Protein AF-A0A968HGC9-F1 (afdb_monomer)

Sequence (504 aa):
MTRRLGMMGLILLAVIAPCSGYAQQPAPGFFEDFNDGVANRWNNDGTGAWSVTDWRYTAAANTTLRVFYSHYRETYDNFVYAADVRKTAGNVKRAMGLVFRTDGTYNNGYVFHINANGYYLIFKRVNGRTQYLIRDWTYSPSINTGMNVWNRLEVDCSGPDLTFTINGQIVQTITDSSFASGRVGVKAFGSALKGDVVQFDNAELTPAGIPFGMHVSISRSVRAAGDYTGCGTYLDPCKTISDAISELNANEASAPIHVEKGLYGQAAGESFPFYFYDGMQILCGGPSHSTIIDISGGTGMIAGGLNTAVTGCTIRGGSPAVSDGNWSVAYPMEIRNNIIDGGFCSGIELWADSTVKGNRIRNIDAGDCNTAGIYISQSSPSVTGNVITNTSFGAGIYIYGGGASVTDNKVVSNTTGIYFSDDDAGNMPVINNNIVSCNDDADLEVGYIYSNLDARNNSWDHVPPATGACFGGMDICTWYGDLGSIDFSGAKLAPASCKKIIPN

Radius of gyration: 31.32 Å; Cα contacts (8 Å, |Δi|>4): 1512; chains: 1; bounding box: 121×61×91 Å

Solvent-accessible surface area (backbone atoms only — not comparable to full-atom values): 24656 Å² total; per-residue (Å²): 135,84,89,82,86,82,91,74,92,78,87,77,83,79,79,78,75,81,84,76,77,74,74,78,76,78,63,77,58,52,70,42,46,25,70,85,53,46,64,79,65,50,51,60,79,76,39,44,46,75,46,46,56,94,44,18,42,28,43,32,32,74,46,80,67,46,68,23,44,35,27,44,78,59,58,47,54,37,28,40,40,34,32,33,39,26,37,70,40,49,60,50,82,43,43,38,38,41,31,34,31,14,82,82,48,91,32,34,26,40,39,44,32,35,26,31,73,20,32,33,43,38,32,34,26,58,88,64,41,82,45,68,77,43,93,55,79,39,77,41,89,60,44,56,58,43,73,71,31,68,37,42,40,36,39,39,31,55,70,39,39,36,38,33,30,31,64,90,40,79,77,50,76,47,80,54,74,89,54,64,44,22,18,40,35,42,37,40,42,31,20,37,88,52,51,17,28,36,38,34,34,57,33,34,35,46,41,64,92,58,85,90,86,78,83,81,57,67,46,38,24,28,45,51,84,76,98,50,94,44,68,65,27,85,89,38,27,9,52,25,68,45,57,51,51,73,69,45,47,76,88,52,14,61,29,38,33,39,30,41,43,35,65,46,21,60,93,61,65,35,57,73,52,44,73,44,42,44,28,21,27,40,40,34,25,63,76,90,39,40,11,31,41,41,32,68,89,52,90,14,32,40,36,42,15,45,61,11,36,46,31,29,30,22,36,29,22,13,57,31,31,30,29,19,51,44,100,88,54,52,21,32,28,40,43,30,46,28,36,36,42,36,27,29,24,20,38,31,38,35,36,23,61,22,40,38,33,46,27,38,34,32,47,27,37,61,45,104,52,82,19,10,32,32,32,36,41,65,22,47,23,42,37,31,48,28,37,26,32,41,13,38,89,18,14,18,34,28,36,43,31,27,41,25,39,39,31,50,28,39,23,33,47,11,30,24,9,34,34,38,33,40,97,60,88,58,51,64,40,37,43,31,46,26,37,30,29,53,16,51,37,18,16,34,36,35,44,54,43,72,49,72,33,45,39,27,44,23,15,20,53,38,73,77,65,47,70,46,69,79,47,62,46,30,34,34,24,42,78,51,89,69,69,39,48,75,42,48,58,70,56,32,66,33,97,76,60,47,86,65,77,62,79,130

Nearest PDB structures (foldseek):
  1gbg-assembly1_A  TM=7.592E-01  e=1.231E-06  Bacillus licheniformis
  3d6e-assembly2_B  TM=7.418E-01  e=1.022E-06  Bacillus licheniformis
  3d6e-assembly1_A  TM=7.226E-01  e=9.761E-07  Bacillus licheniformis
  1glh-assembly1_A  TM=6.995E-01  e=1.786E-06  synthetic construct
  3wvj-assembly1_A  TM=6.745E-01  e=5.445E-06  Acetivibrio thermocellus ATCC 27405

Mean predicted aligned error: 17.01 Å

Foldseek 3Di:
DDDDDDDDDDDDDPPPDPPPPPDDDADAKDKAQQQVFDPPQKDKPPAFDWGQDPSWTKGKHPAAWDKTWIWHNHKAFFKKKKWKKFWAFFDQQWKKDKWFLDARDQQFGKDWIDGLQQWIFIWTHHRNDTDGPPDDTHGDPLRNHDHPDMKMWMWGHDAQWIWTDINNHTPDIDGGRRGRMHIMTIMTIDGVVGGIMMTMGTIIMHHPPDDDDDDDDQEAEEEQDDPAPDTGDPVRHDQAPQSNQVPQDLVSLLYEYEYEFDEHEVVSPDDFAAEGHANYEYEYDDPPQRAEDEDPPDQGEDEDAAAYYYESHEYEEHPANYEQDDPVDGHEYEYEQYEQYEYEAEPYEYPEQYEAYQYEFEQYEYDPYQFEPYEYAQYAYEHANYEFEHGEPHEPYEHEADAHEAEHYEQAHAQEHYEYEYPDLGHAYAQEHYEQEHHFFESYEYEAAQEEHHNEQYAYLDVVFAEEDTGTGGHYHYDDDYNYYYDHYNYHHHPDRDPDPDDD

pLDDT: mean 83.55, std 17.55, range [27.53, 98.69]

Structure (mmCIF, N/CA/C/O backbone):
data_AF-A0A968HGC9-F1
#
_entry.id   AF-A0A968HGC9-F1
#
loop_
_atom_site.group_PDB
_atom_site.id
_atom_site.type_symbol
_atom_site.label_atom_id
_atom_site.label_alt_id
_atom_site.label_comp_id
_atom_site.label_asym_id
_atom_site.label_entity_id
_atom_site.label_seq_id
_atom_site.pdbx_PDB_ins_code
_atom_site.Cartn_x
_atom_site.Cartn_y
_atom_site.Cartn_z
_atom_site.occupancy
_atom_site.B_iso_or_equiv
_atom_site.auth_seq_id
_atom_site.auth_comp_id
_atom_site.auth_asym_id
_atom_site.auth_atom_id
_atom_site.pdbx_PDB_model_num
ATOM 1 N N . MET A 1 1 ? -88.956 -22.387 -3.394 1.00 40.16 1 MET A N 1
ATOM 2 C CA . MET A 1 1 ? -88.011 -23.191 -4.196 1.00 40.16 1 MET A CA 1
ATOM 3 C C . MET A 1 1 ? -87.275 -22.269 -5.157 1.00 40.16 1 MET A C 1
ATOM 5 O O . MET A 1 1 ? -87.902 -21.384 -5.721 1.00 40.16 1 MET A O 1
ATOM 9 N N . THR A 1 2 ? -85.959 -22.483 -5.271 1.00 37.50 2 THR A N 1
ATOM 10 C CA . THR A 1 2 ? -85.019 -22.018 -6.317 1.00 37.50 2 THR A CA 1
ATOM 11 C C . THR A 1 2 ? -84.797 -20.511 -6.525 1.00 37.50 2 THR A C 1
ATOM 13 O O . THR A 1 2 ? -85.489 -19.852 -7.294 1.00 37.50 2 THR A O 1
ATOM 16 N N . ARG A 1 3 ? -83.712 -20.012 -5.908 1.00 36.94 3 ARG A N 1
ATOM 17 C CA . ARG A 1 3 ? -82.958 -18.816 -6.323 1.00 36.94 3 ARG A CA 1
ATOM 18 C C . ARG A 1 3 ? -82.237 -19.094 -7.653 1.00 36.94 3 ARG A C 1
ATOM 20 O O . ARG A 1 3 ? -81.570 -20.120 -7.767 1.00 36.94 3 ARG A O 1
ATOM 27 N N . ARG A 1 4 ? -82.301 -18.166 -8.614 1.00 38.97 4 ARG A N 1
ATOM 28 C CA . ARG A 1 4 ? -81.338 -18.045 -9.725 1.00 38.97 4 ARG A CA 1
ATOM 29 C C . ARG A 1 4 ? -80.490 -16.793 -9.496 1.00 38.97 4 ARG A C 1
ATOM 31 O O . ARG A 1 4 ? -81.034 -15.703 -9.350 1.00 38.97 4 ARG A O 1
ATOM 38 N N . LEU A 1 5 ? -79.176 -16.997 -9.413 1.00 37.28 5 LEU A N 1
ATOM 39 C CA . LEU A 1 5 ? -78.142 -15.967 -9.338 1.00 37.28 5 LEU A CA 1
ATOM 40 C C . LEU A 1 5 ? -78.011 -15.257 -10.694 1.00 37.28 5 LEU A C 1
ATOM 42 O O . LEU A 1 5 ? -77.878 -15.919 -11.721 1.00 37.28 5 LEU A O 1
ATOM 46 N N . GLY A 1 6 ? -77.991 -13.925 -10.669 1.00 37.91 6 GLY A N 1
ATOM 47 C CA . GLY A 1 6 ? -77.454 -13.095 -11.744 1.00 37.91 6 GLY A CA 1
ATOM 48 C C . GLY A 1 6 ? -75.965 -12.843 -11.503 1.00 37.91 6 GLY A C 1
ATOM 49 O O . GLY A 1 6 ? -75.570 -12.427 -10.417 1.00 37.91 6 GLY A O 1
ATOM 50 N N . MET A 1 7 ? -75.152 -13.140 -12.514 1.00 39.72 7 MET A N 1
ATOM 51 C CA . MET A 1 7 ? -73.718 -12.859 -12.581 1.00 39.72 7 MET A CA 1
ATOM 52 C C . MET A 1 7 ? -73.489 -11.346 -12.720 1.00 39.72 7 MET A C 1
ATOM 54 O O . MET A 1 7 ? -73.945 -10.748 -13.689 1.00 39.72 7 MET A O 1
ATOM 58 N N . MET A 1 8 ? -72.736 -10.744 -11.799 1.00 39.00 8 MET A N 1
ATOM 59 C CA . MET A 1 8 ? -72.040 -9.470 -12.013 1.00 39.00 8 MET A CA 1
ATOM 60 C C . MET A 1 8 ? -70.576 -9.681 -11.636 1.00 39.00 8 MET A C 1
ATOM 62 O O . MET A 1 8 ? -70.265 -10.091 -10.520 1.00 39.00 8 MET A O 1
ATOM 66 N N . GLY A 1 9 ? -69.699 -9.487 -12.621 1.00 38.59 9 GLY A N 1
ATOM 67 C CA . GLY A 1 9 ? -68.264 -9.699 -12.500 1.00 38.59 9 GLY A CA 1
ATOM 68 C C . GLY A 1 9 ? -67.621 -8.706 -11.539 1.00 38.59 9 GLY A C 1
ATOM 69 O O . GLY A 1 9 ? -67.815 -7.499 -11.662 1.00 38.59 9 GLY A O 1
ATOM 70 N N . LEU A 1 10 ? -66.825 -9.236 -10.611 1.00 35.59 10 LEU A N 1
ATOM 71 C CA . LEU A 1 10 ? -65.886 -8.474 -9.803 1.00 35.59 10 LEU A CA 1
ATOM 72 C C . LEU A 1 10 ? -64.482 -8.752 -10.355 1.00 35.59 10 LEU A C 1
ATOM 74 O O . LEU A 1 10 ? -63.993 -9.879 -10.282 1.00 35.59 10 LEU A O 1
ATOM 78 N N . ILE A 1 11 ? -63.855 -7.736 -10.944 1.00 41.41 11 ILE A N 1
ATOM 79 C CA . ILE A 1 11 ? -62.436 -7.765 -11.308 1.00 41.41 11 ILE A CA 1
ATOM 80 C C . ILE A 1 11 ? -61.648 -7.642 -10.001 1.00 41.41 11 ILE A C 1
ATOM 82 O O . ILE A 1 11 ? -61.634 -6.585 -9.374 1.00 41.41 11 ILE A O 1
ATOM 86 N N . LEU A 1 12 ? -61.029 -8.741 -9.569 1.00 33.09 12 LEU A N 1
ATOM 87 C CA . LEU A 1 12 ? -60.112 -8.759 -8.435 1.00 33.09 12 LEU A CA 1
ATOM 88 C C . LEU A 1 12 ? -58.722 -8.349 -8.947 1.00 33.09 12 LEU A C 1
ATOM 90 O O . LEU A 1 12 ? -58.039 -9.141 -9.596 1.00 33.09 12 LEU A O 1
ATOM 94 N N . LEU A 1 13 ? -58.310 -7.104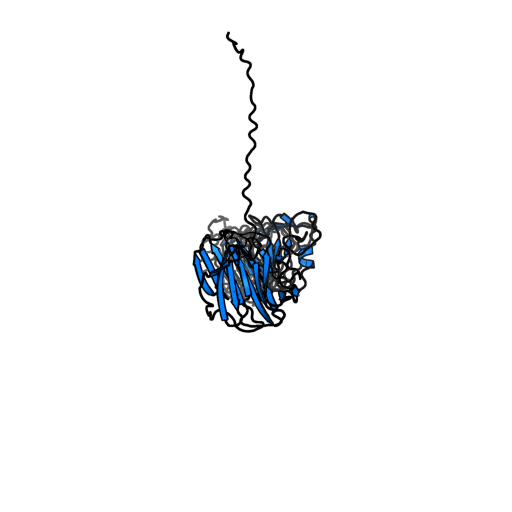 -8.691 1.00 34.53 13 LEU A N 1
ATOM 95 C CA . LEU A 1 13 ? -56.910 -6.702 -8.839 1.00 34.53 13 LEU A CA 1
ATOM 96 C C . LEU A 1 13 ? -56.094 -7.464 -7.783 1.00 34.53 13 LEU A C 1
ATOM 98 O O . LEU A 1 13 ? -56.189 -7.178 -6.590 1.00 34.53 13 LEU A O 1
ATOM 102 N N . ALA A 1 14 ? -55.304 -8.447 -8.212 1.00 36.09 14 ALA A N 1
ATOM 103 C CA . ALA A 1 14 ? -54.305 -9.072 -7.360 1.00 36.09 14 ALA A CA 1
ATOM 104 C C . ALA A 1 14 ? -53.168 -8.067 -7.126 1.00 36.09 14 ALA A C 1
ATOM 106 O O . ALA A 1 14 ? -52.354 -7.816 -8.014 1.00 36.09 14 ALA A O 1
ATOM 107 N N . VAL A 1 15 ? -53.114 -7.477 -5.931 1.00 36.59 15 VAL A N 1
ATOM 108 C CA . VAL A 1 15 ? -51.909 -6.794 -5.454 1.00 36.59 15 VAL A CA 1
ATOM 109 C C . VAL A 1 15 ? -50.877 -7.882 -5.180 1.00 36.59 15 VAL A C 1
ATOM 111 O O . VAL A 1 15 ? -50.927 -8.565 -4.159 1.00 36.59 15 VAL A O 1
ATOM 114 N N . ILE A 1 16 ? -49.965 -8.081 -6.127 1.00 38.34 16 ILE A N 1
ATOM 115 C CA . ILE A 1 16 ? -48.766 -8.885 -5.912 1.00 38.34 16 ILE A CA 1
ATOM 116 C C . ILE A 1 16 ? -47.871 -8.050 -4.995 1.00 38.34 16 ILE A C 1
ATOM 118 O O . ILE A 1 16 ? -47.200 -7.126 -5.447 1.00 38.34 16 ILE A O 1
ATOM 122 N N . ALA A 1 17 ? -47.896 -8.333 -3.694 1.00 36.06 17 ALA A N 1
ATOM 123 C CA . ALA A 1 17 ? -46.851 -7.858 -2.800 1.00 36.06 17 ALA A CA 1
ATOM 124 C C . ALA A 1 17 ? -45.542 -8.552 -3.217 1.00 36.06 17 ALA A C 1
ATOM 126 O O . ALA A 1 17 ? -45.506 -9.788 -3.225 1.00 36.06 17 ALA A O 1
ATOM 127 N N . PRO A 1 18 ? -44.473 -7.825 -3.585 1.00 35.12 18 PRO A N 1
ATOM 128 C CA . PRO A 1 18 ? -43.184 -8.462 -3.766 1.00 35.12 18 PRO A CA 1
ATOM 129 C C . PRO A 1 18 ? -42.734 -8.986 -2.401 1.00 35.12 18 PRO A C 1
ATOM 131 O O . PRO A 1 18 ? -42.494 -8.226 -1.463 1.00 35.12 18 PRO A O 1
ATOM 134 N N . CYS A 1 19 ? -42.653 -10.309 -2.286 1.00 34.12 19 CYS A N 1
ATOM 135 C CA . CYS A 1 19 ? -41.956 -10.980 -1.203 1.00 34.12 19 CYS A CA 1
ATOM 136 C C . CYS A 1 19 ? -40.454 -10.730 -1.397 1.00 34.12 19 CYS A C 1
ATOM 138 O O . CYS A 1 19 ? -39.733 -11.574 -1.924 1.00 34.12 19 CYS A O 1
ATOM 140 N N . SER A 1 20 ? -39.986 -9.539 -1.028 1.00 38.25 20 SER A N 1
ATOM 141 C CA . SER A 1 20 ? -38.565 -9.203 -1.011 1.00 38.25 20 SER A CA 1
ATOM 142 C C . SER A 1 20 ? -37.940 -9.802 0.244 1.00 38.25 20 SER A C 1
ATOM 144 O O . SER A 1 20 ? -37.739 -9.123 1.248 1.00 38.25 20 SER A O 1
ATOM 146 N N . GLY A 1 21 ? -37.656 -11.103 0.197 1.00 30.56 21 GLY A N 1
ATOM 147 C CA . GLY A 1 21 ? -36.713 -11.729 1.114 1.00 30.56 21 GLY A CA 1
ATOM 148 C C . GLY A 1 21 ? -35.313 -11.214 0.799 1.00 30.56 21 GLY A C 1
ATOM 149 O O . GLY A 1 21 ? -34.579 -11.846 0.047 1.00 30.56 21 GLY A O 1
ATOM 150 N N . TYR A 1 22 ? -34.955 -10.045 1.331 1.00 29.86 22 TYR A N 1
ATOM 151 C CA . TYR A 1 22 ? -33.561 -9.626 1.391 1.00 29.86 22 TYR A CA 1
ATOM 152 C C . TYR A 1 22 ? -32.837 -10.613 2.309 1.00 29.86 22 TYR A C 1
ATOM 154 O O . TYR A 1 22 ? -33.011 -10.577 3.527 1.00 29.86 22 TYR A O 1
ATOM 162 N N . ALA A 1 23 ? -32.058 -11.527 1.729 1.00 33.22 23 ALA A N 1
ATOM 163 C CA . ALA A 1 23 ? -31.068 -12.276 2.486 1.00 33.22 23 ALA A CA 1
ATOM 164 C C . ALA A 1 23 ? -30.135 -11.253 3.154 1.00 33.22 23 ALA A C 1
ATOM 166 O O . ALA A 1 23 ? -29.554 -10.413 2.463 1.00 33.22 23 ALA A O 1
ATOM 167 N N . GLN A 1 24 ? -30.048 -11.265 4.489 1.00 36.00 24 GLN A N 1
ATOM 168 C CA . GLN A 1 24 ? -29.091 -10.420 5.199 1.00 36.00 24 GLN A CA 1
ATOM 169 C C . GLN A 1 24 ? -27.686 -10.767 4.705 1.00 36.00 24 GLN A C 1
ATOM 171 O O . GLN A 1 24 ? -27.314 -11.940 4.680 1.00 36.00 24 GLN A O 1
ATOM 176 N N . GLN A 1 25 ? -26.927 -9.758 4.274 1.00 39.94 25 GLN A N 1
ATOM 177 C CA . GLN A 1 25 ? -25.516 -9.962 3.968 1.00 39.94 25 GLN A CA 1
ATOM 178 C C . GLN A 1 25 ? -24.781 -10.433 5.233 1.00 39.94 25 GLN A C 1
ATOM 180 O O . GLN A 1 25 ? -25.138 -9.984 6.327 1.00 39.94 25 GLN A O 1
ATOM 185 N N . PRO A 1 26 ? -23.791 -11.337 5.107 1.00 54.62 26 PRO A N 1
ATOM 186 C CA . PRO A 1 26 ? -23.013 -11.797 6.250 1.00 54.62 26 PRO A CA 1
ATOM 187 C C . PRO A 1 26 ? -22.352 -10.608 6.950 1.00 54.62 26 PRO A C 1
ATOM 189 O O . PRO A 1 26 ? -21.942 -9.641 6.302 1.00 54.62 26 PRO A O 1
ATOM 192 N N . ALA A 1 27 ? -22.276 -10.671 8.282 1.00 60.34 27 ALA A N 1
ATOM 193 C CA . ALA A 1 27 ? -21.623 -9.634 9.066 1.00 60.34 27 ALA A CA 1
ATOM 194 C C . ALA A 1 27 ? -20.168 -9.462 8.586 1.00 60.34 27 ALA A C 1
ATOM 196 O O . ALA A 1 27 ? -19.485 -10.467 8.359 1.00 60.34 27 ALA A O 1
ATOM 197 N N . PRO A 1 28 ? -19.678 -8.220 8.416 1.00 64.44 28 PRO A N 1
ATOM 198 C CA . PRO A 1 28 ? -18.295 -7.997 8.025 1.00 64.44 28 PRO A CA 1
ATOM 199 C C . PRO A 1 28 ? -17.339 -8.528 9.100 1.00 64.44 28 PRO A C 1
ATOM 201 O O . PRO A 1 28 ? -17.693 -8.633 10.282 1.00 64.44 28 PRO A O 1
ATOM 204 N N . GLY A 1 29 ? -16.115 -8.847 8.677 1.00 72.31 29 GLY A N 1
ATOM 205 C CA . GLY A 1 29 ? -15.018 -9.137 9.595 1.00 72.31 29 GLY A CA 1
ATOM 206 C C . GLY A 1 29 ? -14.699 -7.956 10.507 1.00 72.31 29 GLY A C 1
ATOM 207 O O . GLY A 1 29 ? -15.184 -6.841 10.299 1.00 72.31 29 GLY A O 1
ATOM 208 N N . PHE A 1 30 ? -13.886 -8.206 11.526 1.00 75.19 30 PHE A N 1
ATOM 209 C CA . PHE A 1 30 ? -13.438 -7.165 12.444 1.00 75.19 30 PHE A CA 1
ATOM 210 C C . PHE A 1 30 ? -11.998 -7.393 12.882 1.00 75.19 30 PHE A C 1
ATOM 212 O O . PHE A 1 30 ? -11.483 -8.506 12.808 1.00 75.19 30 PHE A O 1
ATOM 219 N N . PHE A 1 31 ? -11.401 -6.335 13.409 1.00 74.75 31 PHE A N 1
ATOM 220 C CA . PHE A 1 31 ? -10.222 -6.395 14.251 1.00 74.75 31 PHE A CA 1
ATOM 221 C C . PHE A 1 31 ? -10.391 -5.424 15.404 1.00 74.75 31 PHE A C 1
ATOM 223 O O . PHE A 1 31 ? -11.015 -4.374 15.253 1.00 74.75 31 PHE A O 1
ATOM 230 N N . GLU A 1 32 ? -9.863 -5.824 16.544 1.00 77.31 32 GLU A N 1
ATOM 231 C CA . GLU A 1 32 ? -9.942 -5.125 17.804 1.00 77.31 32 GLU A CA 1
ATOM 232 C C . GLU A 1 32 ? -8.620 -5.329 18.550 1.00 77.31 32 GLU A C 1
ATOM 234 O O . GLU A 1 32 ? -8.373 -6.401 19.110 1.00 77.31 32 GLU A O 1
ATOM 239 N N . ASP A 1 33 ? -7.773 -4.306 18.544 1.00 75.00 33 ASP A N 1
ATOM 240 C CA . ASP A 1 33 ? -6.544 -4.236 19.339 1.00 75.00 33 ASP A CA 1
ATOM 241 C C . ASP A 1 33 ? -6.758 -3.533 20.687 1.00 75.00 33 ASP A C 1
ATOM 243 O O . ASP A 1 33 ? -5.846 -3.473 21.501 1.00 75.00 33 ASP A O 1
ATOM 247 N N . PHE A 1 34 ? -7.961 -3.011 20.961 1.00 70.88 34 PHE A N 1
ATOM 248 C CA . PHE A 1 34 ? -8.288 -2.257 22.171 1.00 70.88 34 PHE A CA 1
ATOM 249 C C . PHE A 1 34 ? -7.388 -1.025 22.404 1.00 70.88 34 PHE A C 1
ATOM 251 O O . PHE A 1 34 ? -7.371 -0.461 23.507 1.00 70.88 34 PHE A O 1
ATOM 258 N N . ASN A 1 35 ? -6.643 -0.577 21.388 1.00 69.50 35 ASN A N 1
ATOM 259 C CA . ASN A 1 35 ? -5.720 0.555 21.495 1.00 69.50 35 ASN A CA 1
ATOM 260 C C . ASN A 1 35 ? -6.455 1.905 21.527 1.00 69.50 35 ASN A C 1
ATOM 262 O O . ASN A 1 35 ? -5.871 2.913 21.917 1.00 69.50 35 ASN A O 1
ATOM 266 N N . ASP A 1 36 ? -7.754 1.925 21.215 1.00 56.94 36 ASP A N 1
ATOM 267 C CA . ASP A 1 36 ? -8.641 3.082 21.394 1.00 56.94 36 ASP A CA 1
ATOM 268 C C . ASP A 1 36 ? -9.109 3.267 22.857 1.00 56.94 36 ASP A C 1
ATOM 270 O O . ASP A 1 36 ? -9.836 4.208 23.184 1.00 56.94 36 ASP A O 1
ATOM 274 N N . GLY A 1 37 ? -8.685 2.379 23.765 1.00 67.94 37 GLY A N 1
ATOM 275 C CA . GLY A 1 37 ? -9.038 2.438 25.181 1.00 67.94 37 GLY A CA 1
ATOM 276 C C . GLY A 1 37 ? -10.456 1.950 25.493 1.00 67.94 37 GLY A C 1
ATOM 277 O O . GLY A 1 37 ? -10.895 2.061 26.643 1.00 67.94 37 GLY A O 1
ATOM 278 N N . VAL A 1 38 ? -11.183 1.393 24.521 1.00 69.81 38 VAL A N 1
ATOM 279 C CA . VAL A 1 38 ? -12.536 0.867 24.711 1.00 69.81 38 VAL A CA 1
ATOM 280 C C . VAL A 1 38 ? -12.689 -0.511 24.065 1.00 69.81 38 VAL A C 1
ATOM 282 O O . VAL A 1 38 ? -12.029 -0.867 23.112 1.00 69.81 38 VAL A O 1
ATOM 285 N N . ALA A 1 39 ? -13.573 -1.348 24.609 1.00 80.25 39 ALA A N 1
ATOM 286 C CA . ALA A 1 39 ? -13.951 -2.610 23.965 1.00 80.25 39 ALA A CA 1
ATOM 287 C C . ALA A 1 39 ? -15.289 -2.391 23.257 1.00 80.25 39 ALA A C 1
ATOM 289 O O . ALA A 1 39 ? -16.332 -2.919 23.663 1.00 80.25 39 ALA A O 1
ATOM 290 N N . ASN A 1 40 ? -15.293 -1.485 22.278 1.00 71.56 40 ASN A N 1
ATOM 291 C CA . ASN A 1 40 ? -16.525 -1.069 21.629 1.00 71.56 40 ASN A CA 1
ATOM 292 C C . ASN A 1 40 ? -17.154 -2.292 20.923 1.00 71.56 40 ASN A C 1
ATOM 294 O O . ASN A 1 40 ? -16.467 -3.143 20.378 1.00 71.56 40 ASN A O 1
ATOM 298 N N . ARG A 1 41 ? -18.482 -2.465 21.014 1.00 81.44 41 ARG A N 1
ATOM 299 C CA . ARG A 1 41 ? -19.212 -3.647 20.483 1.00 81.44 41 ARG A CA 1
ATOM 300 C C . ARG A 1 41 ? -18.942 -4.988 21.177 1.00 81.44 41 ARG A C 1
ATOM 302 O O . ARG A 1 41 ? -19.537 -5.989 20.766 1.00 81.44 41 ARG A O 1
ATOM 309 N N . TRP A 1 42 ? -18.134 -5.017 22.232 1.00 91.50 42 TRP A N 1
ATOM 310 C CA . TRP A 1 42 ? -17.995 -6.181 23.097 1.00 91.50 42 TRP A CA 1
ATOM 311 C C . TRP A 1 42 ? -18.988 -6.128 24.251 1.00 91.50 42 TRP A C 1
ATOM 313 O O . TRP A 1 42 ? -19.045 -5.174 25.025 1.00 91.50 42 TRP A O 1
ATOM 323 N N . ASN A 1 43 ? -19.755 -7.200 24.391 1.00 92.44 43 ASN A N 1
ATOM 324 C CA . ASN A 1 43 ? -20.727 -7.379 25.453 1.00 92.44 43 ASN A CA 1
ATOM 325 C C . ASN A 1 43 ? -20.193 -8.411 26.446 1.00 92.44 43 ASN A C 1
ATOM 327 O O . ASN A 1 43 ? -20.129 -9.607 26.142 1.00 92.44 43 ASN A O 1
ATOM 331 N N . ASN A 1 44 ? -19.853 -7.960 27.652 1.00 90.06 44 ASN A N 1
ATOM 332 C CA . ASN A 1 44 ? -19.588 -8.862 28.768 1.00 90.06 44 ASN A CA 1
ATOM 333 C C . ASN A 1 44 ? -20.891 -9.215 29.495 1.00 90.06 44 ASN A C 1
ATOM 335 O O . ASN A 1 44 ? -21.822 -8.414 29.558 1.00 90.06 44 ASN A O 1
ATOM 339 N N . ASP A 1 45 ? -20.968 -10.419 30.056 1.00 85.31 45 ASP A N 1
ATOM 340 C CA . ASP A 1 45 ? -22.158 -10.909 30.771 1.00 85.31 45 ASP A CA 1
ATOM 341 C C . ASP A 1 45 ? -22.240 -10.424 32.234 1.00 85.31 45 ASP A C 1
ATOM 343 O O . ASP A 1 45 ? -22.945 -11.011 33.059 1.00 85.31 45 ASP A O 1
ATOM 347 N N . GLY A 1 46 ? -21.485 -9.376 32.581 1.00 82.19 46 GLY A N 1
ATOM 348 C CA . GLY A 1 46 ? -21.356 -8.860 33.942 1.00 82.19 46 GLY A CA 1
ATOM 349 C C . GLY A 1 46 ? -20.514 -9.740 34.872 1.00 82.19 46 GLY A C 1
ATOM 350 O O . GLY A 1 46 ? -20.415 -9.445 36.066 1.00 82.19 46 GLY A O 1
ATOM 351 N N . THR A 1 47 ? -19.904 -10.824 34.375 1.00 83.50 47 THR A N 1
ATOM 352 C CA . THR A 1 47 ? -18.993 -11.658 35.166 1.00 83.50 47 THR A CA 1
ATOM 353 C C . THR A 1 47 ? -17.536 -11.252 34.945 1.00 83.50 47 THR A C 1
ATOM 355 O O . THR A 1 47 ? -17.058 -11.172 33.816 1.00 83.50 47 THR A O 1
ATOM 358 N N . GLY A 1 48 ? -16.806 -11.025 36.043 1.00 86.44 48 GLY A N 1
ATOM 359 C CA . GLY A 1 48 ? -15.478 -10.406 35.999 1.00 86.44 48 GLY A CA 1
ATOM 360 C C . GLY A 1 48 ? -15.550 -8.878 35.957 1.00 86.44 48 GLY A C 1
ATOM 361 O O . GLY A 1 48 ? -16.590 -8.293 35.662 1.00 86.44 48 GLY A O 1
ATOM 362 N N . ALA A 1 49 ? -14.447 -8.228 36.312 1.00 90.56 49 ALA A N 1
ATOM 363 C CA . ALA A 1 49 ? -14.246 -6.807 36.071 1.00 90.56 49 ALA A CA 1
ATOM 364 C C . ALA A 1 49 ? -13.518 -6.663 34.731 1.00 90.56 49 ALA A C 1
ATOM 366 O O . ALA A 1 49 ? -12.355 -7.054 34.621 1.00 90.56 49 ALA A O 1
ATOM 367 N N . TRP A 1 50 ? -14.235 -6.161 33.725 1.00 93.75 50 TRP A N 1
ATOM 368 C CA . TRP A 1 50 ? -13.709 -5.923 32.386 1.00 93.75 50 TRP A CA 1
ATOM 369 C C . TRP A 1 50 ? -13.365 -4.452 32.212 1.00 93.75 50 TRP A C 1
ATOM 371 O O . TRP A 1 50 ? -14.188 -3.581 32.489 1.00 93.75 50 TRP A O 1
ATOM 381 N N . SER A 1 51 ? -12.165 -4.186 31.721 1.00 93.12 51 SER A N 1
ATOM 382 C CA . SER A 1 51 ? -11.704 -2.846 31.372 1.00 93.12 51 SER A CA 1
ATOM 383 C C . SER A 1 51 ? -10.685 -2.936 30.253 1.00 93.12 51 SER A C 1
ATOM 385 O O . SER A 1 51 ? -10.015 -3.957 30.113 1.00 93.12 51 SER A O 1
ATOM 387 N N . VAL A 1 52 ? -10.513 -1.864 29.492 1.00 84.94 52 VAL A N 1
ATOM 388 C CA . VAL A 1 52 ? -9.319 -1.706 28.664 1.00 84.94 52 VAL A CA 1
ATOM 389 C C . VAL A 1 52 ? -8.303 -0.916 29.481 1.00 84.94 52 VAL A C 1
ATOM 391 O O . VAL A 1 52 ? -8.573 0.202 29.910 1.00 84.94 52 VAL A O 1
ATOM 394 N N . THR A 1 53 ? -7.173 -1.544 29.792 1.00 78.06 53 THR A N 1
ATOM 395 C CA . THR A 1 53 ? -6.100 -0.968 30.621 1.00 78.06 53 THR A CA 1
ATOM 396 C C . THR A 1 53 ? -4.761 -1.300 29.998 1.00 78.06 53 THR A C 1
ATOM 398 O O . THR A 1 53 ? -4.545 -2.454 29.623 1.00 78.06 53 THR A O 1
ATOM 401 N N . ASP A 1 54 ? -3.874 -0.308 29.905 1.00 77.38 54 ASP A N 1
ATOM 402 C CA . ASP A 1 54 ? -2.619 -0.398 29.149 1.00 77.38 54 ASP A CA 1
ATOM 403 C C . ASP A 1 54 ? -2.847 -0.955 27.738 1.00 77.38 54 ASP A C 1
ATOM 405 O O . ASP A 1 54 ? -2.134 -1.872 27.318 1.00 77.38 54 ASP A O 1
ATOM 409 N N . TRP A 1 55 ? -3.893 -0.439 27.077 1.00 72.56 55 TRP A N 1
ATOM 410 C CA . TRP A 1 55 ? -4.286 -0.790 25.708 1.00 72.56 55 TRP A CA 1
ATOM 411 C C . TRP A 1 55 ? -4.638 -2.268 25.509 1.00 72.56 55 TRP A C 1
ATOM 413 O O . TRP A 1 55 ? -4.441 -2.835 24.450 1.00 72.56 55 TRP A O 1
ATOM 423 N N . ARG A 1 56 ? -5.106 -2.941 26.568 1.00 84.69 56 ARG A N 1
ATOM 424 C CA . ARG A 1 56 ? -5.443 -4.372 26.534 1.00 84.69 56 ARG A CA 1
ATOM 425 C C . ARG A 1 56 ? -6.774 -4.629 27.192 1.00 84.69 56 ARG A C 1
ATOM 427 O O . ARG A 1 56 ? -7.019 -4.158 28.313 1.00 84.69 56 ARG A O 1
ATOM 434 N N . TYR A 1 57 ? -7.585 -5.482 26.578 1.00 95.06 57 TYR A N 1
ATOM 435 C CA . TYR A 1 57 ? -8.837 -5.902 27.181 1.00 95.06 57 TYR A CA 1
ATOM 436 C C . TYR A 1 57 ? -8.580 -6.858 28.337 1.00 95.06 57 TYR A C 1
ATOM 438 O O . TYR A 1 57 ? -8.178 -8.010 28.183 1.00 95.06 57 TYR A O 1
ATOM 446 N N . THR A 1 58 ? -8.768 -6.342 29.539 1.00 95.38 58 THR A N 1
ATOM 447 C CA . THR A 1 58 ? -8.357 -6.971 30.783 1.00 95.38 58 THR A CA 1
ATOM 448 C C . THR A 1 58 ? -9.575 -7.513 31.515 1.00 95.38 58 THR A C 1
ATOM 450 O O . THR A 1 58 ? -10.521 -6.783 31.802 1.00 95.38 58 THR A O 1
ATOM 453 N N . ALA A 1 59 ? -9.523 -8.799 31.856 1.00 94.12 59 ALA A N 1
ATOM 454 C CA . ALA A 1 59 ? -10.491 -9.475 32.706 1.00 94.12 59 ALA A CA 1
ATOM 455 C C . ALA A 1 59 ? -9.859 -9.772 34.067 1.00 94.12 59 ALA A C 1
ATOM 457 O O . ALA A 1 59 ? -9.028 -10.679 34.199 1.00 94.12 59 ALA A O 1
ATOM 458 N N . ALA A 1 60 ? -10.277 -9.031 35.089 1.00 91.69 60 ALA A N 1
ATOM 459 C CA . ALA A 1 60 ? -9.878 -9.261 36.470 1.00 91.69 60 ALA A CA 1
ATOM 460 C C . ALA A 1 60 ? -10.978 -9.990 37.250 1.00 91.69 60 ALA A C 1
ATOM 462 O O . ALA A 1 60 ? -12.176 -9.732 37.100 1.00 91.69 60 ALA A O 1
ATOM 463 N N . ALA A 1 61 ? -10.580 -10.912 38.121 1.00 84.81 61 ALA A N 1
ATOM 464 C CA . ALA A 1 61 ? -11.530 -11.629 38.954 1.00 84.81 61 ALA A CA 1
ATOM 465 C C . ALA A 1 61 ? -12.138 -10.734 40.045 1.00 84.81 61 ALA A C 1
ATOM 467 O O . ALA A 1 61 ? -11.432 -10.269 40.932 1.00 84.81 61 ALA A O 1
ATOM 468 N N . ASN A 1 62 ? -13.463 -10.574 40.030 1.00 78.25 62 ASN A N 1
ATOM 469 C CA . ASN A 1 62 ? -14.223 -9.794 41.019 1.00 78.25 62 ASN A CA 1
ATOM 470 C C . ASN A 1 62 ? -15.068 -10.656 41.982 1.00 78.25 62 ASN A C 1
ATOM 472 O O . ASN A 1 62 ? -15.771 -10.126 42.837 1.00 78.25 62 ASN A O 1
ATOM 476 N N . THR A 1 63 ? -15.017 -11.987 41.856 1.00 75.25 63 THR A N 1
ATOM 477 C CA . THR A 1 63 ? -15.792 -12.942 42.672 1.00 75.25 63 THR A CA 1
ATOM 478 C C . THR A 1 63 ? -14.957 -14.159 43.081 1.00 75.25 63 THR A C 1
ATOM 480 O O . THR A 1 63 ? -13.851 -14.375 42.586 1.00 75.25 63 THR A O 1
ATOM 483 N N . THR A 1 64 ? -15.467 -14.972 44.010 1.00 75.25 64 THR A N 1
ATOM 484 C CA . THR A 1 64 ? -14.740 -16.079 44.654 1.00 75.25 64 THR A CA 1
ATOM 485 C C . THR A 1 64 ? -14.237 -17.154 43.688 1.00 75.25 64 THR A C 1
ATOM 487 O O . THR A 1 64 ? -13.127 -17.636 43.897 1.00 75.25 64 THR A O 1
ATOM 490 N N . LEU A 1 65 ? -14.980 -17.518 42.635 1.00 77.31 65 LEU A N 1
ATOM 491 C CA . LEU A 1 65 ? -14.512 -18.347 41.508 1.00 77.31 65 LEU A CA 1
ATOM 492 C C . LEU A 1 65 ? -15.569 -18.363 40.392 1.00 77.31 65 LEU A C 1
ATOM 494 O O . LEU A 1 65 ? -16.679 -18.840 40.624 1.00 77.31 65 LEU A O 1
ATOM 498 N 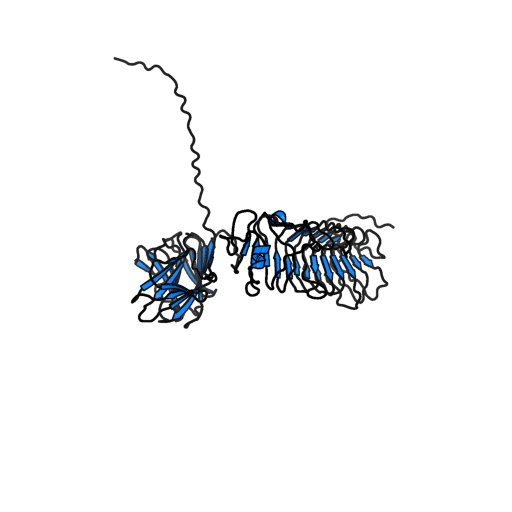N . ARG A 1 66 ? -15.249 -17.893 39.181 1.00 84.06 66 ARG A N 1
ATOM 499 C CA . ARG A 1 66 ? -16.199 -17.927 38.056 1.00 84.06 66 ARG A CA 1
ATOM 500 C C . ARG A 1 66 ? -15.498 -17.912 36.696 1.00 84.06 66 ARG A C 1
ATOM 502 O O . ARG A 1 66 ? -14.308 -17.613 36.589 1.00 84.06 66 ARG A O 1
ATOM 509 N N . VAL A 1 67 ? -16.257 -18.264 35.663 1.00 88.81 67 VAL A N 1
ATOM 510 C CA . VAL A 1 67 ? -15.944 -17.893 34.278 1.00 88.81 67 VAL A CA 1
ATOM 511 C C . VAL A 1 67 ? -16.268 -16.412 34.106 1.00 88.81 67 VAL A C 1
ATOM 513 O O . VAL A 1 67 ? -17.277 -15.962 34.641 1.00 88.81 67 VAL A O 1
ATOM 516 N N . PHE A 1 68 ? -15.409 -15.702 33.382 1.00 91.19 68 PHE A N 1
ATOM 517 C CA . PHE A 1 68 ? -15.639 -14.359 32.859 1.00 91.19 68 PHE A CA 1
ATOM 518 C C . PHE A 1 68 ? -15.825 -14.492 31.357 1.00 91.19 68 PHE A C 1
ATOM 520 O O . PHE A 1 68 ? -15.024 -15.181 30.715 1.00 91.19 68 PHE A O 1
ATOM 527 N N . TYR A 1 69 ? -16.865 -13.873 30.812 1.00 94.06 69 TYR A N 1
ATOM 528 C CA . TYR A 1 69 ? -17.246 -14.036 29.415 1.00 94.06 69 TYR A CA 1
ATOM 529 C C . TYR A 1 69 ? -17.544 -12.683 28.771 1.00 94.06 69 TYR A C 1
ATOM 531 O O . TYR A 1 69 ? -18.290 -11.872 29.320 1.00 94.06 69 TYR A O 1
ATOM 539 N N . SER A 1 70 ? -16.967 -12.468 27.592 1.00 96.50 70 SER A N 1
ATOM 540 C CA . SER A 1 70 ? -17.245 -11.315 26.744 1.00 96.50 70 SER A CA 1
ATOM 541 C C . SER A 1 70 ? -17.284 -11.738 25.285 1.00 96.50 70 SER A C 1
ATOM 543 O O . SER A 1 70 ? -16.542 -12.632 24.876 1.00 96.50 70 SER A O 1
ATOM 545 N N . HIS A 1 71 ? -18.170 -11.131 24.503 1.00 96.75 71 HIS A N 1
ATOM 546 C CA . HIS A 1 71 ? -18.374 -11.500 23.109 1.00 96.75 71 HIS A CA 1
ATOM 547 C C . HIS A 1 71 ? -18.624 -10.295 22.215 1.00 96.75 71 HIS A C 1
ATOM 549 O O . HIS A 1 71 ? -19.249 -9.319 22.631 1.00 96.75 71 HIS A O 1
ATOM 555 N N . TYR A 1 72 ? -18.185 -10.400 20.967 1.00 93.69 72 TYR A N 1
ATOM 556 C CA . TYR A 1 72 ? -18.464 -9.419 19.934 1.00 93.69 72 TYR A CA 1
ATOM 557 C C . TYR A 1 72 ? -19.939 -9.467 19.532 1.00 93.69 72 TYR A C 1
ATOM 559 O O . TYR A 1 72 ? -20.563 -10.531 19.510 1.00 93.69 72 TYR A O 1
ATOM 567 N N . ARG A 1 73 ? -20.533 -8.309 19.237 1.00 89.00 73 ARG A N 1
ATOM 568 C CA . ARG A 1 73 ? -21.990 -8.198 19.095 1.00 89.00 73 ARG A CA 1
ATOM 569 C C . ARG A 1 73 ? -22.589 -8.865 17.845 1.00 89.00 73 ARG A C 1
ATOM 571 O O . ARG A 1 73 ? -23.813 -8.972 17.788 1.00 89.00 73 ARG A O 1
ATOM 578 N N . GLU A 1 74 ? -21.782 -9.239 16.860 1.00 88.00 74 GLU A N 1
ATOM 579 C CA . GLU A 1 74 ? -22.249 -9.796 15.583 1.00 88.00 74 GLU A CA 1
ATOM 580 C C . GLU A 1 74 ? -22.197 -11.332 15.576 1.00 88.00 74 GLU A C 1
ATOM 582 O O . GLU A 1 74 ? -21.502 -11.954 16.382 1.00 88.00 74 GLU A O 1
ATOM 587 N N . THR A 1 75 ? -22.958 -11.957 14.676 1.00 91.62 75 THR A N 1
ATOM 588 C CA . THR A 1 75 ? -23.000 -13.418 14.497 1.00 91.62 75 THR A CA 1
ATOM 589 C C . THR A 1 75 ? -22.343 -13.835 13.191 1.00 91.62 75 THR A C 1
ATOM 591 O O . THR A 1 75 ? -22.582 -13.211 12.160 1.00 91.62 75 THR A O 1
ATOM 594 N N . TYR A 1 76 ? -21.611 -14.943 13.230 1.00 90.44 76 TYR A N 1
ATOM 595 C CA . TYR A 1 76 ? -20.858 -15.495 12.110 1.00 90.44 76 TYR A CA 1
ATOM 596 C C . TYR A 1 76 ? -21.137 -16.991 11.957 1.00 90.44 76 TYR A C 1
ATOM 598 O O . TYR A 1 76 ? -21.388 -17.684 12.946 1.00 90.44 76 TYR A O 1
ATOM 606 N N . ASP A 1 77 ? -21.105 -17.491 10.727 1.00 90.88 77 ASP A N 1
ATOM 607 C CA . ASP A 1 77 ? -21.260 -18.902 10.374 1.00 90.88 77 ASP A CA 1
ATOM 608 C C . ASP A 1 77 ? -19.899 -19.558 10.106 1.00 90.88 77 ASP A C 1
ATOM 610 O O . ASP A 1 77 ? -19.379 -20.272 10.970 1.00 90.88 77 ASP A O 1
ATOM 614 N N . ASN A 1 78 ? -19.300 -19.272 8.952 1.00 86.25 78 ASN A N 1
ATOM 615 C CA . ASN A 1 78 ? -17.974 -19.717 8.561 1.00 86.25 78 ASN A CA 1
ATOM 616 C C . ASN A 1 78 ? -16.994 -18.556 8.702 1.00 86.25 78 ASN A C 1
ATOM 618 O O . ASN A 1 78 ? -17.260 -17.458 8.212 1.00 86.25 78 ASN A O 1
ATOM 622 N N . PHE A 1 79 ? -15.875 -18.772 9.381 1.00 89.44 79 PHE A N 1
ATOM 623 C CA . PHE A 1 79 ? -14.927 -17.708 9.698 1.00 89.44 79 PHE A CA 1
ATOM 624 C C . PHE A 1 79 ? -13.606 -18.266 10.215 1.00 89.44 79 PHE A C 1
ATOM 626 O O . PHE A 1 79 ? -13.568 -19.353 10.785 1.00 89.44 79 PHE A O 1
ATOM 633 N N . VAL A 1 80 ? -12.565 -17.446 10.125 1.00 87.56 80 VAL A N 1
ATOM 634 C CA . VAL A 1 80 ? -11.355 -17.563 10.938 1.00 87.56 80 VAL A CA 1
ATOM 635 C C . VAL A 1 80 ? -11.435 -16.512 12.038 1.00 87.56 80 VAL A C 1
ATOM 637 O O . VAL A 1 80 ? -11.640 -15.339 11.735 1.00 87.56 80 VAL A O 1
ATOM 640 N N . TYR A 1 81 ? -11.319 -16.914 13.303 1.00 95.12 81 TYR A N 1
ATOM 641 C CA . TYR A 1 81 ? -11.312 -16.015 14.459 1.00 95.12 81 TYR A CA 1
ATOM 642 C C . TYR A 1 81 ? -10.075 -16.264 15.311 1.00 95.12 81 TYR A C 1
ATOM 644 O O . TYR A 1 81 ? -9.838 -17.400 15.725 1.00 95.12 81 TYR A O 1
ATOM 652 N N . ALA A 1 82 ? -9.329 -15.209 15.622 1.00 91.38 82 ALA A N 1
ATOM 653 C CA . ALA A 1 82 ? -8.131 -15.292 16.437 1.00 91.38 82 ALA A CA 1
ATOM 654 C C . ALA A 1 82 ? -8.058 -14.167 17.475 1.00 91.38 82 ALA A C 1
ATOM 656 O O . ALA A 1 82 ? -8.639 -13.101 17.298 1.00 91.38 82 ALA A O 1
ATOM 657 N N . ALA A 1 83 ? -7.367 -14.410 18.587 1.00 94.38 83 ALA A N 1
ATOM 658 C CA . ALA A 1 83 ? -7.030 -13.374 19.562 1.00 94.38 83 ALA A CA 1
ATOM 659 C C . ALA A 1 83 ? -5.763 -13.745 20.336 1.00 94.38 83 ALA A C 1
ATOM 661 O O . ALA A 1 83 ? -5.467 -14.929 20.551 1.00 94.38 83 ALA A O 1
ATOM 662 N N . ASP A 1 84 ? -5.050 -12.726 20.805 1.00 94.00 84 ASP A N 1
ATOM 663 C CA . ASP A 1 84 ? -3.936 -12.898 21.721 1.00 94.00 84 ASP A CA 1
ATOM 664 C C . ASP A 1 84 ? -4.459 -13.008 23.141 1.00 94.00 84 ASP A C 1
ATOM 666 O O . ASP A 1 84 ? -5.395 -12.320 23.552 1.00 94.00 84 ASP A O 1
ATOM 670 N N . VAL A 1 85 ? -3.841 -13.890 23.918 1.00 98.19 85 VAL A N 1
ATOM 671 C CA . VAL A 1 85 ? -4.187 -14.073 25.317 1.00 98.19 85 VAL A CA 1
ATOM 672 C C . VAL A 1 85 ? -2.948 -14.267 26.176 1.00 98.19 85 VAL A C 1
ATOM 674 O O . VAL A 1 85 ? -2.032 -15.018 25.832 1.00 98.19 85 VAL A O 1
ATOM 677 N N . ARG A 1 86 ? -2.928 -13.610 27.338 1.00 96.25 86 ARG A N 1
ATOM 678 C CA . ARG A 1 86 ? -1.925 -13.851 28.379 1.00 96.25 86 ARG A CA 1
ATOM 679 C C . ARG A 1 86 ? -2.519 -13.807 29.772 1.00 96.25 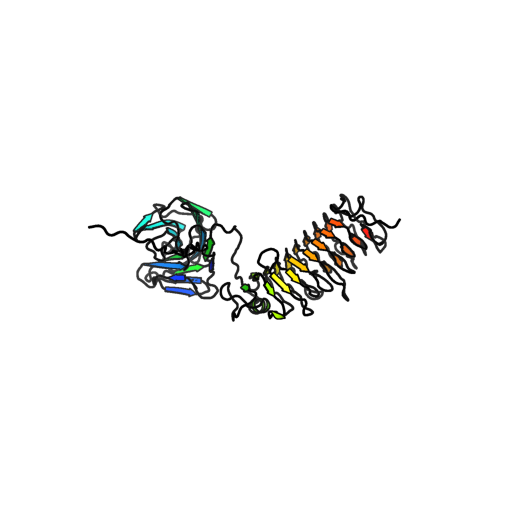86 ARG A C 1
ATOM 681 O O . ARG A 1 86 ? -3.477 -13.087 30.051 1.00 96.25 86 ARG A O 1
ATOM 688 N N . LYS A 1 87 ? -1.878 -14.522 30.692 1.00 95.31 87 LYS A N 1
ATOM 689 C CA . LYS A 1 87 ? -2.159 -14.410 32.123 1.00 95.31 87 LYS A CA 1
ATOM 690 C C . LYS A 1 87 ? -1.154 -13.482 32.774 1.00 95.31 87 LYS A C 1
ATOM 692 O O . LYS A 1 87 ? 0.033 -13.776 32.731 1.00 95.31 87 LYS A O 1
ATOM 697 N N . THR A 1 88 ? -1.609 -12.404 33.395 1.00 95.12 88 THR A N 1
ATOM 698 C CA . THR A 1 88 ? -0.712 -11.448 34.065 1.00 95.12 88 THR A CA 1
ATOM 699 C C . THR A 1 88 ? -0.642 -11.665 35.572 1.00 95.12 88 THR A C 1
ATOM 701 O O . THR A 1 88 ? 0.369 -11.354 36.195 1.00 95.12 88 THR A O 1
ATOM 704 N N . ALA A 1 89 ? -1.676 -12.273 36.162 1.00 93.94 89 ALA A N 1
ATOM 705 C CA . ALA A 1 89 ? -1.699 -12.617 37.579 1.00 93.94 89 ALA A CA 1
ATOM 706 C C . ALA A 1 89 ? -2.556 -13.859 37.879 1.00 93.94 89 ALA A C 1
ATOM 708 O O . ALA A 1 89 ? -3.433 -14.260 37.102 1.00 93.94 89 ALA A O 1
ATOM 709 N N . GLY A 1 90 ? -2.310 -14.467 39.042 1.00 92.62 90 GLY A N 1
ATOM 710 C CA . GLY A 1 90 ? -3.101 -15.560 39.606 1.00 92.62 90 GLY A CA 1
ATOM 711 C C . GLY A 1 90 ? -2.520 -16.954 39.395 1.00 92.62 90 GLY A C 1
ATOM 712 O O . GLY A 1 90 ? -1.329 -17.178 39.584 1.00 92.62 90 GLY A O 1
ATOM 713 N N . ASN A 1 91 ? -3.364 -17.940 39.086 1.00 91.44 91 ASN A N 1
ATOM 714 C CA . ASN A 1 91 ? -2.943 -19.345 39.025 1.00 91.44 91 ASN A CA 1
ATOM 715 C C . ASN A 1 91 ? -2.724 -19.811 37.582 1.00 91.44 91 ASN A C 1
ATOM 717 O O . ASN A 1 91 ? -3.682 -19.930 36.825 1.00 91.44 91 ASN A O 1
ATOM 721 N N . VAL A 1 92 ? -1.491 -20.174 37.232 1.00 93.38 92 VAL A N 1
ATOM 722 C CA . VAL A 1 92 ? -1.100 -20.665 35.898 1.00 93.38 92 VAL A CA 1
ATOM 723 C C . VAL A 1 92 ? -1.931 -21.840 35.359 1.00 93.38 92 VAL A C 1
ATOM 725 O O . VAL A 1 92 ? -2.054 -21.993 34.149 1.00 93.38 92 VAL A O 1
ATOM 728 N N . LYS A 1 93 ? -2.572 -22.639 36.223 1.00 93.38 93 LYS A N 1
ATOM 729 C CA . LYS A 1 93 ? -3.465 -23.744 35.824 1.00 93.38 93 LYS A CA 1
ATOM 730 C C . LYS A 1 93 ? -4.869 -23.289 35.411 1.00 93.38 93 LYS A C 1
ATOM 732 O O . LYS A 1 93 ? -5.670 -24.110 34.972 1.00 93.38 93 LYS A O 1
ATOM 737 N N . ARG A 1 94 ? -5.215 -22.010 35.587 1.00 93.94 94 ARG A N 1
ATOM 738 C CA . ARG A 1 94 ? -6.536 -21.486 35.225 1.00 93.94 94 ARG A CA 1
ATOM 739 C C . ARG A 1 94 ? -6.602 -21.093 33.760 1.00 93.94 94 ARG A C 1
ATOM 741 O O . ARG A 1 94 ? -5.684 -20.492 33.212 1.00 93.94 94 ARG A O 1
ATOM 748 N N . ALA A 1 95 ? -7.737 -21.430 33.166 1.00 95.00 95 ALA A N 1
ATOM 749 C CA . ALA A 1 95 ? -7.932 -21.398 31.733 1.00 95.00 95 ALA A CA 1
ATOM 750 C C . ALA A 1 95 ? -8.233 -19.990 31.191 1.00 95.00 95 ALA A C 1
ATOM 752 O O . ALA A 1 95 ? -9.029 -19.259 31.786 1.00 95.00 95 ALA A O 1
ATOM 753 N N . MET A 1 96 ? -7.777 -19.693 29.980 1.00 97.69 96 MET A N 1
ATOM 754 C CA . MET A 1 96 ? -8.073 -18.486 29.195 1.00 97.69 96 MET A CA 1
ATOM 755 C C . MET A 1 96 ? -8.161 -18.832 27.706 1.00 97.69 96 MET A C 1
ATOM 757 O O . MET A 1 96 ? -7.469 -19.746 27.267 1.00 97.69 96 MET A O 1
ATOM 761 N N . GLY A 1 97 ? -9.018 -18.164 26.941 1.00 98.06 97 GLY A N 1
ATOM 762 C CA . GLY A 1 97 ? -9.063 -18.396 25.498 1.00 98.06 97 GLY A CA 1
ATOM 763 C C . GLY A 1 97 ? -10.337 -17.915 24.830 1.00 98.06 97 GLY A C 1
ATOM 764 O O . GLY A 1 97 ? -10.969 -16.980 25.314 1.00 98.06 97 GLY A O 1
ATOM 765 N N . LEU A 1 98 ? -10.699 -18.580 23.738 1.00 98.62 98 LEU A N 1
ATOM 766 C CA . LEU A 1 98 ? -11.750 -18.182 22.813 1.00 98.62 98 LEU A CA 1
ATOM 767 C C . LEU A 1 98 ? -13.065 -18.917 23.084 1.00 98.62 98 LEU A C 1
ATOM 769 O O . LEU A 1 98 ? -13.099 -20.077 23.514 1.00 98.62 98 LEU A O 1
ATOM 773 N N . VAL A 1 99 ? -14.159 -18.235 22.773 1.00 98.44 99 VAL A N 1
ATOM 774 C CA . VAL A 1 99 ? -15.504 -18.802 22.629 1.00 98.44 99 VAL A CA 1
ATOM 775 C C . VAL A 1 99 ? -16.029 -18.438 21.251 1.00 98.44 99 VAL A C 1
ATOM 777 O O . VAL A 1 99 ? -15.748 -17.353 20.749 1.00 98.44 99 VAL A O 1
ATOM 780 N N . PHE A 1 100 ? -16.767 -19.338 20.617 1.00 98.50 100 PHE A N 1
ATOM 781 C CA . PHE A 1 100 ? -17.218 -19.122 19.245 1.00 98.50 100 PHE A CA 1
ATOM 782 C C . PHE A 1 100 ? -18.499 -19.893 18.939 1.00 98.50 100 PHE A C 1
ATOM 784 O O . PHE A 1 100 ? -18.834 -20.872 19.615 1.00 98.50 100 PHE A O 1
ATOM 791 N N . ARG A 1 101 ? -19.239 -19.401 17.939 1.00 97.81 101 ARG A N 1
ATOM 792 C CA . ARG A 1 101 ? -20.612 -19.816 17.612 1.00 97.81 101 ARG A CA 1
ATOM 793 C C . ARG A 1 101 ? -21.526 -19.861 18.844 1.00 97.81 101 ARG A C 1
ATOM 795 O O . ARG A 1 101 ? -22.272 -20.816 19.048 1.00 97.81 101 ARG A O 1
ATOM 802 N N . THR A 1 102 ? -21.431 -18.840 19.697 1.00 97.56 102 THR A N 1
ATOM 803 C CA . THR A 1 102 ? -22.263 -18.735 20.902 1.00 97.56 102 THR A CA 1
ATOM 804 C C . THR A 1 102 ? -23.588 -18.034 20.619 1.00 97.56 102 THR A C 1
ATOM 806 O O . THR A 1 102 ? -23.711 -17.248 19.678 1.00 97.56 102 THR A O 1
ATOM 809 N N . ASP A 1 103 ? -24.586 -18.247 21.472 1.00 95.44 103 ASP A N 1
ATOM 810 C CA . ASP A 1 103 ? -25.871 -17.533 21.409 1.00 95.44 103 ASP A CA 1
ATOM 811 C C . ASP A 1 103 ? -25.833 -16.150 22.097 1.00 95.44 103 ASP A C 1
ATOM 813 O O . ASP A 1 103 ? -26.872 -15.556 22.376 1.00 95.44 103 ASP A O 1
ATOM 817 N N . GLY A 1 104 ? -24.635 -15.629 22.392 1.00 91.56 104 GLY A N 1
ATOM 818 C CA . GLY A 1 104 ? -24.442 -14.423 23.204 1.00 91.56 104 GLY A CA 1
ATOM 819 C C . GLY A 1 104 ? -24.448 -14.692 24.709 1.00 91.56 104 GLY A C 1
ATOM 820 O O . GLY A 1 104 ? -24.142 -13.798 25.495 1.00 91.56 104 GLY A O 1
ATOM 821 N N . THR A 1 105 ? -24.706 -15.932 25.123 1.00 91.88 105 THR A N 1
ATOM 822 C CA . THR A 1 105 ? -24.490 -16.406 26.489 1.00 91.88 105 THR A CA 1
ATOM 823 C C . THR A 1 105 ? -23.347 -17.414 26.514 1.00 91.88 105 THR A C 1
ATOM 825 O O . THR A 1 105 ? -23.013 -18.042 25.512 1.00 91.88 105 THR A O 1
ATOM 828 N N . TYR A 1 106 ? -22.773 -17.662 27.692 1.00 92.38 106 TYR A N 1
ATOM 829 C CA . TYR A 1 106 ? -21.809 -18.752 27.827 1.00 92.38 106 TYR A CA 1
ATOM 830 C C . TYR A 1 106 ? -22.482 -20.142 27.778 1.00 92.38 106 TYR A C 1
ATOM 832 O O . TYR A 1 106 ? -21.787 -21.137 27.936 1.00 92.38 106 TYR A O 1
ATOM 840 N N . ASN A 1 107 ? -23.814 -20.282 27.679 1.00 95.44 107 ASN A N 1
ATOM 841 C CA . ASN A 1 107 ? -24.519 -21.570 27.839 1.00 95.44 107 ASN A CA 1
ATOM 842 C C . ASN A 1 107 ? -24.549 -22.448 26.586 1.00 95.44 107 ASN A C 1
ATOM 844 O O . ASN A 1 107 ? -24.700 -23.665 26.736 1.00 95.44 107 ASN A O 1
ATOM 848 N N . ASN A 1 108 ? -24.389 -21.856 25.406 1.00 97.31 108 ASN A N 1
ATOM 849 C CA . ASN A 1 108 ? -24.381 -22.552 24.127 1.00 97.31 108 ASN A CA 1
ATOM 850 C C . ASN A 1 108 ? -23.224 -22.041 23.267 1.00 97.31 108 ASN A C 1
ATOM 852 O O . ASN A 1 108 ? -22.973 -20.839 23.235 1.00 97.31 108 ASN A O 1
ATOM 856 N N . GLY A 1 109 ? -22.519 -22.950 22.599 1.00 97.94 109 GLY A N 1
ATOM 857 C CA . GLY A 1 109 ? -21.381 -22.641 21.730 1.00 97.94 109 GLY A CA 1
ATOM 858 C C . GLY A 1 109 ? -20.144 -23.475 22.050 1.00 97.94 109 GLY A C 1
ATOM 859 O O . GLY A 1 109 ? -20.160 -24.347 22.927 1.00 97.94 109 GLY A O 1
ATOM 860 N N . TYR A 1 110 ? -19.059 -23.206 21.335 1.00 98.69 110 TYR A N 1
ATOM 861 C CA . TYR A 1 110 ? -17.779 -23.886 21.496 1.00 98.69 110 TYR A CA 1
ATOM 862 C C . TYR A 1 110 ? -16.796 -23.059 22.323 1.00 98.69 110 TYR A C 1
ATOM 864 O O . TYR A 1 110 ? -16.880 -21.832 22.396 1.00 98.69 110 TYR A O 1
ATOM 872 N N . VAL A 1 111 ? -15.849 -23.751 22.953 1.00 98.56 111 VAL A N 1
ATOM 873 C CA . VAL A 1 111 ? -14.785 -23.158 23.759 1.00 98.56 111 VAL A CA 1
ATOM 874 C C . VAL A 1 111 ? -13.460 -23.806 23.392 1.00 98.56 111 VAL A C 1
ATOM 876 O O . VAL A 1 111 ? -13.316 -25.028 23.470 1.00 98.56 111 VAL A O 1
ATOM 879 N N . PHE A 1 112 ? -12.482 -22.966 23.070 1.00 98.62 112 PHE A N 1
ATOM 880 C CA . PHE A 1 112 ? -11.090 -23.347 22.884 1.00 98.62 112 PHE A CA 1
ATOM 881 C C . PHE A 1 112 ? -10.228 -22.538 23.840 1.00 98.62 112 PHE A C 1
ATOM 883 O O . PHE A 1 112 ? -10.179 -21.313 23.762 1.00 98.62 112 PHE A O 1
ATOM 890 N N . HIS A 1 113 ? -9.577 -23.201 24.791 1.00 97.94 113 HIS A N 1
ATOM 891 C CA . HIS A 1 113 ? -8.778 -22.483 25.772 1.00 97.94 113 HIS A CA 1
ATOM 892 C C . HIS A 1 113 ? -7.467 -23.173 26.107 1.00 97.94 113 HIS A C 1
ATOM 894 O O . HIS A 1 113 ? -7.323 -24.383 25.950 1.00 97.94 113 HIS A O 1
ATOM 900 N N . ILE A 1 114 ? -6.546 -22.381 26.643 1.00 98.56 114 ILE A N 1
ATOM 901 C CA . ILE A 1 114 ? -5.261 -22.815 27.178 1.00 98.56 114 ILE A CA 1
ATOM 902 C C . ILE A 1 114 ? -5.163 -22.483 28.664 1.00 98.56 114 ILE A C 1
ATOM 904 O O . ILE A 1 114 ? -5.955 -21.710 29.209 1.00 98.56 114 ILE A O 1
ATOM 908 N N . ASN A 1 115 ? -4.160 -23.034 29.329 1.00 97.75 115 ASN A N 1
ATOM 909 C CA . ASN A 1 115 ? -3.646 -22.515 30.586 1.00 97.75 115 ASN A CA 1
ATOM 910 C C . ASN A 1 115 ? -2.160 -22.155 30.431 1.00 97.75 115 ASN A C 1
ATOM 912 O O . ASN A 1 115 ? -1.479 -22.633 29.526 1.00 97.75 115 ASN A O 1
ATOM 916 N N . ALA A 1 116 ? -1.642 -21.328 31.337 1.00 97.00 116 ALA A N 1
ATOM 917 C CA . ALA A 1 116 ? -0.256 -20.858 31.286 1.00 97.00 116 ALA A CA 1
ATOM 918 C C . ALA A 1 116 ? 0.780 -21.950 31.639 1.00 97.00 116 ALA A C 1
ATOM 920 O O . ALA A 1 116 ? 1.976 -21.677 31.652 1.00 97.00 116 ALA A O 1
ATOM 921 N N . ASN A 1 117 ? 0.334 -23.182 31.916 1.00 96.69 117 ASN A N 1
ATOM 922 C CA . ASN A 1 117 ? 1.179 -24.357 32.140 1.00 96.69 117 ASN A CA 1
ATOM 923 C C . ASN A 1 117 ? 1.364 -25.226 30.885 1.00 96.69 117 ASN A C 1
ATOM 925 O O . ASN A 1 117 ? 1.951 -26.301 30.990 1.00 96.69 117 ASN A O 1
ATOM 929 N N . GLY A 1 118 ? 0.867 -24.793 29.723 1.00 97.69 118 GLY A N 1
ATOM 930 C CA . GLY A 1 118 ? 1.137 -25.471 28.453 1.00 97.69 118 GLY A CA 1
ATOM 931 C C . GLY A 1 118 ? 0.106 -26.522 28.058 1.00 97.69 118 GLY A C 1
ATOM 932 O O . GLY A 1 118 ? 0.422 -27.423 27.287 1.00 97.69 118 GLY A O 1
ATOM 933 N N . TYR A 1 119 ? -1.116 -26.440 28.591 1.00 98.56 119 TYR A N 1
ATOM 934 C CA . TYR A 1 119 ? -2.191 -27.367 28.238 1.00 98.56 119 TYR A CA 1
ATOM 935 C C . TYR A 1 119 ? -3.365 -26.631 27.605 1.00 98.56 119 TYR A C 1
ATOM 937 O O . TYR A 1 119 ? -3.711 -25.532 28.042 1.00 98.56 119 TYR A O 1
ATOM 945 N N . TYR A 1 120 ? -4.018 -27.274 26.641 1.00 98.69 120 TYR A N 1
ATOM 946 C CA . TYR A 1 120 ? -5.259 -26.812 26.030 1.00 98.69 120 TYR A CA 1
ATOM 947 C C . TYR A 1 120 ? -6.408 -27.796 26.254 1.00 98.69 120 TYR A C 1
ATOM 949 O O . TYR A 1 120 ? -6.205 -28.964 26.595 1.00 98.69 120 TYR A O 1
ATOM 957 N N . LEU A 1 121 ? -7.631 -27.300 26.085 1.00 98.31 121 LEU A N 1
ATOM 958 C CA . LEU A 1 121 ? -8.857 -28.084 26.134 1.00 98.31 121 LEU A CA 1
ATOM 959 C C . LEU A 1 121 ? -9.875 -27.501 25.144 1.00 98.31 121 LEU A C 1
ATOM 961 O O . LEU A 1 121 ? -9.994 -26.280 25.012 1.00 98.31 121 LEU A O 1
ATOM 965 N N . ILE A 1 122 ? -10.623 -28.384 24.481 1.00 98.69 122 ILE A N 1
ATOM 966 C CA . ILE A 1 122 ? -11.680 -28.040 23.526 1.00 98.69 122 ILE A CA 1
ATOM 967 C C . ILE A 1 122 ? -12.967 -28.750 23.950 1.00 98.69 122 ILE A C 1
ATOM 969 O O . ILE A 1 122 ? -12.997 -29.968 24.155 1.00 98.69 122 ILE A O 1
ATOM 973 N N . PHE A 1 123 ? -14.047 -27.991 24.096 1.00 98.38 123 PHE A N 1
ATOM 974 C CA . PHE A 1 123 ? -15.365 -28.517 24.444 1.00 98.38 123 PHE A CA 1
ATOM 975 C C . PHE A 1 123 ? -16.468 -27.623 23.886 1.00 98.38 123 PHE A C 1
ATOM 977 O O . PHE A 1 123 ? -16.227 -26.496 23.464 1.00 98.38 123 PHE A O 1
ATOM 984 N N . LYS A 1 124 ? -17.702 -28.116 23.934 1.00 98.44 124 LYS A N 1
ATOM 985 C CA . LYS A 1 124 ? -18.906 -27.328 23.674 1.00 98.44 124 LYS A CA 1
ATOM 986 C C . LYS A 1 124 ? -19.779 -27.247 24.916 1.00 98.44 124 LYS A C 1
ATOM 988 O O . LYS A 1 124 ? -19.750 -28.135 25.772 1.00 98.44 124 LYS A O 1
ATOM 993 N N . ARG A 1 125 ? -20.565 -26.184 25.027 1.00 97.75 125 ARG A N 1
ATOM 994 C CA . ARG A 1 125 ? -21.642 -26.072 26.011 1.00 97.75 125 ARG A CA 1
ATOM 995 C C . ARG A 1 125 ? -22.968 -26.241 25.291 1.00 97.75 125 ARG A C 1
ATOM 997 O O . ARG A 1 125 ? -23.173 -25.643 24.245 1.00 97.75 125 ARG A O 1
ATOM 1004 N N . VAL A 1 126 ? -23.840 -27.078 25.841 1.00 97.69 126 VAL A N 1
ATOM 1005 C CA . VAL A 1 126 ? -25.204 -27.286 25.343 1.00 97.69 126 VAL A CA 1
ATOM 1006 C C . VAL A 1 126 ? -26.140 -27.135 26.530 1.00 97.69 126 VAL A C 1
ATOM 1008 O O . VAL A 1 126 ? -26.089 -27.937 27.468 1.00 97.69 126 VAL A O 1
ATOM 1011 N N . ASN A 1 127 ? -26.960 -26.086 26.525 1.00 96.44 127 ASN A N 1
ATOM 1012 C CA . ASN A 1 127 ? -27.854 -25.728 27.627 1.00 96.44 127 ASN A CA 1
ATOM 1013 C C . ASN A 1 127 ? -27.119 -25.658 28.980 1.00 96.44 127 ASN A C 1
ATOM 1015 O O . ASN A 1 127 ? -27.561 -26.209 29.989 1.00 96.44 127 ASN A O 1
ATOM 1019 N N . GLY A 1 128 ? -25.932 -25.043 28.983 1.00 94.44 128 GLY A N 1
ATOM 1020 C CA . GLY A 1 128 ? -25.091 -24.869 30.170 1.00 94.44 128 GLY A CA 1
ATOM 1021 C C . GLY A 1 128 ? -24.294 -26.110 30.595 1.00 94.44 128 GLY A C 1
ATOM 1022 O O . GLY A 1 128 ? -23.453 -26.006 31.491 1.00 94.44 128 GLY A O 1
ATOM 1023 N N . ARG A 1 129 ? -24.490 -27.268 29.952 1.00 97.12 129 ARG A N 1
ATOM 1024 C CA . ARG A 1 129 ? -23.740 -28.502 30.238 1.00 97.12 129 ARG A CA 1
ATOM 1025 C C . ARG A 1 129 ? -22.518 -28.619 29.336 1.00 97.12 129 ARG A C 1
ATOM 1027 O O . ARG A 1 129 ? -22.630 -28.470 28.123 1.00 97.12 129 ARG A O 1
ATOM 1034 N N . THR A 1 130 ? -21.365 -28.914 29.929 1.00 97.00 130 THR A N 1
ATOM 1035 C CA . THR A 1 130 ? -20.112 -29.145 29.200 1.00 97.00 130 THR A CA 1
ATOM 1036 C C . THR A 1 130 ? -20.122 -30.513 28.523 1.00 97.00 130 THR A C 1
ATOM 1038 O O . THR A 1 130 ? -20.391 -31.523 29.170 1.00 97.00 130 THR A O 1
ATOM 1041 N N . GLN A 1 131 ? -19.785 -30.545 27.236 1.00 97.81 131 GLN A N 1
ATOM 1042 C CA . GLN A 1 131 ? -19.521 -31.754 26.463 1.00 97.81 131 GLN A CA 1
ATOM 1043 C C . GLN A 1 131 ? -18.130 -31.640 25.837 1.00 97.81 131 GLN A C 1
ATOM 1045 O O . GLN A 1 131 ? -17.877 -30.762 25.014 1.00 97.81 131 GLN A O 1
ATOM 1050 N N . TYR A 1 132 ? -17.221 -32.506 26.263 1.00 97.56 132 TYR A N 1
ATOM 1051 C CA . TYR A 1 132 ? -15.818 -32.482 25.864 1.00 97.56 132 TYR A CA 1
ATOM 1052 C C . TYR A 1 132 ? -15.639 -32.961 24.420 1.00 97.56 132 TYR A C 1
ATOM 1054 O O . TYR A 1 132 ? -16.114 -34.042 24.076 1.00 97.56 132 TYR A O 1
ATOM 1062 N N . LEU A 1 133 ? -14.947 -32.167 23.596 1.00 96.19 133 LEU A N 1
ATOM 1063 C CA . LEU A 1 133 ? -14.546 -32.558 22.237 1.00 96.19 133 LEU A CA 1
ATOM 1064 C C . LEU A 1 133 ? -13.151 -33.200 22.242 1.00 96.19 133 LEU A C 1
ATOM 1066 O O . LEU A 1 133 ? -12.875 -34.089 21.444 1.00 96.19 133 LEU A O 1
ATOM 1070 N N . ILE A 1 134 ? -12.318 -32.830 23.218 1.00 95.19 134 ILE A N 1
ATOM 1071 C CA . ILE A 1 134 ? -11.173 -33.624 23.677 1.00 95.19 134 ILE A CA 1
ATOM 1072 C C . ILE A 1 134 ? -11.341 -33.936 25.167 1.00 95.19 134 ILE A C 1
ATOM 1074 O O . ILE A 1 134 ? -11.761 -33.072 25.936 1.00 95.19 134 ILE A O 1
ATOM 1078 N N . ARG A 1 135 ? -11.076 -35.187 25.568 1.00 84.50 135 ARG A N 1
ATOM 1079 C CA . ARG A 1 135 ? -11.430 -35.691 26.910 1.00 84.50 135 ARG A CA 1
ATOM 1080 C C . ARG A 1 135 ? -10.641 -35.034 28.037 1.00 84.50 135 ARG A C 1
ATOM 1082 O O . ARG A 1 135 ? -11.224 -34.727 29.072 1.00 84.50 135 ARG A O 1
ATOM 1089 N N . ASP A 1 136 ? -9.352 -34.814 27.815 1.00 91.25 136 ASP A N 1
ATOM 1090 C CA . ASP A 1 136 ? -8.419 -34.373 28.841 1.00 91.25 136 ASP A CA 1
ATOM 1091 C C . ASP A 1 136 ? -7.689 -33.101 28.422 1.00 91.25 136 ASP A C 1
ATOM 1093 O O . ASP A 1 136 ? -7.529 -32.793 27.236 1.00 91.25 136 ASP A O 1
ATOM 1097 N N . TRP A 1 137 ? -7.206 -32.373 29.429 1.00 96.75 137 TRP A N 1
ATOM 1098 C CA . TRP A 1 137 ? -6.227 -31.316 29.220 1.00 96.75 137 TRP A CA 1
ATOM 1099 C C . TRP A 1 137 ? -5.022 -31.896 28.488 1.00 96.75 137 TRP A C 1
ATOM 1101 O O . TRP A 1 137 ? -4.328 -32.765 29.012 1.00 96.75 137 TRP A O 1
ATOM 1111 N N . THR A 1 138 ? -4.778 -31.400 27.282 1.00 98.12 138 THR A N 1
ATOM 1112 C CA . THR A 1 138 ? -3.758 -31.939 26.385 1.00 98.12 138 THR A CA 1
ATOM 1113 C C . THR A 1 138 ? -2.568 -30.992 26.362 1.00 98.12 138 THR A C 1
ATOM 1115 O O . THR A 1 138 ? -2.736 -29.793 26.147 1.00 98.12 138 THR A O 1
ATOM 1118 N N . TYR A 1 139 ? -1.369 -31.508 26.641 1.00 98.00 139 TYR A N 1
ATOM 1119 C CA . TYR A 1 139 ? -0.138 -30.721 26.558 1.00 98.00 139 TYR A CA 1
ATOM 1120 C C . TYR A 1 139 ? 0.150 -30.349 25.099 1.00 98.00 139 TYR A C 1
ATOM 1122 O O . TYR A 1 139 ? -0.031 -31.181 24.210 1.00 98.00 139 TYR A O 1
ATOM 1130 N N . SER A 1 140 ? 0.619 -29.124 24.853 1.00 97.25 140 SER A N 1
ATOM 1131 C CA . SER A 1 140 ? 1.113 -28.710 23.538 1.00 97.25 140 SER A CA 1
ATOM 1132 C C . SER A 1 140 ? 2.403 -27.898 23.673 1.00 97.25 140 SER A C 1
ATOM 1134 O O . SER A 1 140 ? 2.406 -26.900 24.399 1.00 97.25 140 SER A O 1
ATOM 1136 N N . PRO A 1 141 ? 3.483 -28.266 22.955 1.00 94.81 141 PRO A N 1
ATOM 1137 C CA . PRO A 1 141 ? 4.711 -27.475 22.924 1.00 94.81 141 PRO A CA 1
ATOM 1138 C C . PRO A 1 141 ? 4.516 -26.125 22.222 1.00 94.81 141 PRO A C 1
ATOM 1140 O O . PRO A 1 141 ? 5.328 -25.226 22.406 1.00 94.81 141 PRO A O 1
ATOM 1143 N N . SER A 1 142 ? 3.433 -25.962 21.456 1.00 94.19 142 SER A N 1
ATOM 1144 C CA . SER A 1 142 ? 3.089 -24.701 20.803 1.00 94.19 142 SER A CA 1
ATOM 1145 C C . SER A 1 142 ? 2.591 -23.646 21.788 1.00 94.19 142 SER A C 1
ATOM 1147 O O . SER A 1 142 ? 2.449 -22.499 21.394 1.00 94.19 142 SER A O 1
ATOM 1149 N N . ILE A 1 143 ? 2.296 -23.995 23.047 1.00 98.06 143 ILE A N 1
ATOM 1150 C CA . ILE A 1 143 ? 1.867 -23.033 24.069 1.00 98.06 143 ILE A CA 1
ATOM 1151 C C . ILE A 1 143 ? 3.096 -22.474 24.785 1.00 98.06 143 ILE A C 1
ATOM 1153 O O . ILE A 1 143 ? 3.794 -23.188 25.507 1.00 98.06 143 ILE A O 1
ATOM 1157 N N . ASN A 1 144 ? 3.293 -21.166 24.673 1.00 95.38 144 ASN A N 1
ATOM 1158 C CA . ASN A 1 144 ? 4.284 -20.446 25.450 1.00 95.38 144 ASN A CA 1
ATOM 1159 C C . ASN A 1 144 ? 3.827 -20.390 26.918 1.00 95.38 144 ASN A C 1
ATOM 1161 O O . ASN A 1 144 ? 2.806 -19.779 27.251 1.00 95.38 144 ASN A O 1
ATOM 1165 N N . THR A 1 145 ? 4.563 -21.063 27.803 1.00 97.06 145 THR A N 1
ATOM 1166 C CA . THR A 1 145 ? 4.214 -21.195 29.226 1.00 97.06 145 THR A CA 1
ATOM 1167 C C . THR A 1 145 ? 4.709 -20.021 30.067 1.00 97.06 145 THR A C 1
ATOM 1169 O O . THR A 1 145 ? 5.763 -19.459 29.782 1.00 97.06 145 THR A O 1
ATOM 1172 N N . GLY A 1 146 ? 4.021 -19.724 31.171 1.00 94.12 146 GLY A N 1
ATOM 1173 C CA . GLY A 1 146 ? 4.429 -18.714 32.151 1.00 94.12 146 GLY A CA 1
ATOM 1174 C C . GLY A 1 146 ? 3.474 -17.524 32.262 1.00 94.12 146 GLY A C 1
ATOM 1175 O O . GLY A 1 146 ? 2.481 -17.414 31.547 1.00 94.12 146 GLY A O 1
ATOM 1176 N N . MET A 1 147 ? 3.761 -16.636 33.217 1.00 95.75 147 MET A N 1
ATOM 1177 C CA . MET A 1 147 ? 3.019 -15.382 33.391 1.00 95.75 147 MET A CA 1
ATOM 1178 C C . MET A 1 147 ? 3.554 -14.299 32.460 1.00 95.75 147 MET A C 1
ATOM 1180 O O . MET A 1 147 ? 4.747 -14.253 32.189 1.00 95.75 147 MET A O 1
ATOM 1184 N N . ASN A 1 148 ? 2.680 -13.386 32.042 1.00 92.19 148 ASN A N 1
ATOM 1185 C CA . ASN A 1 148 ? 2.966 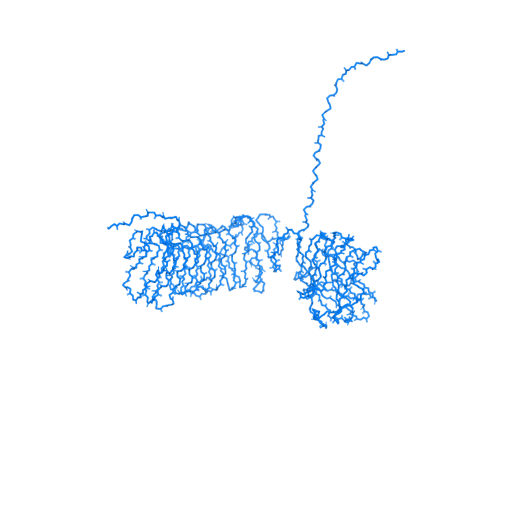-12.281 31.124 1.00 92.19 148 ASN A CA 1
ATOM 1186 C C . ASN A 1 148 ? 3.457 -12.729 29.738 1.00 92.19 148 ASN A C 1
ATOM 1188 O O . ASN A 1 148 ? 4.039 -11.937 29.003 1.00 92.19 148 ASN A O 1
ATOM 1192 N N . VAL A 1 149 ? 3.181 -13.980 29.371 1.00 92.00 149 VAL A N 1
ATOM 1193 C CA . VAL A 1 149 ? 3.562 -14.572 28.090 1.00 92.00 149 VAL A CA 1
ATOM 1194 C C . VAL A 1 149 ? 2.342 -14.644 27.176 1.00 92.00 149 VAL A C 1
ATOM 1196 O O . VAL A 1 149 ? 1.305 -15.191 27.562 1.00 92.00 149 VAL A O 1
ATOM 1199 N N . TRP A 1 150 ? 2.465 -14.076 25.976 1.00 94.94 150 TRP A N 1
ATOM 1200 C CA . TRP A 1 150 ? 1.412 -14.070 24.964 1.00 94.94 150 TRP A CA 1
ATOM 1201 C C . TRP A 1 150 ? 1.314 -15.401 24.219 1.00 94.94 150 TRP A C 1
ATOM 1203 O O . TRP A 1 150 ? 2.318 -16.055 23.921 1.00 94.94 150 TRP A O 1
ATOM 1213 N N . ASN A 1 151 ? 0.077 -15.778 23.908 1.00 96.81 151 ASN A N 1
ATOM 1214 C CA . ASN A 1 151 ? -0.262 -16.871 23.012 1.00 96.81 151 ASN A CA 1
ATOM 1215 C C . ASN A 1 151 ? -1.360 -16.409 22.049 1.00 96.81 151 ASN A C 1
ATOM 1217 O O . ASN A 1 151 ? -2.384 -15.901 22.504 1.00 96.81 151 ASN A O 1
ATOM 1221 N N . ARG A 1 152 ? -1.166 -16.642 20.751 1.00 96.69 152 ARG A N 1
ATOM 1222 C CA . ARG A 1 152 ? -2.181 -16.482 19.707 1.00 96.69 152 ARG A CA 1
ATOM 1223 C C . ARG A 1 152 ? -3.022 -17.747 19.649 1.00 96.69 152 ARG A C 1
ATOM 1225 O O . ARG A 1 152 ? -2.483 -18.827 19.393 1.00 96.69 152 ARG A O 1
ATOM 1232 N N . LEU A 1 153 ? -4.323 -17.628 19.886 1.00 98.31 153 LEU A N 1
ATOM 1233 C CA . LEU A 1 153 ? -5.276 -18.707 19.628 1.00 98.31 153 LEU A CA 1
ATOM 1234 C C . LEU A 1 153 ? -6.070 -18.369 18.379 1.00 98.31 153 LEU A C 1
ATOM 1236 O O . LEU A 1 153 ? -6.467 -17.221 18.216 1.00 98.31 153 LEU A O 1
ATOM 1240 N N . GLU A 1 154 ? -6.336 -19.368 17.548 1.00 97.69 154 GLU A N 1
ATOM 1241 C CA . GLU A 1 154 ? -7.125 -19.222 16.328 1.00 97.69 154 GLU A CA 1
ATOM 1242 C C . GLU A 1 154 ? -8.051 -20.430 16.143 1.00 97.69 154 GLU A C 1
ATOM 1244 O O . GLU A 1 154 ? -7.700 -21.566 16.486 1.00 97.69 154 GLU A O 1
ATOM 1249 N N . VAL A 1 155 ? -9.248 -20.164 15.621 1.00 96.50 155 VAL A N 1
ATOM 1250 C CA . VAL A 1 155 ? -10.208 -21.168 15.166 1.00 96.50 155 VAL A CA 1
ATOM 1251 C C . VAL A 1 155 ? -10.643 -20.867 13.735 1.00 96.50 155 VAL A C 1
ATOM 1253 O O . VAL A 1 155 ? -11.104 -19.765 13.452 1.00 96.50 155 VAL A O 1
ATOM 1256 N N . ASP A 1 156 ? -10.536 -21.857 12.855 1.00 92.31 156 ASP A N 1
ATOM 1257 C CA . ASP A 1 156 ? -11.114 -21.839 11.508 1.00 92.31 156 ASP A CA 1
ATOM 1258 C C . ASP A 1 156 ? -12.353 -22.738 11.498 1.00 92.31 156 ASP A C 1
ATOM 1260 O O . ASP A 1 156 ? -12.285 -23.934 11.793 1.00 92.31 156 ASP A O 1
ATOM 1264 N N . CYS A 1 157 ? -13.502 -22.127 11.234 1.00 92.19 157 CYS A N 1
ATOM 1265 C CA . CYS A 1 157 ? -14.808 -22.757 11.204 1.00 92.19 157 CYS A CA 1
ATOM 1266 C C . CYS A 1 157 ? -15.304 -22.808 9.756 1.00 92.19 157 CYS A C 1
ATOM 1268 O O . CYS A 1 157 ? -15.746 -21.792 9.217 1.00 92.19 157 CYS A O 1
ATOM 1270 N N . SER A 1 158 ? -15.313 -23.998 9.158 1.00 88.75 158 SER A N 1
ATOM 1271 C CA . SER A 1 158 ? -15.809 -24.241 7.801 1.00 88.75 158 SER A CA 1
ATOM 1272 C C . SER A 1 158 ? -16.907 -25.301 7.831 1.00 88.75 158 SER A C 1
ATOM 1274 O O . SER A 1 158 ? -16.665 -26.503 7.923 1.00 88.75 158 SER A O 1
ATOM 1276 N N . GLY A 1 159 ? -18.163 -24.854 7.833 1.00 90.56 159 GLY A N 1
ATOM 1277 C CA . GLY A 1 159 ? -19.312 -25.723 8.057 1.00 90.56 159 GLY A CA 1
ATOM 1278 C C . GLY A 1 159 ? -19.196 -26.433 9.415 1.00 90.56 159 GLY A C 1
ATOM 1279 O O . GLY A 1 159 ? -19.044 -25.753 10.434 1.00 90.56 159 GLY A O 1
ATOM 1280 N N . PRO A 1 160 ? -19.300 -27.772 9.478 1.00 93.81 160 PRO A N 1
ATOM 1281 C CA . PRO A 1 160 ? -19.094 -28.531 10.710 1.00 93.81 160 PRO A CA 1
ATOM 1282 C C . PRO A 1 160 ? -17.613 -28.770 11.051 1.00 93.81 160 PRO A C 1
ATOM 1284 O O . PRO A 1 160 ? -17.341 -29.280 12.135 1.00 93.81 160 PRO A O 1
ATOM 1287 N N . ASP A 1 161 ? -16.674 -28.451 10.158 1.00 93.44 161 ASP A N 1
ATOM 1288 C CA . ASP A 1 161 ? -15.248 -28.693 10.368 1.00 93.44 161 ASP A CA 1
ATOM 1289 C C . ASP A 1 161 ? -14.609 -27.517 11.114 1.00 93.44 161 ASP A C 1
ATOM 1291 O O . ASP A 1 161 ? -14.733 -26.356 10.721 1.00 93.44 161 ASP A O 1
ATOM 1295 N N . LEU A 1 162 ? -13.952 -27.834 12.228 1.00 97.12 162 LEU A N 1
ATOM 1296 C CA . LEU A 1 162 ? -13.347 -26.891 13.160 1.00 97.12 162 LEU A CA 1
ATOM 1297 C C . LEU A 1 162 ? -11.849 -27.193 13.264 1.00 97.12 162 LEU A C 1
ATOM 1299 O O . LEU A 1 162 ? -11.467 -28.263 13.748 1.00 97.12 162 LEU A O 1
ATOM 1303 N N . THR A 1 163 ? -11.001 -26.255 12.857 1.00 91.44 163 THR A N 1
ATOM 1304 C CA . THR A 1 163 ? -9.541 -26.352 12.999 1.00 91.44 163 THR A CA 1
ATOM 1305 C C . THR A 1 163 ? -9.066 -25.403 14.090 1.00 91.44 163 THR A C 1
ATOM 1307 O O . THR A 1 163 ? -9.485 -24.252 14.145 1.00 91.44 163 THR A O 1
ATOM 1310 N N . PHE A 1 164 ? -8.204 -25.897 14.978 1.00 97.56 164 PHE A N 1
ATOM 1311 C CA . PHE A 1 164 ? -7.716 -25.177 16.151 1.00 97.56 164 PHE A CA 1
ATOM 1312 C C . PHE A 1 164 ? -6.209 -24.988 16.055 1.00 97.56 164 PHE A C 1
ATOM 1314 O O . PHE A 1 164 ? -5.462 -25.969 15.964 1.00 97.56 164 PHE A O 1
ATOM 1321 N N . THR A 1 165 ? -5.766 -23.741 16.163 1.00 94.81 165 THR A N 1
ATOM 1322 C CA . THR A 1 165 ? -4.365 -23.348 16.001 1.00 94.81 165 THR A CA 1
ATOM 1323 C C . THR A 1 165 ? -3.879 -22.611 17.249 1.00 94.81 165 THR A C 1
ATOM 1325 O O . THR A 1 165 ? -4.586 -21.777 17.819 1.00 94.81 165 THR A O 1
ATOM 1328 N N . ILE A 1 166 ? -2.662 -22.924 17.698 1.00 97.62 166 ILE A N 1
ATOM 1329 C CA . ILE A 1 166 ? -1.963 -22.215 18.780 1.00 97.62 166 ILE A CA 1
ATOM 1330 C C . ILE A 1 166 ? -0.620 -21.742 18.244 1.00 97.62 166 ILE A C 1
ATOM 1332 O O . ILE A 1 166 ? 0.174 -22.570 17.797 1.00 97.62 166 ILE A O 1
ATOM 1336 N N . ASN A 1 167 ? -0.353 -20.435 18.314 1.00 84.44 167 ASN A N 1
ATOM 1337 C CA . ASN A 1 167 ? 0.903 -19.825 17.860 1.00 84.44 167 ASN A CA 1
ATOM 1338 C C . ASN A 1 167 ? 1.304 -20.295 16.444 1.00 84.44 167 ASN A C 1
ATOM 1340 O O . ASN A 1 167 ? 2.440 -20.698 16.200 1.00 84.44 167 ASN A O 1
ATOM 1344 N N . GLY A 1 168 ? 0.333 -20.306 15.525 1.00 74.62 168 GLY A N 1
ATOM 1345 C CA . GLY A 1 168 ? 0.518 -20.708 14.126 1.00 74.62 168 GLY A CA 1
ATOM 1346 C C . GLY A 1 168 ? 0.639 -22.217 13.876 1.00 74.62 168 GLY A C 1
ATOM 1347 O O . GLY A 1 168 ? 0.816 -22.622 12.733 1.00 74.62 168 GLY A O 1
ATOM 1348 N N . GLN A 1 169 ? 0.548 -23.065 14.907 1.00 82.19 169 GLN A N 1
ATOM 1349 C CA . GLN A 1 169 ? 0.584 -24.524 14.766 1.00 82.19 169 GLN A CA 1
ATOM 1350 C C . GLN A 1 169 ? -0.803 -25.131 14.984 1.00 82.19 169 GLN A C 1
ATOM 1352 O O . GLN A 1 169 ? -1.407 -24.930 16.041 1.00 82.19 169 GLN A O 1
ATOM 1357 N N . ILE A 1 170 ? -1.290 -25.907 14.014 1.00 89.75 170 ILE A N 1
ATOM 1358 C CA . ILE A 1 170 ? -2.537 -26.669 14.157 1.00 89.75 170 ILE A CA 1
ATOM 1359 C C . ILE A 1 170 ? -2.346 -27.703 15.270 1.00 89.75 170 ILE A C 1
ATOM 1361 O O . ILE A 1 170 ? -1.449 -28.544 15.203 1.00 89.75 170 ILE A O 1
ATOM 1365 N N . VAL A 1 171 ? -3.192 -27.645 16.297 1.00 95.75 171 VAL A N 1
ATOM 1366 C CA . VAL A 1 171 ? -3.160 -28.581 17.433 1.00 95.75 171 VAL A CA 1
ATOM 1367 C C . VAL A 1 171 ? -4.276 -29.615 17.376 1.00 95.75 171 VAL A C 1
ATOM 1369 O O . VAL A 1 171 ? -4.139 -30.674 17.986 1.00 95.75 171 VAL A O 1
ATOM 1372 N N . GLN A 1 172 ? -5.374 -29.318 16.673 1.00 96.94 172 GLN A N 1
ATOM 1373 C CA . GLN A 1 172 ? -6.495 -30.238 16.517 1.00 96.94 172 GLN A CA 1
ATOM 1374 C C . GLN A 1 172 ? -7.394 -29.860 15.330 1.00 96.94 172 GLN A C 1
ATOM 1376 O O . GLN A 1 172 ? -7.568 -28.679 15.037 1.00 96.94 172 GLN A O 1
ATOM 1381 N N . THR A 1 173 ? -8.052 -30.860 14.739 1.00 94.19 173 THR A N 1
ATOM 1382 C CA . THR A 1 173 ? -9.196 -30.686 13.829 1.00 94.19 173 THR A CA 1
ATOM 1383 C C . THR A 1 173 ? -10.350 -31.576 14.299 1.00 94.19 173 THR A C 1
ATOM 1385 O O . THR A 1 173 ? -10.146 -32.749 14.609 1.00 94.19 173 THR A O 1
ATOM 1388 N N . ILE A 1 174 ? -11.562 -31.028 14.400 1.00 95.44 174 ILE A N 1
ATOM 1389 C CA . ILE A 1 174 ? -12.770 -31.723 14.872 1.00 95.44 174 ILE A CA 1
ATOM 1390 C C . ILE A 1 174 ? -13.930 -31.418 13.926 1.00 95.44 174 ILE A C 1
ATOM 1392 O O . ILE A 1 174 ? -14.159 -30.261 13.600 1.00 95.44 174 ILE A O 1
ATOM 1396 N N . THR A 1 175 ? -14.723 -32.430 13.578 1.00 97.12 175 THR A N 1
ATOM 1397 C CA . THR A 1 175 ? -16.014 -32.241 12.902 1.00 97.12 175 THR A CA 1
ATOM 1398 C C . THR A 1 175 ? -17.148 -32.321 13.930 1.00 97.12 175 THR A C 1
ATOM 1400 O O . THR A 1 175 ? -17.351 -33.363 14.555 1.00 97.12 175 THR A O 1
ATOM 1403 N N . ASP A 1 176 ? -17.901 -31.237 14.120 1.00 97.38 176 ASP A N 1
ATOM 1404 C CA . ASP A 1 176 ? -19.075 -31.182 15.000 1.00 97.38 176 ASP A CA 1
ATOM 1405 C C . ASP A 1 176 ? -20.124 -30.202 14.448 1.00 97.38 176 ASP A C 1
ATOM 1407 O O . ASP A 1 176 ? -19.841 -29.039 14.184 1.00 97.38 176 ASP A O 1
ATOM 1411 N N . SER A 1 177 ? -21.368 -30.662 14.301 1.00 96.19 177 SER A N 1
ATOM 1412 C CA . SER A 1 177 ? -22.453 -29.890 13.678 1.00 96.19 177 SER A CA 1
ATOM 1413 C C . SER A 1 177 ? -23.460 -29.311 14.680 1.00 96.19 177 SER A C 1
ATOM 1415 O O . SER A 1 177 ? -24.597 -29.021 14.308 1.00 96.19 177 SER A O 1
ATOM 1417 N N . SER A 1 178 ? -23.104 -29.203 15.965 1.00 96.88 178 SER A N 1
ATOM 1418 C CA . SER A 1 178 ? -24.049 -28.769 17.012 1.00 96.88 178 SER A CA 1
ATOM 1419 C C . SER A 1 178 ? -24.405 -27.289 16.914 1.00 96.88 178 SER A C 1
ATOM 1421 O O . SER A 1 178 ? -25.540 -26.921 17.209 1.00 96.88 178 SER A O 1
ATOM 1423 N N . PHE A 1 179 ? -23.448 -26.449 16.508 1.00 97.12 179 PHE A N 1
ATOM 1424 C CA . PHE A 1 179 ? -23.656 -25.021 16.285 1.00 97.12 179 PHE A CA 1
ATOM 1425 C C . PHE A 1 179 ? -23.090 -24.638 14.918 1.00 97.12 179 PHE A C 1
ATOM 1427 O O . PHE A 1 179 ? -21.893 -24.782 14.674 1.00 97.12 179 PHE A O 1
ATOM 1434 N N . ALA A 1 180 ? -23.958 -24.159 14.025 1.00 93.31 180 ALA A N 1
ATOM 1435 C CA . ALA A 1 180 ? -23.587 -23.747 12.669 1.00 93.31 180 ALA A CA 1
ATOM 1436 C C . ALA A 1 180 ? -23.181 -22.267 12.584 1.00 93.31 180 ALA A C 1
ATOM 1438 O O . ALA A 1 180 ? -22.409 -21.893 11.710 1.00 93.31 180 ALA A O 1
ATOM 1439 N N . SER A 1 181 ? -23.682 -21.432 13.496 1.00 95.19 181 SER A N 1
ATOM 1440 C CA . SER A 1 181 ? -23.382 -20.005 13.560 1.00 95.19 181 SER A CA 1
ATOM 1441 C C . SER A 1 181 ? -23.551 -19.462 14.977 1.00 95.19 181 SER A C 1
ATOM 1443 O O . SER A 1 181 ? -24.135 -20.114 15.844 1.00 95.19 181 SER A O 1
ATOM 1445 N N . GLY A 1 182 ? -23.017 -18.270 15.225 1.00 96.38 182 GLY A N 1
ATOM 1446 C CA . GLY A 1 182 ? -23.187 -17.538 16.476 1.00 96.38 182 GLY A CA 1
ATOM 1447 C C . GLY A 1 182 ? -22.111 -16.476 16.671 1.00 96.38 182 GLY A C 1
ATOM 1448 O O . GLY A 1 182 ? -21.348 -16.169 15.761 1.00 96.38 182 GLY A O 1
ATOM 1449 N N . ARG A 1 183 ? -22.052 -15.895 17.864 1.00 97.25 183 ARG A N 1
ATOM 1450 C CA . ARG A 1 183 ? -21.074 -14.861 18.225 1.00 97.25 183 ARG A CA 1
ATOM 1451 C C . ARG A 1 183 ? -19.704 -15.464 18.524 1.00 97.25 183 ARG A C 1
ATOM 1453 O O . ARG A 1 183 ? -19.597 -16.636 18.898 1.00 97.25 183 ARG A O 1
ATOM 1460 N N . VAL A 1 184 ? -18.670 -14.639 18.396 1.00 98.12 184 VAL A N 1
ATOM 1461 C CA . VAL A 1 184 ? -17.298 -14.941 18.829 1.00 98.12 184 VAL A CA 1
ATOM 1462 C C . VAL A 1 184 ? -16.915 -14.095 20.033 1.00 98.12 184 VAL A C 1
ATOM 1464 O O . VAL A 1 184 ? -17.519 -13.053 20.285 1.00 98.12 184 VAL A O 1
ATOM 1467 N N . GLY A 1 185 ? -15.923 -14.532 20.796 1.00 97.56 185 GLY A N 1
ATOM 1468 C CA . GLY A 1 185 ? -15.454 -13.769 21.933 1.00 97.56 185 GLY A CA 1
ATOM 1469 C C . GLY A 1 185 ? -14.328 -14.422 22.708 1.00 97.56 185 GLY A C 1
ATOM 1470 O O . GLY A 1 185 ? -13.701 -15.391 22.277 1.00 97.56 185 GLY A O 1
ATOM 1471 N N . VAL A 1 186 ? -14.152 -13.936 23.930 1.00 97.94 186 VAL A N 1
ATOM 1472 C CA . VAL A 1 186 ? -13.102 -14.375 24.839 1.00 97.94 186 VAL A CA 1
ATOM 1473 C C . VAL A 1 186 ? -13.666 -14.799 26.188 1.00 97.94 186 VAL A C 1
ATOM 1475 O O . VAL A 1 186 ? -14.720 -14.352 26.648 1.00 97.94 186 VAL A O 1
ATOM 1478 N N . LYS A 1 187 ? -12.926 -15.678 26.859 1.00 95.94 187 LYS A N 1
ATOM 1479 C CA . LYS A 1 187 ? -13.220 -16.101 28.223 1.00 95.94 187 LYS A CA 1
ATOM 1480 C C . LYS A 1 187 ? -11.976 -16.177 29.080 1.00 95.94 187 LYS A C 1
ATOM 1482 O O . LYS A 1 187 ? -10.909 -16.620 28.650 1.00 95.94 187 LYS A O 1
ATOM 1487 N N . ALA A 1 188 ? -12.166 -15.921 30.364 1.00 95.25 188 ALA A N 1
ATOM 1488 C CA . ALA A 1 188 ? -11.198 -16.209 31.414 1.00 95.25 188 ALA A CA 1
ATOM 1489 C C . ALA A 1 188 ? -11.850 -17.053 32.516 1.00 95.25 188 ALA A C 1
ATOM 1491 O O . ALA A 1 188 ? -13.066 -17.081 32.673 1.00 95.25 188 ALA A O 1
ATOM 1492 N N . PHE A 1 189 ? -11.046 -17.800 33.264 1.00 92.31 189 PHE A N 1
ATOM 1493 C CA . PHE A 1 189 ? -11.481 -18.453 34.494 1.00 92.31 189 PHE A CA 1
ATOM 1494 C C . PHE A 1 189 ? -10.631 -17.922 35.636 1.00 92.31 189 PHE A C 1
ATOM 1496 O O . PHE A 1 189 ? -9.400 -17.958 35.561 1.00 92.31 189 PHE A O 1
ATOM 1503 N N . GLY A 1 190 ? -11.271 -17.426 36.688 1.00 88.12 190 GLY A N 1
ATOM 1504 C CA . GLY A 1 190 ? -10.556 -16.705 37.729 1.00 88.12 190 GLY A CA 1
ATOM 1505 C C . GLY A 1 190 ? -11.260 -16.689 39.072 1.00 88.12 190 GLY A C 1
ATOM 1506 O O . GLY A 1 190 ? -12.434 -17.028 39.201 1.00 88.12 190 GLY A O 1
ATOM 1507 N N . SER A 1 191 ? -10.497 -16.308 40.088 1.00 85.81 191 SER A N 1
ATOM 1508 C CA . SER A 1 191 ? -10.919 -16.152 41.474 1.00 85.81 191 SER A CA 1
ATOM 1509 C C . SER A 1 191 ? -10.271 -14.908 42.060 1.00 85.81 191 SER A C 1
ATOM 1511 O O . SER A 1 191 ? -9.046 -14.776 42.025 1.00 85.81 191 SER A O 1
ATOM 1513 N N . ALA A 1 192 ? -11.080 -14.038 42.662 1.00 80.81 192 ALA A N 1
ATOM 1514 C CA . ALA A 1 192 ? -10.607 -12.857 43.372 1.00 80.81 192 ALA A CA 1
ATOM 1515 C C . ALA A 1 192 ? -9.649 -13.243 44.514 1.00 80.81 192 ALA A C 1
ATOM 1517 O O . ALA A 1 192 ? -8.658 -12.561 44.740 1.00 80.81 192 ALA A O 1
ATOM 1518 N N . LEU A 1 193 ? -9.849 -14.411 45.146 1.00 81.56 193 LEU A N 1
ATOM 1519 C CA . LEU A 1 193 ? -8.962 -14.940 46.198 1.00 81.56 193 LEU A CA 1
ATOM 1520 C C . LEU A 1 193 ? -7.532 -15.223 45.721 1.00 81.56 193 LEU A C 1
ATOM 1522 O O . LEU A 1 193 ? -6.638 -15.444 46.535 1.00 81.56 193 LEU A O 1
ATOM 1526 N N . LYS A 1 194 ? -7.319 -15.312 44.408 1.00 83.62 194 LYS A N 1
ATOM 1527 C CA . LYS A 1 194 ? -6.001 -15.527 43.810 1.00 83.62 194 LYS A CA 1
ATOM 1528 C C . LYS A 1 194 ? -5.574 -14.365 42.919 1.00 83.62 194 LYS A C 1
ATOM 1530 O O . LYS A 1 194 ? -4.526 -14.486 42.301 1.00 83.62 194 LYS A O 1
ATOM 1535 N N . GLY A 1 195 ? -6.369 -13.295 42.832 1.00 85.56 195 GLY A N 1
ATOM 1536 C CA . GLY A 1 195 ? -6.079 -12.144 41.980 1.00 85.56 195 GLY A CA 1
ATOM 1537 C C . GLY A 1 195 ? -5.858 -12.525 40.517 1.00 85.56 195 GLY A C 1
ATOM 1538 O O . GLY A 1 195 ? -4.894 -12.067 39.916 1.00 85.56 195 GLY A O 1
ATOM 1539 N N . ASP A 1 196 ? -6.674 -13.426 39.949 1.00 92.44 196 ASP A N 1
ATOM 1540 C CA . ASP A 1 196 ? -6.503 -13.773 38.536 1.00 92.44 196 ASP A CA 1
ATOM 1541 C C . ASP A 1 196 ? -6.795 -12.586 37.633 1.00 92.44 196 ASP A C 1
ATOM 1543 O O . ASP A 1 196 ? -7.891 -12.024 37.678 1.00 92.44 196 ASP A O 1
ATOM 1547 N N . VAL A 1 197 ? -5.836 -12.307 36.757 1.00 94.69 197 VAL A N 1
ATOM 1548 C CA . VAL A 1 197 ? -5.965 -11.316 35.696 1.00 94.69 197 VAL A CA 1
ATOM 1549 C C . VAL A 1 197 ? -5.523 -11.954 34.387 1.00 94.69 197 VAL A C 1
ATOM 1551 O O . VAL A 1 197 ? -4.500 -12.648 34.320 1.00 94.69 197 VAL A O 1
ATOM 1554 N N . VAL A 1 198 ? -6.348 -11.778 33.363 1.00 96.38 198 VAL A N 1
ATOM 1555 C CA . VAL A 1 198 ? -6.091 -12.210 31.989 1.00 96.38 198 VAL A CA 1
ATOM 1556 C C . VAL A 1 198 ? -6.226 -10.991 31.095 1.00 96.38 198 VAL A C 1
ATOM 1558 O O . VAL A 1 198 ? -7.118 -10.174 31.310 1.00 96.38 198 VAL A O 1
ATOM 1561 N N . GLN A 1 199 ? -5.341 -10.875 30.117 1.00 96.81 199 GLN A N 1
ATOM 1562 C CA . GLN A 1 199 ? -5.399 -9.836 29.103 1.00 96.81 199 GLN A CA 1
ATOM 1563 C C . GLN A 1 199 ? -5.587 -10.472 27.738 1.00 96.81 199 GLN A C 1
ATOM 1565 O O . GLN A 1 199 ? -5.005 -11.524 27.457 1.00 96.81 199 GLN A O 1
ATOM 1570 N N . PHE A 1 200 ? -6.410 -9.813 26.940 1.00 97.19 200 PHE A N 1
ATOM 1571 C CA . PHE A 1 200 ? -6.671 -10.117 25.551 1.00 97.19 200 PHE A CA 1
ATOM 1572 C C . PHE A 1 200 ? -6.272 -8.921 24.701 1.00 97.19 200 PHE A C 1
ATOM 1574 O O . PHE A 1 200 ? -6.340 -7.781 25.168 1.00 97.19 200 PHE A O 1
ATOM 1581 N N . ASP A 1 201 ? -5.842 -9.213 23.485 1.00 85.56 201 ASP A N 1
ATOM 1582 C CA . ASP A 1 201 ? -5.361 -8.225 22.528 1.00 85.56 201 ASP A CA 1
ATOM 1583 C C . ASP A 1 201 ? -5.541 -8.760 21.096 1.00 85.56 201 ASP A C 1
ATOM 1585 O O . ASP A 1 201 ? -5.742 -9.969 20.911 1.00 85.56 201 ASP A O 1
ATOM 1589 N N . ASN A 1 202 ? -5.484 -7.879 20.100 1.00 80.69 202 ASN A N 1
ATOM 1590 C CA . ASN A 1 202 ? -5.490 -8.202 18.669 1.00 80.69 202 ASN A CA 1
ATOM 1591 C C . ASN A 1 202 ? -6.583 -9.212 18.251 1.00 80.69 202 ASN A C 1
ATOM 1593 O O . ASN A 1 202 ? -6.308 -10.176 17.529 1.00 80.69 202 ASN A O 1
ATOM 1597 N N . ALA A 1 203 ? -7.812 -9.073 18.752 1.00 84.75 203 ALA A N 1
ATOM 1598 C CA . ALA A 1 203 ? -8.916 -9.960 18.406 1.00 84.75 203 ALA A CA 1
ATOM 1599 C C . ALA A 1 203 ? -9.388 -9.685 16.972 1.00 84.75 203 ALA A C 1
ATOM 1601 O O . ALA A 1 203 ? -9.836 -8.588 16.668 1.00 84.75 203 ALA A O 1
ATOM 1602 N N . GLU A 1 204 ? -9.337 -10.682 16.095 1.00 82.50 204 GLU A N 1
ATOM 1603 C CA . GLU A 1 204 ? -9.590 -10.518 14.663 1.00 82.50 204 GLU A CA 1
ATOM 1604 C C . GLU A 1 204 ? -10.485 -11.624 14.118 1.00 82.50 204 GLU A C 1
ATOM 1606 O O . GLU A 1 204 ? -10.360 -12.784 14.509 1.00 82.50 204 GLU A O 1
ATOM 1611 N N . LEU A 1 205 ? -11.384 -11.278 13.202 1.00 89.75 205 LEU A N 1
ATOM 1612 C CA . LEU A 1 205 ? -12.259 -12.224 12.528 1.00 89.75 205 LEU A CA 1
ATOM 1613 C C . LEU A 1 205 ? -12.343 -11.936 11.034 1.00 89.75 205 LEU A C 1
ATOM 1615 O O . LEU A 1 205 ? -12.686 -10.827 10.624 1.00 89.75 205 LEU A O 1
ATOM 1619 N N . THR A 1 206 ? -12.163 -12.985 10.235 1.00 71.00 206 THR A N 1
ATOM 1620 C CA . THR A 1 206 ? -12.386 -12.986 8.786 1.00 71.00 206 THR A CA 1
ATOM 1621 C C . THR A 1 206 ? -13.523 -13.953 8.432 1.00 71.00 206 THR A C 1
ATOM 1623 O O . THR A 1 206 ? -13.362 -15.155 8.640 1.00 71.00 206 THR A O 1
ATOM 1626 N N . PRO A 1 207 ? -14.672 -13.493 7.900 1.00 75.06 207 PRO A N 1
ATOM 1627 C CA . PRO A 1 207 ? -15.736 -14.376 7.425 1.00 75.06 207 PRO A CA 1
ATOM 1628 C C . PRO A 1 207 ? -15.271 -15.185 6.207 1.00 75.06 207 PRO A C 1
ATOM 1630 O O . PRO A 1 207 ? -14.626 -14.646 5.304 1.00 75.06 207 PRO A O 1
ATOM 1633 N N . ALA A 1 208 ? -15.615 -16.471 6.142 1.00 65.00 208 ALA A N 1
ATOM 1634 C CA . ALA A 1 208 ? -15.278 -17.300 4.990 1.00 65.00 208 ALA A CA 1
ATOM 1635 C C . ALA A 1 208 ? -16.114 -16.874 3.770 1.00 65.00 208 ALA A C 1
ATOM 1637 O O . ALA A 1 208 ? -17.327 -16.689 3.863 1.00 65.00 208 ALA A O 1
ATOM 1638 N N . GLY A 1 209 ? -15.462 -16.721 2.615 1.00 49.94 209 GLY A N 1
ATOM 1639 C CA . GLY A 1 209 ? -16.068 -16.173 1.391 1.00 49.94 209 GLY A CA 1
ATOM 1640 C C . GLY A 1 209 ? -15.517 -14.803 0.978 1.00 49.94 209 GLY A C 1
ATOM 1641 O O . GLY A 1 209 ? -15.840 -14.326 -0.108 1.00 49.94 209 GLY A O 1
ATOM 1642 N N . ILE A 1 210 ? -14.638 -14.209 1.792 1.00 36.22 210 ILE A N 1
ATOM 1643 C CA . ILE A 1 210 ? -13.763 -13.094 1.415 1.00 36.22 210 ILE A CA 1
ATOM 1644 C C . ILE A 1 210 ? -12.330 -13.661 1.343 1.00 36.22 210 ILE A C 1
ATOM 1646 O O . ILE A 1 210 ? -11.893 -14.275 2.315 1.00 36.22 210 ILE A O 1
ATOM 1650 N N . PRO A 1 211 ? -11.608 -13.558 0.209 1.00 29.02 211 PRO A N 1
ATOM 1651 C CA . PRO A 1 211 ? -10.270 -14.136 0.075 1.00 29.02 211 PRO A CA 1
ATOM 1652 C C . PRO A 1 211 ? -9.291 -13.604 1.132 1.00 29.02 211 PRO A C 1
ATOM 1654 O O . PRO A 1 211 ? -9.278 -12.409 1.424 1.00 29.02 211 PRO A O 1
ATOM 1657 N N . PHE A 1 212 ? -8.461 -14.508 1.659 1.00 27.53 212 PHE A N 1
ATOM 1658 C CA . PHE A 1 212 ? -7.354 -14.252 2.585 1.00 27.53 212 PHE A CA 1
ATOM 1659 C C . PHE A 1 212 ? -6.447 -13.097 2.124 1.00 27.53 212 PHE A C 1
ATOM 1661 O O . PHE A 1 212 ? -5.985 -13.104 0.982 1.00 27.53 212 PHE A O 1
ATOM 1668 N N . GLY A 1 213 ? -6.129 -12.171 3.042 1.00 30.89 213 GLY A N 1
ATOM 1669 C CA . GLY A 1 213 ? -5.033 -11.212 2.854 1.00 30.89 213 GLY A CA 1
ATOM 1670 C C . GLY A 1 213 ? -5.190 -9.807 3.445 1.00 30.89 213 GLY A C 1
ATOM 1671 O O . GLY A 1 213 ? -4.709 -8.871 2.816 1.00 30.89 213 GLY A O 1
ATOM 1672 N N . MET A 1 214 ? -5.813 -9.608 4.613 1.00 34.50 214 MET A N 1
ATOM 1673 C CA . MET A 1 214 ? -5.797 -8.280 5.246 1.00 34.50 214 MET A CA 1
ATOM 1674 C C . MET A 1 214 ? -5.537 -8.369 6.752 1.00 34.50 214 MET A C 1
ATOM 1676 O O . MET A 1 214 ? -6.443 -8.621 7.538 1.00 34.50 214 MET A O 1
ATOM 1680 N N . HIS A 1 215 ? -4.264 -8.163 7.110 1.00 32.56 215 HIS A N 1
ATOM 1681 C CA . HIS A 1 215 ? -3.835 -7.678 8.421 1.00 32.56 215 HIS A CA 1
ATOM 1682 C C . HIS A 1 215 ? -4.634 -6.416 8.758 1.00 32.56 215 HIS A C 1
ATOM 1684 O O . HIS A 1 215 ? -4.686 -5.509 7.925 1.00 32.56 215 HIS A O 1
ATOM 1690 N N . VAL A 1 216 ? -5.189 -6.304 9.962 1.00 36.72 216 VAL A N 1
ATOM 1691 C CA . VAL A 1 216 ? -5.603 -4.987 10.451 1.00 36.72 216 VAL A CA 1
ATOM 1692 C C . VAL A 1 216 ? -4.448 -4.396 11.239 1.00 36.72 216 VAL A C 1
ATOM 1694 O O . VAL A 1 216 ? -4.261 -4.608 12.430 1.00 36.72 216 VAL A O 1
ATOM 1697 N N . SER A 1 217 ? -3.631 -3.664 10.501 1.00 40.78 217 SER A N 1
ATOM 1698 C CA . SER A 1 217 ? -2.905 -2.521 11.027 1.00 40.78 217 SER A CA 1
ATOM 1699 C C . SER A 1 217 ? -3.926 -1.498 11.550 1.00 40.78 217 SER A C 1
ATOM 1701 O O . SER A 1 217 ? -5.018 -1.414 10.977 1.00 40.78 217 SER A O 1
ATOM 1703 N N . ILE A 1 218 ? -3.594 -0.697 12.577 1.00 47.88 218 ILE A 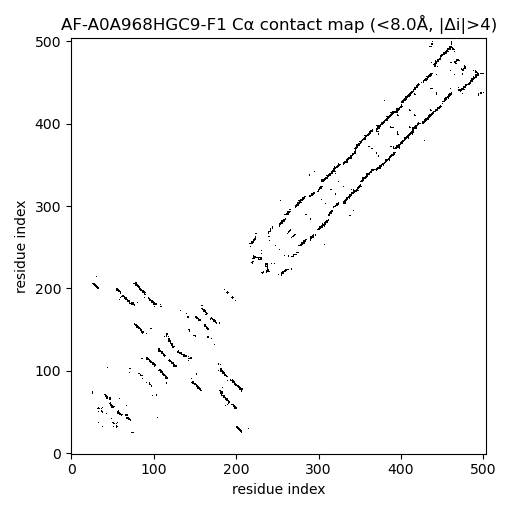N 1
ATOM 1704 C CA . ILE A 1 218 ? -4.343 0.538 12.891 1.00 47.88 218 ILE A CA 1
ATOM 1705 C C . ILE A 1 218 ? -4.568 1.223 11.551 1.00 47.88 218 ILE A C 1
ATOM 1707 O O . ILE A 1 218 ? -3.600 1.501 10.851 1.00 47.88 218 ILE A O 1
ATOM 1711 N N . SER A 1 219 ? -5.815 1.352 11.113 1.00 53.59 219 SER A N 1
ATOM 1712 C CA . SER A 1 219 ? -6.081 1.821 9.765 1.00 53.59 219 SER A CA 1
ATOM 1713 C C . SER A 1 219 ? -7.172 2.864 9.778 1.00 53.59 219 SER A C 1
ATOM 1715 O O . SER A 1 219 ? -8.272 2.659 10.296 1.00 53.59 219 SER A O 1
ATOM 1717 N N . ARG A 1 220 ? -6.846 4.037 9.240 1.00 69.06 220 ARG A N 1
ATOM 1718 C CA . ARG A 1 220 ? -7.799 5.140 9.161 1.00 69.06 220 ARG A CA 1
ATOM 1719 C C . ARG A 1 220 ? -8.628 4.942 7.912 1.00 69.06 220 ARG A C 1
ATOM 1721 O O . ARG A 1 220 ? -8.084 4.805 6.827 1.00 69.06 220 ARG A O 1
ATOM 1728 N N . SER A 1 221 ? -9.945 4.903 8.055 1.00 73.69 221 SER A N 1
ATOM 1729 C CA . SER A 1 221 ? -10.840 4.880 6.900 1.00 73.69 221 SER A CA 1
ATOM 1730 C C . SER A 1 221 ? -11.221 6.308 6.526 1.00 73.69 221 SER A C 1
ATOM 1732 O O . SER A 1 221 ? -11.572 7.093 7.403 1.00 73.69 221 SER A O 1
ATOM 1734 N N . VAL A 1 222 ? -11.185 6.635 5.239 1.00 76.19 222 VAL A N 1
ATOM 1735 C CA . VAL A 1 222 ? -11.613 7.926 4.684 1.00 76.19 222 VAL A CA 1
ATOM 1736 C C . VAL A 1 222 ? -12.731 7.667 3.685 1.00 76.19 222 VAL A C 1
ATOM 1738 O O . VAL A 1 222 ? -12.578 6.825 2.799 1.00 76.19 222 VAL A O 1
ATOM 1741 N N . ARG A 1 223 ? -13.851 8.391 3.779 1.00 76.81 223 ARG A N 1
ATOM 1742 C CA . ARG A 1 223 ? -14.979 8.250 2.842 1.00 76.81 223 ARG A CA 1
ATOM 1743 C C . ARG A 1 223 ? -15.231 9.531 2.072 1.00 76.81 223 ARG A C 1
ATOM 1745 O O . ARG A 1 223 ? -15.268 10.609 2.652 1.00 76.81 223 ARG A O 1
ATOM 1752 N N . ALA A 1 224 ? -15.494 9.402 0.778 1.00 70.06 224 ALA A N 1
ATOM 1753 C CA . ALA A 1 224 ? -15.953 10.525 -0.018 1.00 70.06 224 ALA A CA 1
ATOM 1754 C C . ALA A 1 224 ? -17.425 10.845 0.317 1.00 70.06 224 ALA A C 1
ATOM 1756 O O . ALA A 1 224 ? -18.296 9.997 0.132 1.00 70.06 224 ALA A O 1
ATOM 1757 N N . ALA A 1 225 ? -17.688 12.084 0.749 1.00 59.81 225 ALA A N 1
ATOM 1758 C CA . ALA A 1 225 ? -19.002 12.695 1.011 1.00 59.81 225 ALA A CA 1
ATOM 1759 C C . ALA A 1 225 ? -19.842 12.147 2.202 1.00 59.81 225 ALA A C 1
ATOM 1761 O O . ALA A 1 225 ? -20.283 10.999 2.231 1.00 59.81 225 ALA A O 1
ATOM 1762 N N . GLY A 1 226 ? -20.149 13.050 3.150 1.00 57.09 226 GLY A N 1
ATOM 1763 C CA . GLY A 1 226 ? -21.055 12.905 4.304 1.00 57.09 226 GLY A CA 1
ATOM 1764 C C . GLY A 1 226 ? -20.675 13.864 5.452 1.00 57.09 226 GLY A C 1
ATOM 1765 O O . GLY A 1 226 ? -19.561 14.387 5.457 1.00 57.09 226 GLY A O 1
ATOM 1766 N N . ASP A 1 227 ? -21.602 14.153 6.377 1.00 52.03 227 ASP A N 1
ATOM 1767 C CA . ASP A 1 227 ? -21.344 14.979 7.576 1.00 52.03 227 ASP A CA 1
ATOM 1768 C C . ASP A 1 227 ? -20.827 14.078 8.704 1.00 52.03 227 ASP A C 1
ATOM 1770 O O . ASP A 1 227 ? -21.602 13.534 9.492 1.00 52.03 227 ASP A O 1
ATOM 1774 N N . TYR A 1 228 ? -19.517 13.839 8.705 1.00 56.72 228 TYR A N 1
ATOM 1775 C CA . TYR A 1 228 ? -18.839 13.040 9.721 1.00 56.72 228 TYR A CA 1
ATOM 1776 C C . TYR A 1 228 ? -17.782 13.921 10.381 1.00 56.72 228 TYR A C 1
ATOM 1778 O O . TYR A 1 228 ? -16.791 14.313 9.764 1.00 56.72 228 TYR A O 1
ATOM 1786 N N . THR A 1 229 ? -18.060 14.318 11.620 1.00 52.78 229 THR A N 1
ATOM 1787 C CA . THR A 1 229 ? -17.134 15.051 12.482 1.00 52.78 229 THR A CA 1
ATOM 1788 C C . THR A 1 229 ? -16.331 14.025 13.269 1.00 52.78 229 THR A C 1
ATOM 1790 O O . THR A 1 229 ? -16.747 13.638 14.359 1.00 52.78 229 THR A O 1
ATOM 1793 N N . GLY A 1 230 ? -15.233 13.537 12.706 1.00 55.28 230 GLY A N 1
ATOM 1794 C CA . GLY A 1 230 ? -14.470 12.470 13.338 1.00 55.28 230 GLY A CA 1
ATOM 1795 C C . GLY A 1 230 ? -13.566 11.730 12.365 1.00 55.28 230 GLY A C 1
ATOM 1796 O O . GLY A 1 230 ? -13.560 11.985 11.161 1.00 55.28 230 GLY A O 1
ATOM 1797 N N . CYS A 1 231 ? -12.699 10.906 12.932 1.00 58.41 231 CYS A N 1
ATOM 1798 C CA . CYS A 1 231 ? -11.371 10.701 12.385 1.00 58.41 231 CYS A CA 1
ATOM 1799 C C . CYS A 1 231 ? -10.667 9.554 13.123 1.00 58.41 231 CYS A C 1
ATOM 1801 O O . CYS A 1 231 ? -9.731 9.734 13.895 1.00 58.41 231 CYS A O 1
ATOM 1803 N N . GLY A 1 232 ? -11.142 8.321 12.952 1.00 54.84 232 GLY A N 1
ATOM 1804 C CA . GLY A 1 232 ? -10.484 7.248 13.704 1.00 54.84 232 GLY A CA 1
ATOM 1805 C C . GLY A 1 232 ? -10.856 5.822 13.386 1.00 54.84 232 GLY A C 1
ATOM 1806 O O . GLY A 1 232 ? -10.112 4.935 13.781 1.00 54.84 232 GLY A O 1
ATOM 1807 N N . THR A 1 233 ? -11.958 5.549 12.680 1.00 59.66 233 THR A N 1
ATOM 1808 C CA . THR A 1 233 ? -12.356 4.158 12.394 1.00 59.66 233 THR A CA 1
ATOM 1809 C C . THR A 1 233 ? -13.218 4.043 11.133 1.00 59.66 233 THR A C 1
ATOM 1811 O O . THR A 1 233 ? -13.684 5.034 10.585 1.00 59.66 233 THR A O 1
ATOM 1814 N N . TYR A 1 234 ? -13.522 2.819 10.690 1.00 53.19 234 TYR A N 1
ATOM 1815 C CA . TYR A 1 234 ? -14.500 2.557 9.616 1.00 53.19 234 TYR A CA 1
ATOM 1816 C C . TYR A 1 234 ? -15.913 3.120 9.896 1.00 53.19 234 TYR A C 1
ATOM 1818 O O . TYR A 1 234 ? -16.707 3.314 8.967 1.00 53.19 234 TYR A O 1
ATOM 1826 N N . LEU A 1 235 ? -16.240 3.342 11.175 1.00 53.81 235 LEU A N 1
ATOM 1827 C CA . LEU A 1 235 ? -17.549 3.798 11.662 1.00 53.81 235 LEU A CA 1
ATOM 1828 C C . LEU A 1 235 ? -17.627 5.302 11.872 1.00 53.81 235 LEU A C 1
ATOM 1830 O O . LEU A 1 235 ? -18.724 5.850 11.826 1.00 53.81 235 LEU A O 1
ATOM 1834 N N . ASP A 1 236 ? -16.473 5.919 12.096 1.00 64.38 236 ASP A N 1
ATOM 1835 C CA . ASP A 1 236 ? -16.283 7.359 12.169 1.00 64.38 236 ASP A CA 1
ATOM 1836 C C . ASP A 1 236 ? -15.097 7.722 11.260 1.00 64.38 236 ASP A C 1
ATOM 1838 O O . ASP A 1 236 ? -13.967 7.933 11.730 1.00 64.38 236 ASP A O 1
ATOM 1842 N N . PRO A 1 237 ? -15.303 7.588 9.934 1.00 68.69 237 PRO A N 1
ATOM 1843 C CA . PRO A 1 237 ? -14.242 7.764 8.963 1.00 68.69 237 PRO A CA 1
ATOM 1844 C C . PRO A 1 237 ? -13.871 9.236 8.854 1.00 68.69 237 PRO A C 1
ATOM 1846 O O . PRO A 1 237 ? -14.734 10.109 8.943 1.00 68.69 237 PRO A O 1
ATOM 1849 N N . CYS A 1 238 ? -12.598 9.490 8.556 1.00 76.62 238 CYS A N 1
ATOM 1850 C CA . CYS A 1 238 ? -12.138 10.840 8.269 1.00 76.62 238 CYS A CA 1
ATOM 1851 C C . CYS A 1 238 ? -12.923 11.394 7.077 1.00 76.62 238 CYS A C 1
ATOM 1853 O O . CYS A 1 238 ? -13.170 10.691 6.086 1.00 76.62 238 CYS A O 1
ATOM 1855 N N . LYS A 1 239 ? -13.282 12.673 7.172 1.00 80.25 239 LYS A N 1
ATOM 1856 C CA . LYS A 1 239 ? -13.926 13.394 6.076 1.00 80.25 239 LYS A CA 1
ATOM 1857 C C . LYS A 1 239 ? -12.973 13.593 4.898 1.00 80.25 239 LYS A C 1
ATOM 1859 O O . LYS A 1 239 ? -13.396 13.480 3.750 1.00 80.25 239 LYS A O 1
ATOM 1864 N N . THR A 1 240 ? -11.709 13.890 5.190 1.00 87.38 240 THR A N 1
ATOM 1865 C CA . THR A 1 240 ? -10.665 14.165 4.197 1.00 87.38 240 THR A CA 1
ATOM 1866 C C . THR A 1 240 ? -9.415 13.335 4.483 1.00 87.38 240 THR A C 1
ATOM 1868 O O . THR A 1 240 ? -9.199 12.862 5.604 1.00 87.38 240 THR A O 1
ATOM 1871 N N . ILE A 1 241 ? -8.591 13.136 3.457 1.00 88.44 241 ILE A N 1
ATOM 1872 C CA . ILE A 1 241 ? -7.265 12.535 3.583 1.00 88.44 241 ILE A CA 1
ATOM 1873 C C . ILE A 1 241 ? -6.380 13.467 4.416 1.00 88.44 241 ILE A C 1
ATOM 1875 O O . ILE A 1 241 ? -5.688 12.984 5.305 1.00 88.44 241 ILE A O 1
ATOM 1879 N N . SER A 1 242 ? -6.448 14.787 4.212 1.00 87.19 242 SER A N 1
ATOM 1880 C CA . SER A 1 242 ? -5.729 15.766 5.040 1.00 87.19 242 SER A CA 1
ATOM 1881 C C . SER A 1 242 ? -6.005 15.618 6.536 1.00 87.19 242 SER A C 1
ATOM 1883 O O . SER A 1 242 ? -5.057 15.615 7.321 1.00 87.19 242 SER A O 1
ATOM 1885 N N . ASP A 1 243 ? -7.268 15.445 6.933 1.00 82.94 243 ASP A N 1
ATOM 1886 C CA . ASP A 1 243 ? -7.627 15.232 8.340 1.00 82.94 243 ASP A CA 1
ATOM 1887 C C . ASP A 1 243 ? -7.023 13.915 8.848 1.00 82.94 243 ASP A C 1
ATOM 1889 O O . ASP A 1 243 ? -6.387 13.892 9.902 1.00 82.94 243 ASP A O 1
ATOM 1893 N N . ALA A 1 244 ? -7.124 12.840 8.054 1.00 83.75 244 ALA A N 1
ATOM 1894 C CA . ALA A 1 244 ? -6.539 11.541 8.390 1.00 83.75 244 ALA A CA 1
ATOM 1895 C C . ALA A 1 244 ? -5.019 11.610 8.600 1.00 83.75 244 ALA A C 1
ATOM 1897 O O . ALA A 1 244 ? -4.501 10.955 9.501 1.00 83.75 244 ALA A O 1
ATOM 1898 N N . ILE A 1 245 ? -4.317 12.404 7.785 1.00 81.25 245 ILE A N 1
ATOM 1899 C CA . ILE A 1 245 ? -2.878 12.658 7.919 1.00 81.25 245 ILE A CA 1
ATOM 1900 C C . ILE A 1 245 ? -2.599 13.454 9.196 1.00 81.25 245 ILE A C 1
ATOM 1902 O O . ILE A 1 245 ? -1.730 13.069 9.971 1.00 81.25 245 ILE A O 1
ATOM 1906 N N . SER A 1 246 ? -3.340 14.542 9.432 1.00 77.75 246 SER A N 1
ATOM 1907 C CA . SER A 1 246 ? -3.078 15.480 1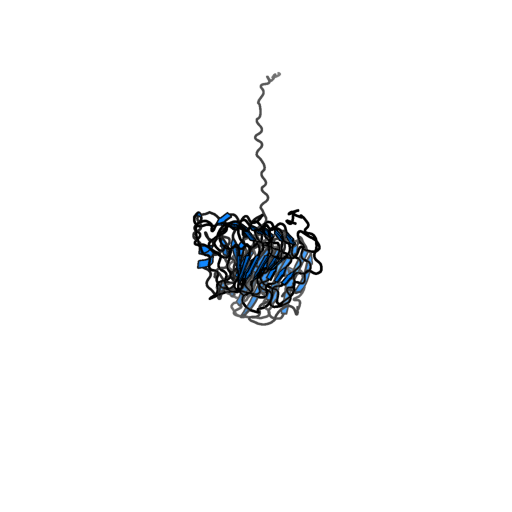0.536 1.00 77.75 246 SER A CA 1
ATOM 1908 C C . SER A 1 246 ? -3.174 14.856 11.929 1.00 77.75 246 SER A C 1
ATOM 1910 O O . SER A 1 246 ? -2.573 15.345 12.885 1.00 77.75 246 SER A O 1
ATOM 1912 N N . GLU A 1 247 ? -3.922 13.767 12.045 1.00 71.69 247 GLU A N 1
ATOM 1913 C CA . GLU A 1 247 ? -4.147 13.087 13.312 1.00 71.69 247 GLU A CA 1
ATOM 1914 C C . GLU A 1 247 ? -3.244 11.903 13.573 1.00 71.69 247 GLU A C 1
ATOM 1916 O O . GLU A 1 247 ? -3.166 11.424 14.706 1.00 71.69 247 GLU A O 1
ATOM 1921 N N . LEU A 1 248 ? -2.566 11.419 12.539 1.00 66.81 248 LEU A N 1
ATOM 1922 C CA . LEU A 1 248 ? -1.492 10.475 12.749 1.00 66.81 248 LEU A CA 1
ATOM 1923 C C . LEU A 1 248 ? -0.354 11.233 13.419 1.00 66.81 248 LEU A C 1
ATOM 1925 O O . LEU A 1 248 ? 0.274 12.114 12.838 1.00 66.81 248 LEU A O 1
ATOM 1929 N N . ASN A 1 249 ? -0.082 10.894 14.674 1.00 54.69 249 ASN A N 1
ATOM 1930 C CA . ASN A 1 249 ? 1.175 11.295 15.281 1.00 54.69 249 ASN A CA 1
ATOM 1931 C C . ASN A 1 249 ? 2.321 10.489 14.637 1.00 54.69 249 ASN A C 1
ATOM 1933 O O . ASN A 1 249 ? 2.111 9.396 14.111 1.00 54.69 249 ASN A O 1
ATOM 1937 N N . ALA A 1 250 ? 3.552 10.997 14.719 1.00 49.72 250 ALA A N 1
ATOM 1938 C CA . ALA A 1 250 ? 4.718 10.347 14.113 1.00 49.72 250 ALA A CA 1
ATOM 1939 C C . ALA A 1 250 ? 4.948 8.886 14.572 1.00 49.72 250 ALA A C 1
ATOM 1941 O O . ALA A 1 250 ? 5.625 8.136 13.877 1.00 49.72 250 ALA A O 1
ATOM 1942 N N . ASN A 1 251 ? 4.384 8.457 15.710 1.00 49.09 251 ASN A N 1
ATOM 1943 C CA . ASN A 1 251 ? 4.504 7.081 16.207 1.00 49.09 251 ASN A CA 1
ATOM 1944 C C . ASN A 1 251 ? 3.420 6.138 15.644 1.00 49.09 251 ASN A C 1
ATOM 1946 O O . ASN A 1 251 ? 3.618 4.927 15.625 1.00 49.09 251 ASN A O 1
ATOM 1950 N N . GLU A 1 252 ? 2.292 6.677 15.179 1.00 54.53 252 GLU A N 1
ATOM 1951 C CA . GLU A 1 252 ? 1.196 5.946 14.521 1.00 54.53 252 GLU A CA 1
ATOM 1952 C C . GLU A 1 252 ? 1.305 5.972 12.997 1.00 54.53 252 GLU A C 1
ATOM 1954 O O . GLU A 1 252 ? 0.550 5.295 12.308 1.00 54.53 252 GLU A O 1
ATOM 1959 N N . ALA A 1 253 ? 2.269 6.719 12.465 1.00 54.28 253 ALA A N 1
ATOM 1960 C CA . ALA A 1 253 ? 2.481 6.923 11.045 1.00 54.28 253 ALA A CA 1
ATOM 1961 C C . ALA A 1 253 ? 2.628 5.619 10.242 1.00 54.28 253 ALA A C 1
ATOM 1963 O O . ALA A 1 253 ? 2.286 5.612 9.081 1.00 54.28 253 ALA A O 1
ATOM 1964 N N . SER A 1 254 ? 2.993 4.476 10.833 1.00 58.28 254 SER A N 1
ATOM 1965 C CA . SER A 1 254 ? 2.992 3.176 10.126 1.00 58.28 254 SER A CA 1
ATOM 1966 C C . SER A 1 254 ? 1.603 2.601 9.757 1.00 58.28 254 SER A C 1
ATOM 1968 O O . SER A 1 254 ? 1.509 1.586 9.061 1.00 58.28 254 SER A O 1
ATOM 1970 N N . ALA A 1 255 ? 0.519 3.235 10.212 1.00 65.31 255 ALA A N 1
ATOM 1971 C CA . ALA A 1 255 ? -0.871 2.869 9.954 1.00 65.31 255 ALA A CA 1
ATOM 1972 C C . ALA A 1 255 ? -1.304 3.132 8.493 1.00 65.31 255 ALA A C 1
ATOM 1974 O O . ALA A 1 255 ? -1.200 4.270 8.025 1.00 65.31 255 ALA A O 1
ATOM 1975 N N . PRO A 1 256 ? -1.863 2.149 7.755 1.00 76.25 256 PRO A N 1
ATOM 1976 C CA . PRO A 1 256 ? -2.454 2.410 6.454 1.00 76.25 256 PRO A CA 1
ATOM 1977 C C . PRO A 1 256 ? -3.742 3.237 6.564 1.00 76.25 256 PRO A C 1
ATOM 1979 O O . PRO A 1 256 ? -4.671 2.908 7.294 1.00 76.25 256 PRO A O 1
ATOM 1982 N N . ILE A 1 257 ? -3.848 4.287 5.765 1.00 83.19 257 ILE A N 1
ATOM 1983 C CA . ILE A 1 257 ? -5.073 5.036 5.519 1.00 83.19 257 ILE A CA 1
ATOM 1984 C C . ILE A 1 257 ? -5.809 4.361 4.355 1.00 83.19 257 ILE A C 1
ATOM 1986 O O . ILE A 1 257 ? -5.390 4.449 3.199 1.00 83.19 257 ILE A O 1
ATOM 1990 N N . HIS A 1 258 ? -6.919 3.688 4.642 1.00 82.88 258 HIS A N 1
ATOM 1991 C CA . HIS A 1 258 ? -7.837 3.181 3.630 1.00 82.88 258 HIS A CA 1
ATOM 1992 C C . HIS A 1 258 ? -8.730 4.302 3.118 1.00 82.88 258 HIS A C 1
ATOM 1994 O O . HIS A 1 258 ? -9.533 4.866 3.859 1.00 82.88 258 HIS A O 1
ATOM 2000 N N . VAL A 1 259 ? -8.641 4.587 1.828 1.00 87.12 259 VAL A N 1
ATOM 2001 C CA . VAL A 1 259 ? -9.434 5.638 1.192 1.00 87.12 259 VAL A CA 1
ATOM 2002 C C . VAL A 1 259 ? -10.481 4.975 0.314 1.00 87.12 259 VAL A C 1
ATOM 2004 O O . VAL A 1 259 ? -10.149 4.241 -0.613 1.00 87.12 259 VAL A O 1
ATOM 2007 N N . GLU A 1 260 ? -11.761 5.186 0.608 1.00 82.19 260 GLU A N 1
ATOM 2008 C CA . GLU A 1 260 ? -12.836 4.615 -0.197 1.00 82.19 260 GLU A CA 1
ATOM 2009 C C . GLU A 1 260 ? -12.897 5.230 -1.602 1.00 82.19 260 GLU A C 1
ATOM 2011 O O . GLU A 1 260 ? -12.222 6.203 -1.942 1.00 82.19 260 GLU A O 1
ATOM 2016 N N . LYS A 1 261 ? -13.721 4.632 -2.464 1.00 82.50 261 LYS A N 1
ATOM 2017 C CA . LYS A 1 261 ? -14.001 5.195 -3.784 1.00 82.50 261 LYS A CA 1
ATOM 2018 C C . LYS A 1 261 ? -14.608 6.595 -3.656 1.00 82.50 261 LYS A C 1
ATOM 2020 O O . LYS A 1 261 ? -15.471 6.824 -2.810 1.00 82.50 261 LYS A O 1
ATOM 2025 N N . GLY A 1 262 ? -14.248 7.485 -4.572 1.00 87.38 262 GLY A N 1
ATOM 2026 C CA . GLY A 1 262 ? -14.816 8.827 -4.652 1.00 87.38 262 GLY A CA 1
ATOM 2027 C C . GLY A 1 262 ? -13.797 9.884 -5.047 1.00 87.38 262 GLY A C 1
ATOM 2028 O O . GLY A 1 262 ? -12.687 9.555 -5.452 1.00 87.38 262 GLY A O 1
ATOM 2029 N N . LEU A 1 263 ? -14.212 11.149 -4.979 1.00 91.12 263 LEU A N 1
ATOM 2030 C CA . LEU A 1 263 ? -13.413 12.302 -5.387 1.00 91.12 263 LEU A CA 1
ATOM 2031 C C . LEU A 1 263 ? -12.885 13.045 -4.155 1.00 91.12 263 LEU A C 1
ATOM 2033 O O . LEU A 1 263 ? -13.676 13.509 -3.335 1.00 91.12 263 LEU A O 1
ATOM 2037 N N . TYR A 1 264 ? -11.567 13.190 -4.084 1.00 91.75 264 TYR A N 1
ATOM 2038 C CA . TYR A 1 264 ? -10.819 13.844 -3.017 1.00 91.75 264 TYR A CA 1
ATOM 2039 C C . TYR A 1 264 ? -10.008 14.976 -3.637 1.00 91.75 264 TYR A C 1
ATOM 2041 O O . TYR A 1 264 ? -9.003 14.742 -4.294 1.00 91.75 264 TYR A O 1
ATOM 2049 N N . GLY A 1 265 ? -10.466 16.208 -3.476 1.00 91.12 265 GLY A N 1
ATOM 2050 C CA . GLY A 1 265 ? -9.780 17.394 -3.982 1.00 91.12 265 GLY A CA 1
ATOM 2051 C C . GLY A 1 265 ? -10.129 18.612 -3.140 1.00 91.12 265 GLY A C 1
ATOM 2052 O O . GLY A 1 265 ? -10.903 18.503 -2.187 1.00 91.12 265 GLY A O 1
ATOM 2053 N N . GLN A 1 266 ? -9.615 19.789 -3.501 1.00 88.75 266 GLN A N 1
ATOM 2054 C CA . GLN A 1 266 ? -9.849 21.017 -2.721 1.00 88.75 266 GLN A CA 1
ATOM 2055 C C . GLN A 1 266 ? -11.343 21.306 -2.499 1.00 88.75 266 GLN A C 1
ATOM 2057 O O . GLN A 1 266 ? -11.758 21.654 -1.398 1.00 88.75 266 GLN A O 1
ATOM 2062 N N . ALA A 1 267 ? -12.182 21.084 -3.519 1.00 87.06 267 ALA A N 1
ATOM 2063 C CA . ALA A 1 267 ? -13.633 21.256 -3.408 1.00 87.06 267 ALA A CA 1
ATOM 2064 C C . ALA A 1 267 ? -14.306 20.254 -2.446 1.00 87.06 267 ALA A C 1
ATOM 2066 O O . ALA A 1 267 ? -15.393 20.526 -1.940 1.00 87.06 267 ALA A O 1
ATOM 2067 N N . ALA A 1 268 ? -13.670 19.107 -2.191 1.00 86.00 268 ALA A N 1
ATOM 2068 C CA . ALA A 1 268 ? -14.106 18.116 -1.208 1.00 86.00 268 ALA A CA 1
ATOM 2069 C C . ALA A 1 268 ? -13.558 18.398 0.208 1.00 86.00 268 ALA A C 1
ATOM 2071 O O . ALA A 1 268 ? -13.956 17.721 1.154 1.00 86.00 268 ALA A O 1
ATOM 2072 N N . GLY A 1 269 ? -12.701 19.414 0.362 1.00 87.12 269 GLY A N 1
ATOM 2073 C CA . GLY A 1 269 ? -12.101 19.822 1.632 1.00 87.12 269 GLY A CA 1
ATOM 2074 C C . GLY A 1 269 ? -10.636 19.421 1.810 1.00 87.12 269 GLY A C 1
ATOM 2075 O O . GLY A 1 269 ? -10.088 19.694 2.871 1.00 87.12 269 GLY A O 1
ATOM 2076 N N . GLU A 1 270 ? -10.000 18.803 0.810 1.00 89.44 270 GLU A N 1
ATOM 2077 C CA . GLU A 1 270 ? -8.579 18.443 0.899 1.00 89.44 270 GLU A CA 1
ATOM 2078 C C . GLU A 1 270 ? -7.670 19.675 0.900 1.00 89.44 270 GLU A C 1
ATOM 2080 O O . GLU A 1 270 ? -7.894 20.649 0.174 1.00 89.44 270 GLU A O 1
ATOM 2085 N N . SER A 1 271 ? -6.585 19.585 1.663 1.00 88.06 271 SER A N 1
ATOM 2086 C CA . SER A 1 271 ? -5.503 20.560 1.713 1.00 88.06 271 SER A CA 1
ATOM 2087 C C . SER A 1 271 ? -4.222 19.939 1.161 1.00 88.06 271 SER A C 1
ATOM 2089 O O . SER A 1 271 ? -3.621 19.067 1.784 1.00 88.06 271 SER A O 1
ATOM 2091 N N . PHE A 1 272 ? -3.783 20.416 -0.001 1.00 87.25 272 PHE A N 1
ATOM 2092 C CA . PHE A 1 272 ? -2.529 19.994 -0.625 1.00 87.25 272 PHE A CA 1
ATOM 2093 C C . PHE A 1 272 ? -1.377 20.958 -0.293 1.00 87.25 272 PHE A C 1
ATOM 2095 O O . PHE A 1 272 ? -1.629 22.150 -0.096 1.00 87.25 272 PHE A O 1
ATOM 2102 N N . PRO A 1 273 ? -0.114 20.492 -0.318 1.00 89.81 273 PRO A N 1
ATOM 2103 C CA . PRO A 1 273 ? 0.322 19.110 -0.557 1.00 89.81 273 PRO A CA 1
ATOM 2104 C C . PRO A 1 273 ? 0.070 18.179 0.640 1.00 89.81 273 PRO A C 1
ATOM 2106 O O . PRO A 1 273 ? -0.024 18.625 1.782 1.00 89.81 273 PRO A O 1
ATOM 2109 N N . PHE A 1 274 ? -0.032 16.878 0.368 1.00 89.31 274 PHE A N 1
ATOM 2110 C CA . PHE A 1 274 ? -0.076 15.857 1.414 1.00 89.31 274 PHE A CA 1
ATOM 2111 C C . PHE A 1 274 ? 1.349 15.495 1.813 1.00 89.31 274 PHE A C 1
ATOM 2113 O O . PHE A 1 274 ? 2.069 14.917 1.007 1.00 89.31 274 PHE A O 1
ATOM 2120 N N . TYR A 1 275 ? 1.744 15.816 3.044 1.00 84.94 275 TYR A N 1
ATOM 2121 C CA . TYR A 1 275 ? 3.026 15.393 3.605 1.00 84.94 275 TYR A CA 1
ATOM 2122 C C . TYR A 1 275 ? 2.837 14.149 4.457 1.00 84.94 275 TYR A C 1
ATOM 2124 O O . TYR A 1 275 ? 2.087 14.172 5.432 1.00 84.94 275 TYR A O 1
ATOM 2132 N N . PHE A 1 276 ? 3.508 13.065 4.088 1.00 83.69 276 PHE A N 1
ATOM 2133 C CA . PHE A 1 276 ? 3.455 11.827 4.848 1.00 83.69 276 PHE A CA 1
ATOM 2134 C C . PHE A 1 276 ? 4.537 11.801 5.926 1.00 83.69 276 PHE A C 1
ATOM 2136 O O . PHE A 1 276 ? 5.687 12.164 5.691 1.00 83.69 276 PHE A O 1
ATOM 2143 N N . TYR A 1 277 ? 4.161 11.328 7.109 1.00 77.19 277 TYR A N 1
ATOM 2144 C CA . TYR A 1 277 ? 5.092 10.896 8.142 1.00 77.19 277 TYR A CA 1
ATOM 2145 C C . TYR A 1 277 ? 5.683 9.525 7.803 1.00 77.19 277 TYR A C 1
ATOM 2147 O O . TYR A 1 277 ? 5.093 8.742 7.056 1.00 77.19 277 TYR A O 1
ATOM 2155 N N . ASP A 1 278 ? 6.827 9.214 8.405 1.00 79.31 278 ASP A N 1
ATOM 2156 C CA . ASP A 1 278 ? 7.530 7.951 8.197 1.00 79.31 278 ASP A CA 1
ATOM 2157 C C . ASP A 1 278 ? 6.636 6.730 8.484 1.00 79.31 278 ASP A C 1
ATOM 2159 O O . ASP A 1 278 ? 6.030 6.603 9.545 1.00 79.31 278 ASP A O 1
ATOM 2163 N N . GLY A 1 279 ? 6.574 5.796 7.538 1.00 75.12 279 GLY A N 1
ATOM 2164 C CA . GLY A 1 279 ? 5.788 4.566 7.618 1.00 75.12 279 GLY A CA 1
ATOM 2165 C C . GLY A 1 279 ? 4.376 4.663 7.036 1.00 75.12 279 GLY A C 1
ATOM 2166 O O . GLY A 1 279 ? 3.735 3.624 6.869 1.00 75.12 279 GLY A O 1
ATOM 2167 N N . MET A 1 280 ? 3.885 5.863 6.706 1.00 82.50 280 MET A N 1
ATOM 2168 C CA . MET A 1 280 ? 2.504 6.067 6.245 1.00 82.50 280 MET A CA 1
ATOM 2169 C C . MET A 1 280 ? 2.201 5.410 4.922 1.00 82.50 280 MET A C 1
ATOM 2171 O O . MET A 1 280 ? 2.934 5.553 3.951 1.00 82.50 280 MET A O 1
ATOM 2175 N N . GLN A 1 281 ? 1.043 4.761 4.854 1.00 86.19 281 GLN A N 1
ATOM 2176 C CA . GLN A 1 281 ? 0.573 4.121 3.636 1.00 86.19 281 GLN A CA 1
ATOM 2177 C C . GLN A 1 281 ? -0.820 4.624 3.299 1.00 86.19 281 GLN A C 1
ATOM 2179 O O . GLN A 1 281 ? -1.699 4.599 4.146 1.00 86.19 281 GLN A O 1
ATOM 2184 N N . ILE A 1 282 ? -1.063 5.023 2.057 1.00 88.94 282 ILE A N 1
ATOM 2185 C CA . ILE A 1 282 ? -2.417 5.230 1.545 1.00 88.94 282 ILE A CA 1
ATOM 2186 C C . ILE A 1 282 ? -2.801 4.041 0.671 1.00 88.94 282 ILE A C 1
ATOM 2188 O O . ILE A 1 282 ? -2.106 3.696 -0.289 1.00 88.94 282 ILE A O 1
ATOM 2192 N N . LEU A 1 283 ? -3.936 3.429 1.003 1.00 87.12 283 LEU A N 1
ATOM 2193 C CA . LEU A 1 283 ? -4.531 2.299 0.304 1.00 87.12 283 LEU A CA 1
ATOM 2194 C C . LEU A 1 283 ? -5.876 2.730 -0.287 1.00 87.12 283 LEU A C 1
ATOM 2196 O O . LEU A 1 283 ? -6.909 2.715 0.385 1.00 87.12 283 LEU A O 1
ATOM 2200 N N . CYS A 1 284 ? -5.860 3.121 -1.556 1.00 85.81 284 CYS A N 1
ATOM 2201 C CA . CYS A 1 284 ? -7.051 3.532 -2.284 1.00 85.81 284 CYS A CA 1
ATOM 2202 C C . CYS A 1 284 ? -7.918 2.334 -2.687 1.00 85.81 284 CYS A C 1
ATOM 2204 O O . CYS A 1 284 ? -7.426 1.286 -3.113 1.00 85.81 284 CYS A O 1
ATOM 2206 N N . GLY A 1 285 ? -9.229 2.498 -2.539 1.00 74.19 285 GLY A N 1
ATOM 2207 C CA . GLY A 1 285 ? -10.219 1.441 -2.656 1.00 74.19 285 GLY A CA 1
ATOM 2208 C C . GLY A 1 285 ? -11.164 1.564 -3.852 1.00 74.19 285 GLY A C 1
ATOM 2209 O O . GLY A 1 285 ? -11.261 2.557 -4.572 1.00 74.19 285 GLY A O 1
ATOM 2210 N N . GLY A 1 286 ? -11.947 0.503 -4.027 1.00 57.09 286 GLY A N 1
ATOM 2211 C CA . GLY A 1 286 ? -12.993 0.419 -5.040 1.00 57.09 286 GLY A CA 1
ATOM 2212 C C . GLY A 1 286 ? -12.519 -0.086 -6.411 1.00 57.09 286 GLY A C 1
ATOM 2213 O O . GLY A 1 286 ? -11.323 -0.183 -6.687 1.00 57.09 286 GLY A O 1
ATOM 2214 N N . PRO A 1 287 ? -13.470 -0.502 -7.265 1.00 52.03 287 PRO A N 1
ATOM 2215 C CA . PRO A 1 287 ? -13.158 -1.147 -8.532 1.00 52.03 287 PRO A CA 1
ATOM 2216 C C . PRO A 1 287 ? -12.475 -0.170 -9.493 1.00 52.03 287 PRO A C 1
ATOM 2218 O O . PRO A 1 287 ? -12.905 0.973 -9.628 1.00 52.03 287 PRO A O 1
ATOM 2221 N N . SER A 1 288 ? -11.451 -0.649 -10.204 1.00 74.19 288 SER A N 1
ATOM 2222 C CA . SER A 1 288 ? -10.822 0.077 -11.317 1.00 74.19 288 SER A CA 1
ATOM 2223 C C . SER A 1 288 ? -10.358 1.496 -10.956 1.00 74.19 288 SER A C 1
ATOM 2225 O O . SER A 1 288 ? -10.644 2.438 -11.691 1.00 74.19 288 SER A O 1
ATOM 2227 N N . HIS A 1 289 ? -9.652 1.643 -9.827 1.00 77.75 289 HIS A N 1
ATOM 2228 C CA . HIS A 1 289 ? -9.036 2.912 -9.405 1.00 77.75 289 HIS A CA 1
ATOM 2229 C C . HIS A 1 289 ? -10.053 4.040 -9.168 1.00 77.75 289 HIS A C 1
ATOM 2231 O O . HIS A 1 289 ? -9.808 5.204 -9.478 1.00 77.75 289 HIS A O 1
ATOM 2237 N N . SER A 1 290 ? -11.221 3.700 -8.617 1.00 77.94 290 SER A N 1
ATOM 2238 C CA . SER A 1 290 ? -12.328 4.642 -8.397 1.00 77.94 290 SER A CA 1
ATOM 2239 C C . SER A 1 290 ? -12.120 5.669 -7.271 1.00 77.94 290 SER A C 1
ATOM 2241 O O . SER A 1 290 ? -12.976 6.534 -7.084 1.00 77.94 290 SER A O 1
ATOM 2243 N N . THR A 1 291 ? -11.028 5.589 -6.510 1.00 89.69 291 THR A N 1
ATOM 2244 C CA . THR A 1 291 ? -10.564 6.680 -5.640 1.00 89.69 291 THR A CA 1
ATOM 2245 C C . THR A 1 291 ? -9.756 7.665 -6.474 1.00 89.69 291 THR A C 1
ATOM 2247 O O . THR A 1 291 ? -8.710 7.307 -7.010 1.00 89.69 291 THR A O 1
ATOM 2250 N N . ILE A 1 292 ? -10.245 8.895 -6.591 1.00 94.12 292 ILE A N 1
ATOM 2251 C CA . ILE A 1 292 ? -9.665 9.963 -7.401 1.00 94.12 292 ILE A CA 1
ATOM 2252 C C . ILE A 1 292 ? -9.161 11.057 -6.462 1.00 94.12 292 ILE A C 1
ATOM 2254 O O . ILE A 1 292 ? -9.967 11.780 -5.882 1.00 94.12 292 ILE A O 1
ATOM 2258 N N . ILE A 1 293 ? -7.844 11.183 -6.338 1.00 94.88 293 ILE A N 1
ATOM 2259 C CA . ILE A 1 293 ? -7.162 12.302 -5.690 1.00 94.88 293 ILE A CA 1
ATOM 2260 C C . ILE A 1 293 ? -6.933 13.370 -6.764 1.00 94.88 293 ILE A C 1
ATOM 2262 O O . ILE A 1 293 ? -6.142 13.178 -7.684 1.00 94.88 293 ILE A O 1
ATOM 2266 N N . ASP A 1 294 ? -7.674 14.467 -6.692 1.00 94.19 294 ASP A N 1
ATOM 2267 C CA . ASP A 1 294 ? -7.674 15.543 -7.676 1.00 94.19 294 ASP A CA 1
ATOM 2268 C C . ASP A 1 294 ? -6.892 16.753 -7.157 1.00 94.19 294 ASP A C 1
ATOM 2270 O O . ASP A 1 294 ? -7.377 17.540 -6.338 1.00 94.19 294 ASP A O 1
ATOM 2274 N N . ILE A 1 295 ? -5.660 16.874 -7.650 1.00 91.00 295 ILE A N 1
ATOM 2275 C CA . ILE A 1 295 ? -4.677 17.893 -7.272 1.00 91.00 295 ILE A CA 1
ATOM 2276 C C . ILE A 1 295 ? -4.719 19.079 -8.259 1.00 91.00 295 ILE A C 1
ATOM 2278 O O . ILE A 1 295 ? -4.018 20.072 -8.087 1.00 91.00 295 ILE A O 1
ATOM 2282 N N . SER A 1 296 ? -5.580 19.034 -9.282 1.00 79.12 296 SER A N 1
ATOM 2283 C CA . SER A 1 296 ? -5.600 19.998 -10.397 1.00 79.12 296 SER A CA 1
ATOM 2284 C C . SER A 1 296 ? -5.870 21.467 -10.010 1.00 79.12 296 SER A C 1
ATOM 2286 O O . SER A 1 296 ? -5.657 22.360 -10.825 1.00 79.12 296 SER A O 1
ATOM 2288 N N . GLY A 1 297 ? -6.297 21.746 -8.772 1.00 63.69 297 GLY A N 1
ATOM 2289 C CA . GLY A 1 297 ? -6.592 23.093 -8.262 1.00 63.69 297 GLY A CA 1
ATOM 2290 C C . GLY A 1 297 ? -5.395 23.945 -7.793 1.00 63.69 297 GLY A C 1
ATOM 2291 O O . GLY A 1 297 ? -5.622 25.056 -7.317 1.00 63.69 297 GLY A O 1
ATOM 2292 N N . GLY A 1 298 ? -4.139 23.476 -7.873 1.00 58.84 298 GLY A N 1
ATOM 2293 C CA . GLY A 1 298 ? -2.957 24.255 -7.450 1.00 58.84 298 GLY A CA 1
ATOM 2294 C C . GLY A 1 298 ? -1.610 23.517 -7.560 1.00 58.84 298 GLY A C 1
ATOM 2295 O O . GLY A 1 298 ? -1.533 22.448 -8.154 1.00 58.84 298 GLY A O 1
ATOM 2296 N N . THR A 1 299 ? -0.541 24.067 -6.962 1.00 65.94 299 THR A N 1
ATOM 2297 C CA . THR A 1 299 ? 0.814 23.464 -6.870 1.00 65.94 299 THR A CA 1
ATOM 2298 C C . THR A 1 299 ? 0.889 22.399 -5.764 1.00 65.94 299 THR A C 1
ATOM 2300 O O . THR A 1 299 ? 1.682 22.503 -4.827 1.00 65.94 299 THR A O 1
ATOM 2303 N N . GLY A 1 300 ? -0.028 21.434 -5.798 1.00 75.62 300 GLY A N 1
ATOM 2304 C CA . GLY A 1 300 ? -0.084 20.340 -4.832 1.00 75.62 300 GLY A CA 1
ATOM 2305 C C . GLY A 1 300 ? 0.701 19.114 -5.296 1.00 75.62 300 GLY A C 1
ATOM 2306 O O . GLY A 1 300 ? 0.920 18.928 -6.491 1.00 75.62 300 GLY A O 1
ATOM 2307 N N . MET A 1 301 ? 1.074 18.261 -4.344 1.00 90.19 301 MET A N 1
ATOM 2308 C CA . MET A 1 301 ? 1.684 16.949 -4.578 1.00 90.19 301 MET A CA 1
ATOM 2309 C C . MET A 1 301 ? 1.361 16.008 -3.409 1.00 90.19 301 MET A C 1
ATOM 2311 O O . MET A 1 301 ? 0.931 16.467 -2.344 1.00 90.19 301 MET A O 1
ATOM 2315 N N . ILE A 1 302 ? 1.611 14.713 -3.587 1.00 92.25 302 ILE A N 1
ATOM 2316 C CA . ILE A 1 302 ? 1.793 13.770 -2.478 1.00 92.25 302 ILE A CA 1
ATOM 2317 C C . ILE A 1 302 ? 3.296 13.639 -2.223 1.00 92.25 302 ILE A C 1
ATOM 2319 O O . ILE A 1 302 ? 4.016 13.142 -3.084 1.00 92.25 302 ILE A O 1
ATOM 2323 N N . ALA A 1 303 ? 3.758 14.093 -1.062 1.00 87.12 303 ALA A N 1
ATOM 2324 C CA . ALA A 1 303 ? 5.154 14.052 -0.647 1.00 87.12 303 ALA A CA 1
ATOM 2325 C C . ALA A 1 303 ? 5.375 12.932 0.383 1.00 87.12 303 ALA A C 1
ATOM 2327 O O . ALA A 1 303 ? 4.772 12.941 1.461 1.00 87.12 303 ALA A O 1
ATOM 2328 N N . GLY A 1 304 ? 6.222 11.966 0.031 1.00 79.69 304 GLY A N 1
ATOM 2329 C CA . GLY A 1 304 ? 6.565 10.813 0.857 1.00 79.69 304 GLY A CA 1
ATOM 2330 C C . GLY A 1 304 ? 7.529 11.129 2.006 1.00 79.69 304 GLY A C 1
ATOM 2331 O O . GLY A 1 304 ? 8.276 12.104 1.980 1.00 79.69 304 GLY A O 1
ATOM 2332 N N . GLY A 1 305 ? 7.503 10.254 3.009 1.00 76.69 305 GLY A N 1
ATOM 2333 C CA . GLY A 1 305 ? 8.487 10.132 4.091 1.00 76.69 305 GLY A CA 1
ATOM 2334 C C . GLY A 1 305 ? 9.139 8.744 4.077 1.00 76.69 305 GLY A C 1
ATOM 2335 O O . GLY A 1 305 ? 8.865 7.933 3.185 1.00 76.69 305 GLY A O 1
ATOM 2336 N N . LEU A 1 306 ? 9.973 8.425 5.068 1.00 76.12 306 LEU A N 1
ATOM 2337 C CA . LEU A 1 306 ? 10.695 7.148 5.108 1.00 76.12 306 LEU A CA 1
ATOM 2338 C C . LEU A 1 306 ? 9.722 5.973 5.210 1.00 76.12 306 LEU A C 1
ATOM 2340 O O . LEU A 1 306 ? 8.880 5.951 6.099 1.00 76.12 306 LEU A O 1
ATOM 2344 N N . ASN A 1 307 ? 9.863 4.960 4.352 1.00 77.12 307 ASN A N 1
ATOM 2345 C CA . ASN A 1 307 ? 9.010 3.762 4.344 1.00 77.12 307 ASN A CA 1
ATOM 2346 C C . ASN A 1 307 ? 7.520 4.066 4.121 1.00 77.12 307 ASN A C 1
ATOM 2348 O O . ASN A 1 307 ? 6.652 3.374 4.656 1.00 77.12 307 ASN A O 1
ATOM 2352 N N . THR A 1 308 ? 7.215 5.111 3.357 1.00 87.12 308 THR A N 1
ATOM 2353 C CA . THR A 1 308 ? 5.829 5.450 3.028 1.00 87.12 308 THR A CA 1
ATOM 2354 C C . THR A 1 308 ? 5.332 4.739 1.772 1.00 87.12 308 THR A C 1
ATOM 2356 O O . THR A 1 308 ? 6.131 4.223 0.995 1.00 87.12 308 THR A O 1
ATOM 2359 N N . ALA A 1 309 ? 4.014 4.685 1.550 1.00 89.75 309 ALA A N 1
ATOM 2360 C CA . ALA A 1 309 ? 3.438 4.071 0.358 1.00 89.75 309 ALA A CA 1
ATOM 2361 C C . ALA A 1 309 ? 2.178 4.773 -0.171 1.00 89.75 309 ALA A C 1
ATOM 2363 O O . ALA A 1 309 ? 1.325 5.220 0.592 1.00 89.75 309 ALA A O 1
ATOM 2364 N N . VAL A 1 310 ? 1.997 4.771 -1.493 1.00 94.44 310 VAL A N 1
ATOM 2365 C CA . VAL A 1 310 ? 0.752 5.172 -2.174 1.00 94.44 310 VAL A CA 1
ATOM 2366 C C . VAL A 1 310 ? 0.325 4.055 -3.117 1.00 94.44 310 VAL A C 1
ATOM 2368 O O . VAL A 1 310 ? 1.063 3.685 -4.036 1.00 94.44 310 VAL A O 1
ATOM 2371 N N . THR A 1 311 ? -0.862 3.491 -2.882 1.00 92.19 311 THR A N 1
ATOM 2372 C CA . THR A 1 311 ? -1.326 2.284 -3.574 1.00 92.19 311 THR A CA 1
ATOM 2373 C C . THR A 1 311 ? -2.734 2.412 -4.138 1.00 92.19 311 THR A C 1
ATOM 2375 O O . THR A 1 311 ? -3.677 2.664 -3.393 1.00 92.19 311 THR A O 1
ATOM 2378 N N . GLY A 1 312 ? -2.900 2.090 -5.424 1.00 89.69 312 GLY A N 1
ATOM 2379 C CA . GLY A 1 312 ? -4.215 1.842 -6.033 1.00 89.69 312 GLY A CA 1
ATOM 2380 C C . GLY A 1 312 ? -5.050 3.086 -6.353 1.00 89.69 312 GLY A C 1
ATOM 2381 O O . GLY A 1 312 ? -6.228 2.958 -6.686 1.00 89.69 312 GLY A O 1
ATOM 2382 N N . CYS A 1 313 ? -4.479 4.283 -6.245 1.00 93.19 313 CYS A N 1
ATOM 2383 C CA . CYS A 1 313 ? -5.191 5.546 -6.429 1.00 93.19 313 CYS A CA 1
ATOM 2384 C C . CYS A 1 313 ? -5.249 5.952 -7.907 1.00 93.19 313 CYS A C 1
ATOM 2386 O O . CYS A 1 313 ? -4.341 5.635 -8.673 1.00 93.19 313 CYS A O 1
ATOM 2388 N N . THR A 1 314 ? -6.277 6.704 -8.304 1.00 96.44 314 THR A N 1
ATOM 2389 C CA . THR A 1 314 ? -6.183 7.625 -9.445 1.00 96.44 314 THR A CA 1
ATOM 2390 C C . THR A 1 314 ? -5.755 8.987 -8.910 1.00 96.44 314 THR A C 1
ATOM 2392 O O . THR A 1 314 ? -6.430 9.528 -8.043 1.00 96.44 314 THR A O 1
ATOM 2395 N N . ILE A 1 315 ? -4.668 9.552 -9.420 1.00 96.50 315 ILE A N 1
ATOM 2396 C CA . ILE A 1 315 ? -4.154 10.876 -9.070 1.00 96.50 315 ILE A CA 1
ATOM 2397 C C . ILE A 1 315 ? -4.236 11.742 -10.324 1.00 96.50 315 ILE A C 1
ATOM 2399 O O . ILE A 1 315 ? -3.745 11.344 -11.382 1.00 96.50 315 ILE A O 1
ATOM 2403 N N . ARG A 1 316 ? -4.903 12.894 -10.225 1.00 94.75 316 ARG A N 1
ATOM 2404 C CA . ARG A 1 316 ? -5.087 13.828 -11.341 1.00 94.75 316 ARG A CA 1
ATOM 2405 C C . ARG A 1 316 ? -4.353 15.133 -11.096 1.00 94.75 316 ARG A C 1
ATOM 2407 O O . ARG A 1 316 ? -4.563 15.762 -10.059 1.00 94.75 316 ARG A O 1
ATOM 2414 N N . GLY A 1 317 ? -3.575 15.571 -12.080 1.00 90.94 317 GLY A N 1
ATOM 2415 C CA . GLY A 1 317 ? -2.808 16.811 -11.982 1.00 90.94 317 GLY A CA 1
ATOM 2416 C C . GLY A 1 317 ? -1.607 16.708 -11.035 1.00 90.94 317 GLY A C 1
ATOM 2417 O O . GLY A 1 317 ? -1.099 15.621 -10.776 1.00 90.94 317 GLY A O 1
ATOM 2418 N N . GLY A 1 318 ? -1.180 17.855 -10.502 1.00 88.50 318 GLY A N 1
ATOM 2419 C CA . GLY A 1 318 ? 0.014 17.984 -9.659 1.00 88.50 318 GLY A CA 1
ATOM 2420 C C . GLY A 1 318 ? 1.240 18.482 -10.428 1.00 88.50 318 GLY A C 1
ATOM 2421 O O . GLY A 1 318 ? 1.216 18.578 -11.656 1.00 88.50 318 GLY A O 1
ATOM 2422 N N . SER A 1 319 ? 2.283 18.858 -9.687 1.00 89.44 319 SER A N 1
ATOM 2423 C CA . SER A 1 319 ? 3.575 19.297 -10.233 1.00 89.44 319 SER A CA 1
ATOM 2424 C C . SER A 1 319 ? 4.697 19.176 -9.183 1.00 89.44 319 SER A C 1
ATOM 2426 O O . SER A 1 319 ? 5.091 20.197 -8.609 1.00 89.44 319 SER A O 1
ATOM 2428 N N . PRO A 1 320 ? 5.216 17.965 -8.902 1.00 92.31 320 PRO A N 1
ATOM 2429 C CA . PRO A 1 320 ? 4.803 16.667 -9.450 1.00 92.31 320 PRO A CA 1
ATOM 2430 C C . PRO A 1 320 ? 3.526 16.109 -8.796 1.00 92.31 320 PRO A C 1
ATOM 2432 O O . PRO A 1 320 ? 3.029 16.668 -7.818 1.00 92.31 320 PRO A O 1
ATOM 2435 N N . ALA A 1 321 ? 2.975 15.002 -9.309 1.00 93.94 321 ALA A N 1
ATOM 2436 C CA . ALA A 1 321 ? 1.832 14.343 -8.661 1.00 93.94 321 ALA A CA 1
ATOM 2437 C C . ALA A 1 321 ? 2.250 13.589 -7.383 1.00 93.94 321 ALA A C 1
ATOM 2439 O O . ALA A 1 321 ? 1.576 13.687 -6.353 1.00 93.94 321 ALA A O 1
ATOM 2440 N N . VAL A 1 322 ? 3.378 12.870 -7.434 1.00 96.00 322 VAL A N 1
ATOM 2441 C CA . VAL A 1 322 ? 3.995 12.184 -6.285 1.00 96.00 322 VAL A CA 1
ATOM 2442 C C . VAL A 1 322 ? 5.495 12.480 -6.252 1.00 96.00 322 VAL A C 1
ATOM 2444 O O . VAL A 1 322 ? 6.149 12.394 -7.289 1.00 96.00 322 VAL A O 1
ATOM 2447 N N . SER A 1 323 ? 6.038 12.801 -5.079 1.00 94.44 323 SER A N 1
ATOM 2448 C CA . SER A 1 323 ? 7.472 13.019 -4.862 1.00 94.44 323 SER A CA 1
ATOM 2449 C C . SER A 1 323 ? 7.950 12.339 -3.583 1.00 94.44 323 SER A C 1
ATOM 2451 O O . SER A 1 323 ? 7.238 12.340 -2.580 1.00 94.44 323 SER A O 1
ATOM 2453 N N . ASP A 1 324 ? 9.153 11.774 -3.605 1.00 93.00 324 ASP A N 1
ATOM 2454 C CA . ASP A 1 324 ? 9.808 11.186 -2.429 1.00 93.00 324 ASP A CA 1
ATOM 2455 C C . ASP A 1 324 ? 10.819 12.144 -1.758 1.00 93.00 324 ASP A C 1
ATOM 2457 O O . ASP A 1 324 ? 11.491 11.780 -0.787 1.00 93.00 324 ASP A O 1
ATOM 2461 N N . GLY A 1 325 ? 10.928 13.383 -2.255 1.00 88.38 325 GLY A N 1
ATOM 2462 C CA . GLY A 1 325 ? 11.841 14.371 -1.701 1.00 88.38 325 GLY A CA 1
ATOM 2463 C C . GLY A 1 325 ? 12.320 15.440 -2.673 1.00 88.38 325 GLY A C 1
ATOM 2464 O O . GLY A 1 325 ? 11.662 15.803 -3.642 1.00 88.38 325 GLY A O 1
ATOM 2465 N N . ASN A 1 326 ? 13.486 15.991 -2.353 1.00 86.50 326 ASN A N 1
ATOM 2466 C CA . ASN A 1 326 ? 14.235 16.933 -3.171 1.00 86.50 326 ASN A CA 1
ATOM 2467 C C . ASN A 1 326 ? 15.741 16.822 -2.870 1.00 86.50 326 ASN A C 1
ATOM 2469 O O . ASN A 1 326 ? 16.174 16.027 -2.037 1.00 86.50 326 ASN A O 1
ATOM 2473 N N . TRP A 1 327 ? 16.542 17.685 -3.496 1.00 80.62 327 TRP A N 1
ATOM 2474 C CA . TRP A 1 327 ? 17.999 17.744 -3.325 1.00 80.62 327 TRP A CA 1
ATOM 2475 C C . TRP A 1 327 ? 18.494 17.960 -1.880 1.00 80.62 327 TRP A C 1
ATOM 2477 O O . TRP A 1 327 ? 19.651 17.670 -1.589 1.00 80.62 327 TRP A O 1
ATOM 2487 N N . SER A 1 328 ? 17.672 18.508 -0.978 1.00 79.00 328 SER A N 1
ATOM 2488 C CA . SER A 1 328 ? 18.024 18.700 0.437 1.00 79.00 328 SER A CA 1
ATOM 2489 C C . SER A 1 328 ? 17.625 17.515 1.313 1.00 79.00 328 SER A C 1
ATOM 2491 O O . SER A 1 328 ? 18.353 17.169 2.242 1.00 79.00 328 SER A O 1
ATOM 2493 N N . VAL A 1 329 ? 16.444 16.943 1.073 1.00 77.25 329 VAL A N 1
ATOM 2494 C CA . VAL A 1 329 ? 15.847 15.899 1.912 1.00 77.25 329 VAL A CA 1
ATOM 2495 C C . VAL A 1 329 ? 15.046 14.949 1.030 1.00 77.25 329 VAL A C 1
ATOM 2497 O O . VAL A 1 329 ? 14.107 15.385 0.365 1.00 77.25 329 VAL A O 1
ATOM 2500 N N . ALA A 1 330 ? 15.384 13.660 1.066 1.00 84.25 330 ALA A N 1
ATOM 2501 C CA . ALA A 1 330 ? 14.676 12.622 0.330 1.00 84.25 330 ALA A CA 1
ATOM 2502 C C . ALA A 1 330 ? 14.590 11.321 1.128 1.00 84.25 330 ALA A C 1
ATOM 2504 O O . ALA A 1 330 ? 15.528 10.955 1.844 1.00 84.25 330 ALA A O 1
ATOM 2505 N N . TYR A 1 331 ? 13.459 10.630 1.000 1.00 85.50 331 TYR A N 1
ATOM 2506 C CA . TYR A 1 331 ? 13.154 9.425 1.756 1.00 85.50 331 TYR A CA 1
ATOM 2507 C C . TYR A 1 331 ? 12.500 8.364 0.864 1.00 85.50 331 TYR A C 1
ATOM 2509 O O . TYR A 1 331 ? 11.491 8.657 0.231 1.00 85.50 331 TYR A O 1
ATOM 2517 N N . PRO A 1 332 ? 13.009 7.118 0.842 1.00 89.12 332 PRO A N 1
ATOM 2518 C CA . PRO A 1 332 ? 12.428 6.063 0.021 1.00 89.12 332 PRO A CA 1
ATOM 2519 C C . PRO A 1 332 ? 10.952 5.792 0.333 1.00 89.12 332 PRO A C 1
ATOM 2521 O O . PRO A 1 332 ? 10.570 5.639 1.500 1.00 89.12 332 PRO A O 1
ATOM 2524 N N . MET A 1 333 ? 10.154 5.634 -0.724 1.00 93.00 333 MET A N 1
ATOM 2525 C CA . MET A 1 333 ? 8.741 5.263 -0.652 1.00 93.00 333 MET A CA 1
ATOM 2526 C C . MET A 1 333 ? 8.346 4.201 -1.693 1.00 93.00 333 MET A C 1
ATOM 2528 O O . MET A 1 333 ? 9.044 3.958 -2.680 1.00 93.00 333 MET A O 1
ATOM 2532 N N . GLU A 1 334 ? 7.191 3.567 -1.491 1.00 94.81 334 GLU A N 1
ATOM 2533 C CA . GLU A 1 334 ? 6.563 2.659 -2.451 1.00 94.81 334 GLU A CA 1
ATOM 2534 C C . GLU A 1 334 ? 5.414 3.341 -3.207 1.00 94.81 334 GLU A C 1
ATOM 2536 O O . GLU A 1 334 ? 4.384 3.703 -2.639 1.00 94.81 334 GLU A O 1
ATOM 2541 N N . ILE A 1 335 ? 5.528 3.443 -4.528 1.00 97.69 335 ILE A N 1
ATOM 2542 C CA . ILE A 1 335 ? 4.481 3.985 -5.399 1.00 97.69 335 ILE A CA 1
ATOM 2543 C C . ILE A 1 335 ? 3.998 2.849 -6.287 1.00 97.69 335 ILE A C 1
ATOM 2545 O O . ILE A 1 335 ? 4.695 2.447 -7.224 1.00 97.69 335 ILE A O 1
ATOM 2549 N N . ARG A 1 336 ? 2.819 2.287 -5.997 1.00 93.81 336 ARG A N 1
ATOM 2550 C CA . ARG A 1 336 ? 2.379 1.053 -6.661 1.00 93.81 336 ARG A CA 1
ATOM 2551 C C . ARG A 1 336 ? 0.942 1.045 -7.164 1.00 93.81 336 ARG A C 1
ATOM 2553 O O . ARG A 1 336 ? 0.001 1.412 -6.469 1.00 93.81 336 ARG A O 1
ATOM 2560 N N . ASN A 1 337 ? 0.760 0.485 -8.357 1.00 91.94 337 ASN A N 1
ATOM 2561 C CA . ASN A 1 337 ? -0.545 0.232 -8.965 1.00 91.94 337 ASN A CA 1
ATOM 2562 C C . ASN A 1 337 ? -1.453 1.470 -9.049 1.00 91.94 337 ASN A C 1
ATOM 2564 O O . ASN A 1 337 ? -2.669 1.320 -8.970 1.00 91.94 337 ASN A O 1
ATOM 2568 N N . ASN A 1 338 ? -0.904 2.675 -9.198 1.00 96.56 338 ASN A N 1
ATOM 2569 C CA . ASN A 1 338 ? -1.682 3.908 -9.333 1.00 96.56 338 ASN A CA 1
ATOM 2570 C C . ASN A 1 338 ? -1.989 4.226 -10.805 1.00 96.56 338 ASN A C 1
ATOM 2572 O O . ASN A 1 338 ? -1.317 3.734 -11.713 1.00 96.56 338 ASN A O 1
ATOM 2576 N N . ILE A 1 339 ? -2.993 5.066 -11.045 1.00 96.69 339 ILE A N 1
ATOM 2577 C CA . ILE A 1 339 ? -3.173 5.803 -12.299 1.00 96.69 339 ILE A CA 1
ATOM 2578 C C . ILE A 1 339 ? -2.785 7.252 -12.019 1.00 96.69 339 ILE A C 1
ATOM 2580 O O . ILE A 1 339 ? -3.398 7.874 -11.165 1.00 96.69 339 ILE A O 1
ATOM 2584 N N . ILE A 1 340 ? -1.802 7.789 -12.730 1.00 97.12 340 ILE A N 1
ATOM 2585 C CA . ILE A 1 340 ? -1.427 9.206 -12.686 1.00 97.12 340 ILE A CA 1
ATOM 2586 C C . ILE A 1 340 ? -1.790 9.798 -14.045 1.00 97.12 340 ILE A C 1
ATOM 2588 O O . ILE A 1 340 ? -1.362 9.278 -15.076 1.00 97.12 340 ILE A O 1
ATOM 2592 N N . ASP A 1 341 ? -2.654 10.807 -14.053 1.00 95.31 341 ASP A N 1
ATOM 2593 C CA . ASP A 1 341 ? -3.281 11.330 -15.267 1.00 95.31 341 ASP A CA 1
ATOM 2594 C C . ASP A 1 341 ? -3.330 12.860 -15.252 1.00 95.31 341 ASP A C 1
ATOM 2596 O O . ASP A 1 341 ? -4.004 13.454 -14.406 1.00 95.31 341 ASP A O 1
ATOM 2600 N N . GLY A 1 342 ? -2.648 13.502 -16.196 1.00 91.00 342 GLY A N 1
ATOM 2601 C CA . GLY A 1 342 ? -2.491 14.956 -16.180 1.00 91.00 342 GLY A CA 1
ATOM 2602 C C . GLY A 1 342 ? -1.370 15.420 -15.248 1.00 91.00 342 GLY A C 1
ATOM 2603 O O . GLY A 1 342 ? -0.764 14.627 -14.530 1.00 91.00 342 GLY A O 1
ATOM 2604 N N . GLY A 1 343 ? -1.155 16.733 -15.210 1.00 88.50 343 GLY A N 1
ATOM 2605 C CA . GLY A 1 343 ? -0.145 17.378 -14.367 1.00 88.50 343 GLY A CA 1
ATOM 2606 C C . GLY A 1 343 ? 0.937 18.053 -15.196 1.00 88.50 343 GLY A C 1
ATOM 2607 O O . GLY A 1 343 ? 0.986 17.883 -16.410 1.00 88.50 343 GLY A O 1
ATOM 2608 N N . PHE A 1 344 ? 1.778 18.828 -14.519 1.00 89.31 344 PHE A N 1
ATOM 2609 C CA . PHE A 1 344 ? 2.903 19.544 -15.115 1.00 89.31 344 PHE A CA 1
ATOM 2610 C C . PHE A 1 344 ? 4.215 19.023 -14.536 1.00 89.31 344 PHE A C 1
ATOM 2612 O O . PHE A 1 344 ? 4.235 18.479 -13.430 1.00 89.31 344 PHE A O 1
ATOM 2619 N N . CYS A 1 345 ? 5.313 19.227 -15.259 1.00 89.69 345 CYS A N 1
ATOM 2620 C CA . CYS A 1 345 ? 6.641 18.748 -14.881 1.00 89.69 345 CYS A CA 1
ATOM 2621 C C . CYS A 1 345 ? 6.718 17.229 -14.837 1.00 89.69 345 CYS A C 1
ATOM 2623 O O . CYS A 1 345 ? 7.080 16.611 -15.829 1.00 89.69 345 CYS A O 1
ATOM 2625 N N . SER A 1 346 ? 6.354 16.612 -13.720 1.00 92.94 346 SER A N 1
ATOM 2626 C CA . SER A 1 346 ? 6.567 15.185 -13.539 1.00 92.94 346 SER A CA 1
ATOM 2627 C C . SER A 1 346 ? 5.344 14.487 -12.973 1.00 92.94 346 SER A C 1
ATOM 2629 O O . SER A 1 346 ? 4.695 14.984 -12.054 1.00 92.94 346 SER A O 1
ATOM 2631 N N . GLY A 1 347 ? 5.043 13.293 -13.482 1.00 95.44 347 GLY A N 1
ATOM 2632 C CA . GLY A 1 347 ? 4.071 12.415 -12.831 1.00 95.44 347 GLY A CA 1
ATOM 2633 C C . GLY A 1 347 ? 4.600 11.952 -11.471 1.00 95.44 347 GLY A C 1
ATOM 2634 O O . GLY A 1 347 ? 3.975 12.176 -10.435 1.00 95.44 347 GLY A O 1
ATOM 2635 N N . ILE A 1 348 ? 5.786 11.345 -11.478 1.00 97.38 348 ILE A N 1
ATOM 2636 C CA . ILE A 1 348 ? 6.520 10.922 -10.280 1.00 97.38 348 ILE A CA 1
ATOM 2637 C C . ILE A 1 348 ? 7.903 11.568 -10.290 1.00 97.38 348 ILE A C 1
ATOM 2639 O O . ILE A 1 348 ? 8.567 11.553 -11.323 1.00 97.38 348 ILE A O 1
ATOM 2643 N N . GLU A 1 349 ? 8.349 12.085 -9.150 1.00 95.94 349 GLU A N 1
ATOM 2644 C CA . GLU A 1 349 ? 9.689 12.646 -8.965 1.00 95.94 349 GLU A CA 1
ATOM 2645 C C . GLU A 1 349 ? 10.448 11.895 -7.858 1.00 95.94 349 GLU A C 1
ATOM 2647 O O . GLU A 1 349 ? 9.930 11.751 -6.752 1.00 95.94 349 GLU A O 1
ATOM 2652 N N . LEU A 1 350 ? 11.650 11.393 -8.165 1.00 96.62 350 LEU A N 1
ATOM 2653 C CA . LEU A 1 350 ? 12.449 10.542 -7.279 1.00 96.62 350 LEU A CA 1
ATOM 2654 C C . LEU A 1 350 ? 13.839 11.128 -7.016 1.00 96.62 350 LEU A C 1
ATOM 2656 O O . LEU A 1 350 ? 14.620 11.367 -7.937 1.00 96.62 350 LEU A O 1
ATOM 2660 N N . TRP A 1 351 ? 14.156 11.271 -5.740 1.00 94.12 351 TRP A N 1
ATOM 2661 C CA . TRP A 1 351 ? 15.416 11.736 -5.169 1.00 94.12 351 TRP A CA 1
ATOM 2662 C C . TRP A 1 351 ? 16.006 10.710 -4.188 1.00 94.12 351 TRP A C 1
ATOM 2664 O O . TRP A 1 351 ? 17.128 10.889 -3.718 1.00 94.12 351 TRP A O 1
ATOM 2674 N N . ALA A 1 352 ? 15.276 9.632 -3.880 1.00 92.94 352 ALA A N 1
ATOM 2675 C CA . ALA A 1 352 ? 15.725 8.519 -3.052 1.00 92.94 352 ALA A CA 1
ATOM 2676 C C . ALA A 1 352 ? 15.527 7.161 -3.753 1.00 92.94 352 ALA A C 1
ATOM 2678 O O . ALA A 1 352 ? 14.917 7.053 -4.818 1.00 92.94 352 ALA A O 1
ATOM 2679 N N . ASP A 1 353 ? 16.045 6.096 -3.137 1.00 94.69 353 ASP A N 1
ATOM 2680 C CA . ASP A 1 353 ? 15.991 4.723 -3.662 1.00 94.69 353 ASP A CA 1
ATOM 2681 C C . ASP A 1 353 ? 14.599 4.088 -3.458 1.00 94.69 353 ASP A C 1
ATOM 2683 O O . ASP A 1 353 ? 14.419 3.095 -2.750 1.00 94.69 353 ASP A O 1
ATOM 2687 N N . SER A 1 354 ? 13.589 4.706 -4.063 1.00 96.31 354 SER A N 1
ATOM 2688 C CA . SER A 1 354 ? 12.179 4.325 -3.992 1.00 96.31 354 SER A CA 1
ATOM 2689 C C . SER A 1 354 ? 11.832 3.122 -4.881 1.00 96.31 354 SER A C 1
ATOM 2691 O O . SER A 1 354 ? 12.571 2.733 -5.788 1.00 96.31 354 SER A O 1
ATOM 2693 N N . THR A 1 355 ? 10.661 2.523 -4.648 1.00 97.56 355 THR A N 1
ATOM 2694 C CA . THR A 1 355 ? 10.105 1.462 -5.506 1.00 97.56 355 THR A CA 1
ATOM 2695 C C . THR A 1 355 ? 8.876 1.970 -6.252 1.00 97.56 355 THR A C 1
ATOM 2697 O O . THR A 1 355 ? 7.856 2.283 -5.642 1.00 97.56 355 THR A O 1
ATOM 2700 N N . VAL A 1 356 ? 8.932 1.980 -7.584 1.00 98.44 356 VAL A N 1
ATOM 2701 C CA . VAL A 1 356 ? 7.837 2.407 -8.464 1.00 98.44 356 VAL A CA 1
ATOM 2702 C C . VAL A 1 356 ? 7.357 1.229 -9.299 1.00 98.44 356 VAL A C 1
ATOM 2704 O O . VAL A 1 356 ? 8.039 0.791 -10.227 1.00 98.44 356 VAL A O 1
ATOM 2707 N N . LYS A 1 357 ? 6.171 0.696 -8.979 1.00 96.25 357 LYS A N 1
ATOM 2708 C CA . LYS A 1 357 ? 5.708 -0.579 -9.540 1.00 96.25 357 LYS A CA 1
ATOM 2709 C C . LYS A 1 357 ? 4.274 -0.591 -10.061 1.00 96.25 357 LYS A C 1
ATOM 2711 O O . LYS A 1 357 ? 3.332 -0.353 -9.313 1.00 96.25 357 LYS A O 1
ATOM 2716 N N . GLY A 1 358 ? 4.071 -1.022 -11.304 1.00 90.31 358 GLY A N 1
ATOM 2717 C CA . GLY A 1 358 ? 2.725 -1.321 -11.819 1.00 90.31 358 GLY A CA 1
ATOM 2718 C C . GLY A 1 358 ? 1.826 -0.100 -12.047 1.00 90.31 358 GLY A C 1
ATOM 2719 O O . GLY A 1 358 ? 0.609 -0.250 -12.169 1.00 90.31 358 GLY A O 1
ATOM 2720 N N . ASN A 1 359 ? 2.384 1.111 -12.066 1.00 97.31 359 ASN A N 1
ATOM 2721 C CA . ASN A 1 359 ? 1.625 2.345 -12.257 1.00 97.31 359 ASN A CA 1
ATOM 2722 C C . ASN A 1 359 ? 1.290 2.570 -13.737 1.00 97.31 359 ASN A C 1
ATOM 2724 O O . ASN A 1 359 ? 2.000 2.109 -14.629 1.00 97.31 359 ASN A O 1
ATOM 2728 N N . ARG A 1 360 ? 0.211 3.308 -14.005 1.00 96.81 360 ARG A N 1
ATOM 2729 C CA . ARG A 1 360 ? -0.142 3.826 -15.331 1.00 96.81 360 ARG A CA 1
ATOM 2730 C C . ARG A 1 360 ? -0.034 5.343 -15.300 1.00 96.81 360 ARG A C 1
ATOM 2732 O O . ARG A 1 360 ? -0.846 5.976 -14.638 1.00 96.81 360 ARG A O 1
ATOM 2739 N N . ILE A 1 361 ? 0.946 5.905 -15.989 1.00 98.31 361 ILE A N 1
ATOM 2740 C CA . ILE A 1 361 ? 1.251 7.338 -15.977 1.00 98.31 361 ILE A CA 1
ATOM 2741 C C . ILE A 1 361 ? 0.976 7.885 -17.367 1.00 98.31 361 ILE A C 1
ATOM 2743 O O . ILE A 1 361 ? 1.447 7.316 -18.356 1.00 98.31 361 ILE A O 1
ATOM 2747 N N . ARG A 1 362 ? 0.168 8.941 -17.462 1.00 96.25 362 ARG A N 1
ATOM 2748 C CA . ARG A 1 362 ? -0.220 9.471 -18.762 1.00 96.25 362 ARG A CA 1
ATOM 2749 C C . ARG A 1 362 ? -0.577 10.945 -18.783 1.00 96.25 362 ARG A C 1
ATOM 2751 O O . ARG A 1 362 ? -1.011 11.495 -17.778 1.00 96.25 362 ARG A O 1
ATOM 2758 N N . ASN A 1 363 ? -0.496 11.510 -19.987 1.00 95.00 363 ASN A N 1
ATOM 2759 C CA . ASN A 1 363 ? -0.918 12.875 -20.297 1.00 95.00 363 ASN A CA 1
ATOM 2760 C C . ASN A 1 363 ? -0.185 13.903 -19.422 1.00 95.00 363 ASN A C 1
ATOM 2762 O O . ASN A 1 363 ? -0.822 14.757 -18.819 1.00 95.00 363 ASN A O 1
ATOM 2766 N N . ILE A 1 364 ? 1.137 13.763 -19.291 1.00 94.81 364 ILE A N 1
ATOM 2767 C CA . ILE A 1 364 ? 1.944 14.716 -18.526 1.00 94.81 364 ILE A CA 1
ATOM 2768 C C . ILE A 1 364 ? 2.294 15.887 -19.442 1.00 94.81 364 ILE A C 1
ATOM 2770 O O . ILE A 1 364 ? 2.949 15.715 -20.480 1.00 94.81 364 ILE A O 1
ATOM 2774 N N . ASP A 1 365 ? 1.822 17.067 -19.057 1.00 92.38 365 ASP A N 1
ATOM 2775 C CA . ASP A 1 365 ? 1.999 18.293 -19.815 1.00 92.38 365 ASP A CA 1
ATOM 2776 C C . ASP A 1 365 ? 3.350 18.941 -19.496 1.00 92.38 365 ASP A C 1
ATOM 2778 O O . ASP A 1 365 ? 3.850 18.908 -18.366 1.00 92.38 365 ASP A O 1
ATOM 2782 N N . ALA A 1 366 ? 3.937 19.556 -20.516 1.00 88.75 366 ALA A N 1
ATOM 2783 C CA . ALA A 1 366 ? 5.179 20.293 -20.385 1.00 88.75 366 ALA A CA 1
ATOM 2784 C C . ALA A 1 366 ? 5.024 21.489 -19.438 1.00 88.75 366 ALA A C 1
ATOM 2786 O O . ALA A 1 366 ? 4.022 22.209 -19.474 1.00 88.75 366 ALA A O 1
ATOM 2787 N N . GLY A 1 367 ? 6.046 21.719 -18.618 1.00 81.75 367 GLY A N 1
ATOM 2788 C CA . GLY A 1 367 ? 6.168 22.900 -17.764 1.00 81.75 367 GLY A CA 1
ATOM 2789 C C . GLY A 1 367 ? 7.564 23.519 -17.846 1.00 81.75 367 GLY A C 1
ATOM 2790 O O . GLY A 1 367 ? 8.425 23.035 -18.578 1.00 81.75 367 GLY A O 1
ATOM 2791 N N . ASP A 1 368 ? 7.804 24.569 -17.060 1.00 83.50 368 ASP A N 1
ATOM 2792 C CA . ASP A 1 368 ? 9.122 25.212 -16.919 1.00 83.50 368 ASP A CA 1
ATOM 2793 C C . ASP A 1 368 ? 10.068 24.364 -16.034 1.00 83.50 368 ASP A C 1
ATOM 2795 O O . ASP A 1 368 ? 10.488 24.774 -14.951 1.00 83.50 368 ASP A O 1
ATOM 2799 N N . CYS A 1 369 ? 10.333 23.127 -16.456 1.00 83.69 369 CYS A N 1
ATOM 2800 C CA . CYS A 1 369 ? 10.973 22.065 -15.673 1.00 83.69 369 CYS A CA 1
ATOM 2801 C C . CYS A 1 369 ? 11.323 20.860 -16.564 1.00 83.69 369 CYS A C 1
ATOM 2803 O O . CYS A 1 369 ? 10.845 20.741 -17.695 1.00 83.69 369 CYS A O 1
ATOM 2805 N N . ASN A 1 370 ? 12.125 19.931 -16.036 1.00 85.38 370 ASN A N 1
ATOM 2806 C CA . ASN A 1 370 ? 12.439 18.676 -16.722 1.00 85.38 370 ASN A CA 1
ATOM 2807 C C . ASN A 1 370 ? 11.190 17.795 -16.778 1.00 85.38 370 ASN A C 1
ATOM 2809 O O . ASN A 1 370 ? 10.826 17.165 -15.786 1.00 85.38 370 ASN A O 1
ATOM 2813 N N . THR A 1 371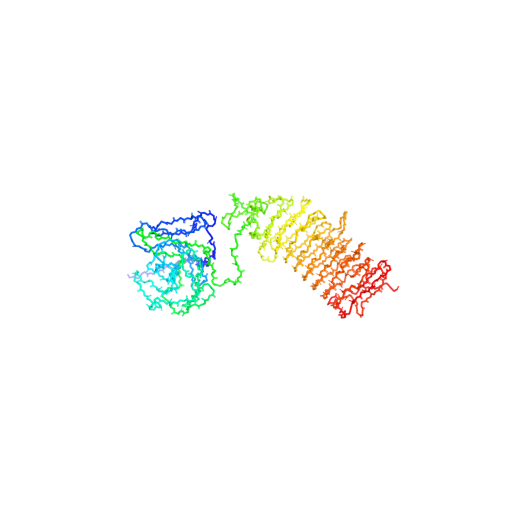 ? 10.517 17.791 -17.930 1.00 93.31 371 THR A N 1
ATOM 2814 C CA . THR A 1 371 ? 9.222 17.128 -18.048 1.00 93.31 371 THR A CA 1
ATOM 2815 C C . THR A 1 371 ? 9.398 15.614 -18.159 1.00 93.31 371 THR A C 1
ATOM 2817 O O . THR A 1 371 ? 10.130 15.136 -19.031 1.00 93.31 371 THR A O 1
ATOM 2820 N N . ALA A 1 372 ? 8.739 14.843 -17.290 1.00 96.94 372 ALA A N 1
ATOM 2821 C CA . ALA A 1 372 ? 8.844 13.390 -17.300 1.00 96.94 372 ALA A CA 1
ATOM 2822 C C . ALA A 1 372 ? 7.583 12.653 -16.824 1.00 96.94 372 ALA A C 1
ATOM 2824 O O . ALA A 1 372 ? 6.864 13.093 -15.934 1.00 96.94 372 ALA A O 1
ATOM 2825 N N . GLY A 1 373 ? 7.339 11.445 -17.333 1.00 97.62 373 GLY A N 1
ATOM 2826 C CA . GLY A 1 373 ? 6.401 10.535 -16.663 1.00 97.62 373 GLY A CA 1
ATOM 2827 C C . GLY A 1 373 ? 6.924 10.156 -15.272 1.00 97.62 373 GLY A C 1
ATOM 2828 O O . GLY A 1 373 ? 6.229 10.308 -14.265 1.00 97.62 373 GLY A O 1
ATOM 2829 N N . ILE A 1 374 ? 8.182 9.715 -15.230 1.00 98.44 374 ILE A N 1
ATOM 2830 C CA . ILE A 1 374 ? 8.966 9.477 -14.015 1.00 98.44 374 ILE A CA 1
ATOM 2831 C C . ILE A 1 374 ? 10.291 10.222 -14.156 1.00 98.44 374 ILE A C 1
ATOM 2833 O O . ILE A 1 374 ? 11.054 9.927 -15.071 1.00 98.44 374 ILE A O 1
ATOM 2837 N N . TYR A 1 375 ? 10.566 11.156 -13.254 1.00 97.50 375 TYR A N 1
ATOM 2838 C CA . TYR A 1 375 ? 11.850 11.838 -13.138 1.00 97.50 375 TYR A CA 1
ATOM 2839 C C . TYR A 1 375 ? 12.659 11.224 -11.996 1.00 97.50 375 TYR A C 1
ATOM 2841 O O . TYR A 1 375 ? 12.138 11.055 -10.896 1.00 97.50 375 TYR A O 1
ATOM 2849 N N . ILE A 1 376 ? 13.920 10.895 -12.253 1.00 96.75 376 ILE A N 1
ATOM 2850 C CA . ILE A 1 376 ? 14.857 10.309 -11.294 1.00 96.75 376 ILE A CA 1
ATOM 2851 C C . ILE A 1 376 ? 16.076 11.215 -11.228 1.00 96.75 376 ILE A C 1
ATOM 2853 O O . ILE A 1 376 ? 16.650 11.536 -12.264 1.00 96.75 376 ILE A O 1
ATOM 2857 N N . SER A 1 377 ? 16.479 11.612 -10.027 1.00 93.88 377 SER A N 1
ATOM 2858 C CA . SER A 1 377 ? 17.617 12.494 -9.796 1.00 93.88 377 SER A CA 1
ATOM 2859 C C . SER A 1 377 ? 18.563 11.883 -8.775 1.00 93.88 377 SER A C 1
ATOM 2861 O O . SER A 1 377 ? 18.196 11.708 -7.614 1.00 93.88 377 SER A O 1
ATOM 2863 N N . GLN A 1 378 ? 19.772 11.550 -9.228 1.00 91.50 378 GLN A N 1
ATOM 2864 C CA . GLN A 1 378 ? 20.918 11.095 -8.434 1.00 91.50 378 GLN A CA 1
ATOM 2865 C C . GLN A 1 378 ? 20.593 9.970 -7.437 1.00 91.50 378 GLN A C 1
ATOM 2867 O O . GLN A 1 378 ? 21.196 9.870 -6.370 1.00 91.50 378 GLN A O 1
ATOM 2872 N N . SER A 1 379 ? 19.649 9.100 -7.794 1.00 92.19 379 SER A N 1
ATOM 2873 C CA . SER A 1 379 ? 19.156 8.000 -6.962 1.00 92.19 379 SER A CA 1
ATOM 2874 C C . SER A 1 379 ? 19.140 6.688 -7.743 1.00 92.19 379 SER A C 1
ATOM 2876 O O . SER A 1 379 ? 19.275 6.659 -8.967 1.00 92.19 379 SER A O 1
ATOM 2878 N N . SER A 1 380 ? 19.016 5.568 -7.033 1.00 95.06 380 SER A N 1
ATOM 2879 C CA . SER A 1 380 ? 19.026 4.214 -7.599 1.00 95.06 380 SER A CA 1
ATOM 2880 C C . SER A 1 380 ? 17.711 3.460 -7.329 1.00 95.06 380 SER A C 1
ATOM 2882 O O . SER A 1 380 ? 17.736 2.352 -6.786 1.00 95.06 380 SER A O 1
ATOM 2884 N N . PRO A 1 381 ? 16.539 4.023 -7.688 1.00 97.44 381 PRO A N 1
ATOM 2885 C CA . PRO A 1 381 ? 15.250 3.389 -7.439 1.00 97.44 381 PRO A CA 1
ATOM 2886 C C . PRO A 1 381 ? 15.024 2.148 -8.313 1.00 97.44 381 PRO A C 1
ATOM 2888 O O . PRO A 1 381 ? 15.657 1.945 -9.355 1.00 97.44 381 PRO A O 1
ATOM 2891 N N . SER A 1 382 ? 14.040 1.340 -7.918 1.00 98.06 382 SER A N 1
ATOM 2892 C CA . SER A 1 382 ? 13.517 0.230 -8.718 1.00 98.06 382 SER A CA 1
ATOM 2893 C C . SER A 1 382 ? 12.234 0.654 -9.429 1.00 98.06 382 SER A C 1
ATOM 2895 O O . SER A 1 382 ? 11.218 0.917 -8.786 1.00 98.06 382 SER A O 1
ATOM 2897 N N . VAL A 1 383 ? 12.262 0.709 -10.759 1.00 98.69 383 VAL A N 1
ATOM 2898 C CA . VAL A 1 383 ? 11.140 1.115 -11.612 1.00 98.69 383 VAL A CA 1
ATOM 2899 C C . VAL A 1 383 ? 10.722 -0.077 -12.460 1.00 98.69 383 VAL A C 1
ATOM 2901 O O . VAL A 1 383 ? 11.424 -0.452 -13.400 1.00 98.69 383 VAL A O 1
ATOM 2904 N N . THR A 1 384 ? 9.580 -0.695 -12.141 1.00 98.00 384 THR A N 1
ATOM 2905 C CA . THR A 1 384 ? 9.177 -1.942 -12.802 1.00 98.00 384 THR A CA 1
ATOM 2906 C C . THR A 1 384 ? 7.692 -2.120 -13.101 1.00 98.00 384 THR A C 1
ATOM 2908 O O . THR A 1 384 ? 6.817 -1.788 -12.303 1.00 98.00 384 THR A O 1
ATOM 2911 N N . GLY A 1 385 ? 7.369 -2.692 -14.264 1.00 93.12 385 GLY A N 1
ATOM 2912 C CA . GLY A 1 385 ? 5.987 -3.030 -14.619 1.00 93.12 385 GLY A CA 1
ATOM 2913 C C . GLY A 1 385 ? 5.076 -1.824 -14.866 1.00 93.12 385 GLY A C 1
ATOM 2914 O O . GLY A 1 385 ? 3.855 -1.985 -14.866 1.00 93.12 385 GLY A O 1
ATOM 2915 N N . ASN A 1 386 ? 5.625 -0.618 -15.022 1.00 98.19 386 ASN A N 1
ATOM 2916 C CA . ASN A 1 386 ? 4.840 0.596 -15.238 1.00 98.19 386 ASN A CA 1
ATOM 2917 C C . ASN A 1 386 ? 4.462 0.753 -16.716 1.00 98.19 386 ASN A C 1
ATOM 2919 O O . ASN A 1 386 ? 5.165 0.275 -17.604 1.00 98.19 386 ASN A O 1
ATOM 2923 N N . VAL A 1 387 ? 3.357 1.447 -16.988 1.00 96.69 387 VAL A N 1
ATOM 2924 C CA . VAL A 1 387 ? 2.935 1.852 -18.334 1.00 96.69 387 VAL A CA 1
ATOM 2925 C C . VAL A 1 387 ? 2.950 3.370 -18.404 1.00 96.69 387 VAL A C 1
ATOM 2927 O O . VAL A 1 387 ? 2.244 4.010 -17.628 1.00 96.69 387 VAL A O 1
ATOM 2930 N N . ILE A 1 388 ? 3.732 3.940 -19.316 1.00 98.25 388 ILE A N 1
ATOM 2931 C CA . ILE A 1 388 ? 3.974 5.382 -19.393 1.00 98.25 388 ILE A CA 1
ATOM 2932 C C . ILE A 1 388 ? 3.727 5.860 -20.819 1.00 98.25 388 ILE A C 1
ATOM 2934 O O . ILE A 1 388 ? 4.346 5.346 -21.755 1.00 98.25 388 ILE A O 1
ATOM 2938 N N . THR A 1 389 ? 2.801 6.806 -20.979 1.00 95.75 389 THR A N 1
ATOM 2939 C CA . THR A 1 389 ? 2.338 7.264 -22.297 1.00 95.75 389 THR A CA 1
ATOM 2940 C C . THR A 1 389 ? 2.012 8.746 -22.337 1.00 95.75 389 THR A C 1
ATOM 2942 O O . THR A 1 389 ? 1.463 9.262 -21.373 1.00 95.75 389 THR A O 1
ATOM 2945 N N . ASN A 1 390 ? 2.167 9.400 -23.485 1.00 94.00 390 ASN A N 1
ATOM 2946 C CA . ASN A 1 390 ? 1.764 10.791 -23.695 1.00 94.00 390 ASN A CA 1
ATOM 2947 C C . ASN A 1 390 ? 2.432 11.783 -22.721 1.00 94.00 390 ASN A C 1
ATOM 2949 O O . ASN A 1 390 ? 1.755 12.654 -22.173 1.00 94.00 390 ASN A O 1
ATOM 2953 N N . THR A 1 391 ? 3.738 11.659 -22.483 1.00 94.88 391 THR A N 1
ATOM 2954 C CA . THR A 1 391 ? 4.530 12.754 -21.903 1.00 94.88 391 THR A CA 1
ATOM 2955 C C . THR A 1 391 ? 4.940 13.731 -23.004 1.00 94.88 391 THR A C 1
ATOM 2957 O O . THR A 1 391 ? 5.638 13.357 -23.953 1.00 94.88 391 THR A O 1
ATOM 2960 N N . SER A 1 392 ? 4.487 14.980 -22.889 1.00 90.62 392 SER A N 1
ATOM 2961 C CA . SER A 1 392 ? 4.743 16.032 -23.880 1.00 90.62 392 SER A CA 1
ATOM 2962 C C . SER A 1 392 ? 6.059 16.773 -23.617 1.00 90.62 392 SER A C 1
ATOM 2964 O O . SER A 1 392 ? 6.368 17.085 -22.473 1.00 90.62 392 SER A O 1
ATOM 2966 N N . PHE A 1 393 ? 6.831 17.049 -24.675 1.00 87.06 393 PHE A N 1
ATOM 2967 C CA . PHE A 1 393 ? 8.116 17.773 -24.641 1.00 87.06 393 PHE A CA 1
ATOM 2968 C C . PHE A 1 393 ? 9.111 17.274 -23.573 1.00 87.06 393 PHE A C 1
ATOM 2970 O O . PHE A 1 393 ? 9.900 18.045 -23.030 1.00 87.06 393 PHE A O 1
ATOM 2977 N N . GLY A 1 394 ? 9.066 15.978 -23.266 1.00 90.56 394 GLY A N 1
ATOM 2978 C CA . GLY A 1 394 ? 9.837 15.356 -22.198 1.00 90.56 394 GLY A CA 1
ATOM 2979 C C . GLY A 1 394 ? 9.925 13.840 -22.353 1.00 90.56 394 GLY A C 1
ATOM 2980 O O . GLY A 1 394 ? 9.485 13.273 -23.356 1.00 90.56 394 GLY A O 1
ATOM 2981 N N . ALA A 1 395 ? 10.475 13.161 -21.352 1.00 96.31 395 ALA A N 1
ATOM 2982 C CA . ALA A 1 395 ? 10.692 11.718 -21.424 1.00 96.31 395 ALA A CA 1
ATOM 2983 C C . ALA A 1 395 ? 9.590 10.920 -20.712 1.00 96.31 395 ALA A C 1
ATOM 2985 O O . ALA A 1 395 ? 9.049 11.334 -19.691 1.00 96.31 395 ALA A O 1
ATOM 2986 N N . GLY A 1 396 ? 9.275 9.716 -21.182 1.00 97.81 396 GLY A N 1
ATOM 2987 C CA . GLY A 1 396 ? 8.492 8.771 -20.389 1.00 97.81 396 GLY A CA 1
ATOM 2988 C C . GLY A 1 396 ? 9.186 8.494 -19.049 1.00 97.81 396 GLY A C 1
ATOM 2989 O O . GLY A 1 396 ? 8.583 8.644 -17.986 1.00 97.81 396 GLY A O 1
ATOM 2990 N N . ILE A 1 397 ? 10.480 8.178 -19.095 1.00 98.56 397 ILE A N 1
ATOM 2991 C CA . ILE A 1 397 ? 11.352 8.086 -17.918 1.00 98.56 397 ILE A CA 1
ATOM 2992 C C . ILE A 1 397 ? 12.572 8.973 -18.153 1.00 98.56 397 ILE A C 1
ATOM 2994 O O . ILE A 1 397 ? 13.287 8.776 -19.128 1.00 98.56 397 ILE A O 1
ATOM 2998 N N . TYR A 1 398 ? 12.820 9.924 -17.261 1.00 97.56 398 TYR A N 1
ATOM 2999 C CA . TYR A 1 398 ? 14.002 10.778 -17.273 1.00 97.56 398 TYR A CA 1
ATOM 3000 C C . TYR A 1 398 ? 14.904 10.385 -16.106 1.00 97.56 398 TYR A C 1
ATOM 3002 O O . TYR A 1 398 ? 14.470 10.417 -14.957 1.00 97.56 398 TYR A O 1
ATOM 3010 N N . ILE A 1 399 ? 16.157 10.046 -16.388 1.00 95.62 399 ILE A N 1
ATOM 3011 C CA . ILE A 1 399 ? 17.155 9.643 -15.398 1.00 95.62 399 ILE A CA 1
ATOM 3012 C C . ILE A 1 399 ? 18.305 10.647 -15.433 1.00 95.62 399 ILE A C 1
ATOM 3014 O O . ILE A 1 399 ? 19.022 10.738 -16.428 1.00 95.62 399 ILE A O 1
ATOM 3018 N N . TYR A 1 400 ? 18.467 11.395 -14.347 1.00 92.94 400 TYR A N 1
ATOM 3019 C CA . TYR A 1 400 ? 19.553 12.338 -14.121 1.00 92.94 400 TYR A CA 1
ATOM 3020 C C . TYR A 1 400 ? 20.527 11.781 -13.078 1.00 92.94 400 TYR A C 1
ATOM 3022 O O . TYR A 1 400 ? 20.398 12.054 -11.885 1.00 92.94 400 TYR A O 1
ATOM 3030 N N . GLY A 1 401 ? 21.479 10.970 -13.527 1.00 88.50 401 GLY A N 1
ATOM 3031 C CA . GLY A 1 401 ? 22.439 10.272 -12.677 1.00 88.50 401 GLY A CA 1
ATOM 3032 C C . GLY A 1 401 ? 21.821 9.208 -11.759 1.00 88.50 401 GLY A C 1
ATOM 3033 O O . GLY A 1 401 ? 20.607 9.134 -11.556 1.00 88.50 401 GLY A O 1
ATOM 3034 N N . GLY A 1 402 ? 22.690 8.378 -11.181 1.00 86.88 402 GLY A N 1
ATOM 3035 C CA . GLY A 1 402 ? 22.302 7.292 -10.276 1.00 86.88 402 GLY A CA 1
ATOM 3036 C C . GLY A 1 402 ? 21.970 5.962 -10.972 1.00 86.88 402 GLY A C 1
ATOM 3037 O O . GLY A 1 402 ? 21.664 5.891 -12.161 1.00 86.88 402 GLY A O 1
ATOM 3038 N N . GLY A 1 403 ? 22.055 4.869 -10.207 1.00 91.12 403 GLY A N 1
ATOM 3039 C CA . GLY A 1 403 ? 22.019 3.492 -10.710 1.00 91.12 403 GLY A CA 1
ATOM 3040 C C . GLY A 1 403 ? 20.620 2.885 -10.761 1.00 91.12 403 GLY A C 1
ATOM 3041 O O . GLY A 1 403 ? 20.420 1.779 -10.259 1.00 91.12 403 GLY A O 1
ATOM 3042 N N . ALA A 1 404 ? 19.639 3.607 -11.306 1.00 95.94 404 ALA A N 1
ATOM 3043 C CA . ALA A 1 404 ? 18.249 3.153 -11.340 1.00 95.94 404 ALA A CA 1
ATOM 3044 C C . ALA A 1 404 ? 18.086 1.807 -12.075 1.00 95.94 404 ALA A C 1
ATOM 3046 O O . ALA A 1 404 ? 18.656 1.588 -13.145 1.00 95.94 404 ALA A O 1
ATOM 3047 N N . SER A 1 405 ? 17.254 0.913 -11.535 1.00 98.00 405 SER A N 1
ATOM 3048 C CA . SER A 1 405 ? 16.866 -0.339 -12.195 1.00 98.00 405 SER A CA 1
ATOM 3049 C C . SER A 1 405 ? 15.518 -0.162 -12.886 1.00 98.00 405 SER A C 1
ATOM 3051 O O . SER A 1 405 ? 14.474 -0.184 -12.239 1.00 98.00 405 SER A O 1
ATOM 3053 N N . VAL A 1 406 ? 15.533 -0.027 -14.207 1.00 98.56 406 VAL A N 1
ATOM 3054 C CA . VAL A 1 406 ? 14.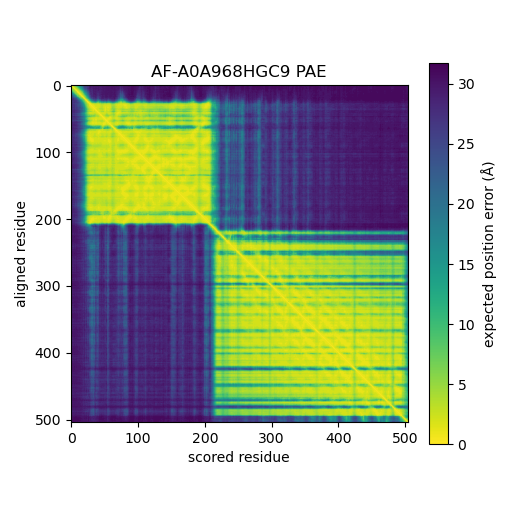366 0.171 -15.069 1.00 98.56 406 VAL A CA 1
ATOM 3055 C C . VAL A 1 406 ? 14.079 -1.125 -15.823 1.00 98.56 406 VAL A C 1
ATOM 3057 O O . VAL A 1 406 ? 14.717 -1.422 -16.836 1.00 98.56 406 VAL A O 1
ATOM 3060 N N . THR A 1 407 ? 13.129 -1.923 -15.328 1.00 98.19 407 THR A N 1
ATOM 3061 C CA . THR A 1 407 ? 12.834 -3.250 -15.897 1.00 98.19 407 THR A CA 1
ATOM 3062 C C . THR A 1 407 ? 11.357 -3.549 -16.092 1.00 98.19 407 THR A C 1
ATOM 3064 O O . THR A 1 407 ? 10.521 -3.181 -15.278 1.00 98.19 407 THR A O 1
ATOM 3067 N N . ASP A 1 408 ? 11.005 -4.288 -17.143 1.00 97.31 408 ASP A N 1
ATOM 3068 C CA . ASP A 1 408 ? 9.624 -4.738 -17.395 1.00 97.31 408 ASP A CA 1
ATOM 3069 C C . ASP A 1 408 ? 8.594 -3.602 -17.574 1.00 97.31 408 ASP A C 1
ATOM 3071 O O . ASP A 1 408 ? 7.394 -3.807 -17.389 1.00 97.31 408 ASP A O 1
ATOM 3075 N N . ASN A 1 409 ? 9.025 -2.387 -17.921 1.00 98.44 409 ASN A N 1
ATOM 3076 C CA . ASN A 1 409 ? 8.129 -1.255 -18.163 1.00 98.44 409 ASN A CA 1
ATOM 3077 C C . ASN A 1 409 ? 7.670 -1.206 -19.624 1.00 98.44 409 ASN A C 1
ATOM 3079 O O . ASN A 1 409 ? 8.348 -1.696 -20.523 1.00 98.44 409 ASN A O 1
ATOM 3083 N N . LYS A 1 410 ? 6.528 -0.563 -19.871 1.00 97.44 410 LYS A N 1
ATOM 3084 C CA . LYS A 1 410 ? 6.034 -0.209 -21.201 1.00 97.44 410 LYS A CA 1
ATOM 3085 C C . LYS A 1 410 ? 6.015 1.311 -21.346 1.00 97.44 410 LYS A C 1
ATOM 3087 O O . LYS A 1 410 ? 5.133 1.964 -20.796 1.00 97.44 410 LYS A O 1
ATOM 3092 N N . VAL A 1 411 ? 6.953 1.855 -22.106 1.00 97.50 411 VAL A N 1
ATOM 3093 C CA . VAL A 1 411 ? 7.160 3.294 -22.286 1.00 97.50 411 VAL A CA 1
ATOM 3094 C C . VAL A 1 411 ? 6.936 3.637 -23.753 1.00 97.50 411 VAL A C 1
ATOM 3096 O O . VAL A 1 411 ? 7.789 3.375 -24.600 1.00 97.50 411 VAL A O 1
ATOM 3099 N N . VAL A 1 412 ? 5.738 4.128 -24.071 1.00 93.88 412 VAL A N 1
ATOM 3100 C CA . VAL A 1 412 ? 5.292 4.266 -25.465 1.00 93.88 412 VAL A CA 1
ATOM 3101 C C . VAL A 1 412 ? 4.541 5.560 -25.719 1.00 93.88 412 VAL A C 1
ATOM 3103 O O . VAL A 1 412 ? 3.799 6.012 -24.856 1.00 93.88 412 VAL A O 1
ATOM 3106 N N . SER A 1 413 ? 4.656 6.112 -26.928 1.00 92.12 413 SER A N 1
ATOM 3107 C CA . SER A 1 413 ? 3.930 7.330 -27.329 1.00 92.12 413 SER A CA 1
ATOM 3108 C C . SER A 1 413 ? 4.255 8.547 -26.457 1.00 92.12 413 SER A C 1
ATOM 3110 O O . SER A 1 413 ? 3.373 9.337 -26.129 1.00 92.12 413 SER A O 1
ATOM 3112 N N . ASN A 1 414 ? 5.510 8.675 -26.038 1.00 94.38 414 ASN A N 1
ATOM 3113 C CA . ASN A 1 414 ? 6.043 9.876 -25.396 1.00 94.38 414 ASN A CA 1
ATOM 3114 C C . ASN A 1 414 ? 6.882 10.665 -26.406 1.00 94.38 414 ASN A C 1
ATOM 3116 O O . ASN A 1 414 ? 7.142 10.167 -27.502 1.00 94.38 414 ASN A O 1
ATOM 3120 N N . THR A 1 415 ? 7.333 11.865 -26.031 1.00 93.56 415 THR A N 1
ATOM 3121 C CA . THR A 1 415 ? 8.297 12.598 -26.868 1.00 93.56 415 THR A CA 1
ATOM 3122 C C . THR A 1 415 ? 9.609 11.814 -26.938 1.00 93.56 415 THR A C 1
ATOM 3124 O O . THR A 1 415 ? 9.925 11.263 -27.984 1.00 93.56 415 THR A O 1
ATOM 3127 N N . THR A 1 416 ? 10.266 11.597 -25.799 1.00 95.00 416 THR A N 1
ATOM 3128 C CA . THR A 1 416 ? 11.345 10.603 -25.658 1.00 95.00 416 THR A CA 1
ATOM 3129 C C . THR A 1 416 ? 10.847 9.438 -24.805 1.00 95.00 416 THR A C 1
ATOM 3131 O O . THR A 1 416 ? 10.091 9.639 -23.855 1.00 95.00 416 THR A O 1
ATOM 3134 N N . GLY A 1 417 ? 11.234 8.203 -25.117 1.00 96.69 417 GLY A N 1
ATOM 3135 C CA . GLY A 1 417 ? 10.886 7.039 -24.305 1.00 96.69 417 GLY A CA 1
ATOM 3136 C C . GLY A 1 417 ? 11.587 7.090 -22.951 1.00 96.69 417 GLY A C 1
ATOM 3137 O O . GLY A 1 417 ? 10.983 7.422 -21.929 1.00 96.69 417 GLY A O 1
ATOM 3138 N N . ILE A 1 418 ? 12.877 6.782 -22.952 1.00 97.69 418 ILE A N 1
ATOM 3139 C CA . ILE A 1 418 ? 13.757 6.866 -21.795 1.00 97.69 418 ILE A CA 1
ATOM 3140 C C . ILE A 1 418 ? 14.895 7.820 -22.137 1.00 97.69 418 ILE A C 1
ATOM 3142 O O . ILE A 1 418 ? 15.590 7.623 -23.128 1.00 97.69 418 ILE A O 1
ATOM 3146 N N . TYR A 1 419 ? 15.087 8.833 -21.302 1.00 95.56 419 TYR A N 1
ATOM 3147 C CA . TYR A 1 419 ? 16.229 9.731 -21.360 1.00 95.56 419 TYR A CA 1
ATOM 3148 C C . TYR A 1 419 ? 17.160 9.435 -20.188 1.00 95.56 419 TYR A C 1
ATOM 3150 O O . TYR A 1 419 ? 16.708 9.388 -19.043 1.00 95.56 419 TYR A O 1
ATOM 3158 N N . PHE A 1 420 ? 18.450 9.260 -20.456 1.00 93.00 420 PHE A N 1
ATOM 3159 C CA . PHE A 1 420 ? 19.478 9.161 -19.424 1.00 93.00 420 PHE A CA 1
ATOM 3160 C C . PHE A 1 420 ? 20.575 10.195 -19.661 1.00 93.00 420 PHE A C 1
ATOM 3162 O O . PHE A 1 420 ? 21.146 10.278 -20.745 1.00 93.00 420 PHE A O 1
ATOM 3169 N N . SER A 1 421 ? 20.911 10.947 -18.620 1.00 88.38 421 SER A N 1
ATOM 3170 C CA . SER A 1 421 ? 22.093 11.799 -18.577 1.00 88.38 421 SER A CA 1
ATOM 3171 C C . SER A 1 421 ? 22.715 11.715 -17.197 1.00 88.38 421 SER A C 1
ATOM 3173 O O . SER A 1 421 ? 22.005 11.603 -16.202 1.00 88.38 421 SER A O 1
ATOM 3175 N N . ASP A 1 422 ? 24.033 11.812 -17.131 1.00 81.88 422 ASP A N 1
ATOM 3176 C CA . ASP A 1 422 ? 24.770 11.951 -15.880 1.00 81.88 422 ASP A CA 1
ATOM 3177 C C . ASP A 1 422 ? 25.845 13.018 -16.087 1.00 81.88 422 ASP A C 1
ATOM 3179 O O . ASP A 1 422 ? 26.459 13.068 -17.154 1.00 81.88 422 ASP A O 1
ATOM 3183 N N . ASP A 1 423 ? 26.035 13.874 -15.089 1.00 72.75 423 ASP A N 1
ATOM 3184 C CA . ASP A 1 423 ? 27.081 14.903 -15.092 1.00 72.75 423 ASP A CA 1
ATOM 3185 C C . ASP A 1 423 ? 28.374 14.377 -14.435 1.00 72.75 423 ASP A C 1
ATOM 3187 O O . ASP A 1 423 ? 29.441 14.974 -14.595 1.00 72.75 423 ASP A O 1
ATOM 3191 N N . ASP A 1 424 ? 28.294 13.238 -13.734 1.00 65.81 424 ASP A N 1
ATOM 3192 C CA . ASP A 1 424 ? 29.402 12.576 -13.053 1.00 65.81 424 ASP A CA 1
ATOM 3193 C C . ASP A 1 424 ? 29.586 11.130 -13.555 1.00 65.81 424 ASP A C 1
ATOM 3195 O O . ASP A 1 424 ? 28.702 10.524 -14.154 1.00 65.81 424 ASP A O 1
ATOM 3199 N N . ALA A 1 425 ? 30.748 10.520 -13.290 1.00 63.03 425 ALA A N 1
ATOM 3200 C CA . ALA A 1 425 ? 31.011 9.103 -13.589 1.00 63.03 425 ALA A CA 1
ATOM 3201 C C . ALA A 1 425 ? 30.300 8.154 -12.593 1.00 63.03 425 ALA A C 1
ATOM 3203 O O . ALA A 1 425 ? 30.927 7.256 -12.022 1.00 63.03 425 ALA A O 1
ATOM 3204 N N . GLY A 1 426 ? 29.019 8.416 -12.326 1.00 67.06 426 GLY A N 1
ATOM 3205 C CA . GLY A 1 426 ? 28.181 7.718 -11.363 1.00 67.06 426 GLY A CA 1
ATOM 3206 C C . GLY A 1 426 ? 27.829 6.284 -11.766 1.00 67.06 426 GLY A C 1
ATOM 3207 O O . GLY A 1 426 ? 28.331 5.719 -12.742 1.00 67.06 426 GLY A O 1
ATOM 3208 N N . ASN A 1 427 ? 26.961 5.658 -10.969 1.00 81.94 427 ASN A N 1
ATOM 3209 C CA . ASN A 1 427 ? 26.437 4.329 -11.273 1.00 81.94 427 ASN A CA 1
ATOM 3210 C C . ASN A 1 427 ? 25.528 4.401 -12.505 1.00 81.94 427 ASN A C 1
ATOM 3212 O O . ASN A 1 427 ? 24.537 5.121 -12.482 1.00 81.94 427 ASN A O 1
ATOM 3216 N N . MET A 1 428 ? 25.827 3.615 -13.540 1.00 87.81 428 MET A N 1
ATOM 3217 C CA . MET A 1 428 ? 24.962 3.511 -14.719 1.00 87.81 428 MET A CA 1
ATOM 3218 C C . MET A 1 428 ? 23.632 2.835 -14.360 1.00 87.81 428 MET A C 1
ATOM 3220 O O . MET A 1 428 ? 23.638 1.855 -13.602 1.00 87.81 428 MET A O 1
ATOM 3224 N N . PRO A 1 429 ? 22.502 3.282 -14.932 1.00 93.81 429 PRO A N 1
ATOM 3225 C CA . PRO A 1 429 ? 21.238 2.587 -14.771 1.00 93.81 429 PRO A CA 1
ATOM 3226 C C . PRO A 1 429 ? 21.248 1.241 -15.506 1.00 93.81 429 PRO A C 1
ATOM 3228 O O . PRO A 1 429 ? 22.024 0.999 -16.432 1.00 93.81 429 PRO A O 1
ATOM 3231 N N . VAL A 1 430 ? 20.332 0.362 -15.112 1.00 96.06 430 VAL A N 1
ATOM 3232 C CA . VAL A 1 430 ? 20.017 -0.873 -15.835 1.00 96.06 430 VAL A CA 1
ATOM 3233 C C . VAL A 1 430 ? 18.680 -0.674 -16.525 1.00 96.06 430 VAL A C 1
ATOM 3235 O O . VAL A 1 430 ? 17.669 -0.494 -15.857 1.00 96.06 430 VAL A O 1
ATOM 3238 N N . ILE A 1 431 ? 18.651 -0.734 -17.853 1.00 97.31 431 ILE A N 1
ATOM 3239 C CA . ILE A 1 431 ? 17.440 -0.580 -18.662 1.00 97.31 431 ILE A CA 1
ATOM 3240 C C . ILE A 1 431 ? 17.197 -1.920 -19.347 1.00 97.31 431 ILE A C 1
ATOM 3242 O O . ILE A 1 431 ? 17.677 -2.147 -20.447 1.00 97.31 431 ILE A O 1
ATOM 3246 N N . ASN A 1 432 ? 16.498 -2.858 -18.711 1.00 95.75 432 ASN A N 1
ATOM 3247 C CA . ASN A 1 432 ? 16.448 -4.243 -19.199 1.00 95.75 432 ASN A CA 1
ATOM 3248 C C . ASN A 1 432 ? 15.020 -4.785 -19.313 1.00 95.75 432 ASN A C 1
ATOM 3250 O O . ASN A 1 432 ? 14.189 -4.575 -18.437 1.00 95.75 432 ASN A O 1
ATOM 3254 N N . ASN A 1 433 ? 14.740 -5.541 -20.375 1.00 97.75 433 ASN A N 1
ATOM 3255 C CA . ASN A 1 433 ? 13.455 -6.220 -20.584 1.00 97.75 433 ASN A CA 1
ATOM 3256 C C . ASN A 1 433 ? 12.218 -5.292 -20.598 1.00 97.75 433 ASN A C 1
ATOM 3258 O O . ASN A 1 433 ? 11.116 -5.703 -20.242 1.00 97.75 433 ASN A O 1
ATOM 3262 N N . ASN A 1 434 ? 12.378 -4.041 -21.022 1.00 98.25 434 ASN A N 1
ATOM 3263 C CA . ASN A 1 434 ? 11.285 -3.092 -21.225 1.00 98.25 434 ASN A CA 1
ATOM 3264 C C . ASN A 1 434 ? 10.706 -3.201 -22.646 1.00 98.25 434 ASN A C 1
ATOM 3266 O O . ASN A 1 434 ? 11.312 -3.774 -23.551 1.00 98.25 434 ASN A O 1
ATOM 3270 N N . ILE A 1 435 ? 9.532 -2.615 -22.855 1.00 96.56 435 ILE A N 1
ATOM 3271 C CA . ILE A 1 435 ? 8.993 -2.265 -24.170 1.00 96.56 435 ILE A CA 1
ATOM 3272 C C . ILE A 1 435 ? 9.116 -0.749 -24.289 1.00 96.56 435 ILE A C 1
ATOM 3274 O O . ILE A 1 435 ? 8.382 -0.030 -23.611 1.00 96.56 435 ILE A O 1
ATOM 3278 N N . VAL A 1 436 ? 10.035 -0.278 -25.124 1.00 96.19 436 VAL A N 1
ATOM 3279 C CA . VAL A 1 436 ? 10.277 1.146 -25.367 1.00 96.19 436 VAL A CA 1
ATOM 3280 C C . VAL A 1 436 ? 10.150 1.340 -26.866 1.00 96.19 436 VAL A C 1
ATOM 3282 O O . VAL A 1 436 ? 10.963 0.820 -27.615 1.00 96.19 436 VAL A O 1
ATOM 3285 N N . SER A 1 437 ? 9.036 1.924 -27.293 1.00 93.12 437 SER A N 1
ATOM 3286 C CA . SER A 1 437 ? 8.629 1.916 -28.702 1.00 93.12 437 SER A CA 1
ATOM 3287 C C . SER A 1 437 ? 7.655 3.051 -28.982 1.00 93.12 437 SER A C 1
ATOM 3289 O O . SER A 1 437 ? 6.908 3.442 -28.079 1.00 93.12 437 SER A O 1
ATOM 3291 N N . CYS A 1 438 ? 7.508 3.476 -30.233 1.00 90.56 438 CYS A N 1
ATOM 3292 C CA . CYS A 1 438 ? 6.550 4.497 -30.650 1.00 90.56 438 CYS A CA 1
ATOM 3293 C C . CYS A 1 438 ? 6.777 5.884 -30.028 1.00 90.56 438 CYS A C 1
ATOM 3295 O O . CYS A 1 438 ? 5.825 6.670 -29.982 1.00 90.56 438 CYS A O 1
ATOM 3297 N N . ASN A 1 439 ? 7.971 6.203 -29.532 1.00 92.06 439 ASN A N 1
ATOM 3298 C CA . ASN A 1 439 ? 8.270 7.540 -29.010 1.00 92.06 439 ASN A CA 1
ATOM 3299 C C . ASN A 1 439 ? 8.656 8.489 -30.165 1.00 92.06 439 ASN A C 1
ATOM 3301 O O . ASN A 1 439 ? 9.009 8.027 -31.251 1.00 92.06 439 ASN A O 1
ATOM 3305 N N . ASP A 1 440 ? 8.402 9.793 -30.038 1.00 90.88 440 ASP A N 1
ATOM 3306 C CA . ASP A 1 440 ? 8.514 10.772 -31.138 1.00 90.88 440 ASP A CA 1
ATOM 3307 C C . ASP A 1 440 ? 9.947 11.046 -31.572 1.00 90.88 440 ASP A C 1
ATOM 3309 O O . ASP A 1 440 ? 10.244 10.916 -32.764 1.00 90.88 440 ASP A O 1
ATOM 3313 N N . ASP A 1 441 ? 10.819 11.333 -30.618 1.00 90.25 441 ASP A N 1
ATOM 3314 C CA . ASP A 1 441 ? 12.206 11.685 -30.865 1.00 90.25 441 ASP A CA 1
ATOM 3315 C C . ASP A 1 441 ? 13.095 10.443 -30.828 1.00 90.25 441 ASP A C 1
ATOM 3317 O O . ASP A 1 441 ? 13.655 10.061 -31.855 1.00 90.25 441 ASP A O 1
ATOM 3321 N N . ALA A 1 442 ? 13.159 9.753 -29.690 1.00 93.00 442 ALA A N 1
ATOM 3322 C CA . ALA A 1 442 ? 13.869 8.484 -29.575 1.00 93.00 442 ALA A CA 1
ATOM 3323 C C . ALA A 1 442 ? 13.243 7.555 -28.528 1.00 93.00 442 ALA A C 1
ATOM 3325 O O . ALA A 1 442 ? 12.594 8.013 -27.584 1.00 93.00 442 ALA A O 1
ATOM 3326 N N . ASP A 1 443 ? 13.466 6.246 -28.660 1.00 95.31 443 ASP A N 1
ATOM 3327 C CA . ASP A 1 443 ? 13.082 5.279 -27.629 1.00 95.31 443 ASP A CA 1
ATOM 3328 C C . ASP A 1 443 ? 14.045 5.337 -26.436 1.00 95.31 443 ASP A C 1
ATOM 3330 O O . ASP A 1 443 ? 13.596 5.498 -25.303 1.00 95.31 443 ASP A O 1
ATOM 3334 N N . LEU A 1 444 ? 15.355 5.273 -26.669 1.00 95.75 444 LEU A N 1
ATOM 3335 C CA . LEU A 1 444 ? 16.394 5.504 -25.667 1.00 95.75 444 LEU A CA 1
ATOM 3336 C C . LEU A 1 444 ? 17.333 6.620 -26.127 1.00 95.75 444 LEU A C 1
ATOM 3338 O O . LEU A 1 444 ? 18.107 6.462 -27.069 1.00 95.75 444 LEU A O 1
ATOM 3342 N N . GLU A 1 445 ? 17.301 7.732 -25.413 1.00 94.00 445 GLU A N 1
ATOM 3343 C CA . GLU A 1 445 ? 18.176 8.876 -25.624 1.00 94.00 445 GLU A CA 1
ATOM 3344 C C . GLU A 1 445 ? 19.199 8.951 -24.496 1.00 94.00 445 GLU A C 1
ATOM 3346 O O . GLU A 1 445 ? 18.846 8.908 -23.314 1.00 94.00 445 GLU A O 1
ATOM 3351 N N . VAL A 1 446 ? 20.477 9.052 -24.856 1.00 90.94 446 VAL A N 1
ATOM 3352 C CA . VAL A 1 446 ? 21.562 9.096 -23.881 1.00 90.94 446 VAL A CA 1
ATOM 3353 C C . VAL A 1 446 ? 22.428 10.337 -24.074 1.00 90.94 446 VAL A C 1
ATOM 3355 O O . VAL A 1 446 ? 23.040 10.539 -25.121 1.00 90.94 446 VAL A O 1
ATOM 3358 N N . GLY A 1 447 ? 22.499 11.170 -23.039 1.00 86.50 447 GLY A N 1
ATOM 3359 C CA . GLY A 1 447 ? 23.365 12.344 -22.994 1.00 86.50 447 GLY A CA 1
ATOM 3360 C C . GLY A 1 447 ? 24.839 11.945 -22.916 1.00 86.50 447 GLY A C 1
ATOM 3361 O O . GLY A 1 447 ? 25.571 12.067 -23.898 1.00 86.50 447 GLY A O 1
ATOM 3362 N N . TYR A 1 448 ? 25.264 11.441 -21.755 1.00 79.75 448 TYR A N 1
ATOM 3363 C CA . TYR A 1 448 ? 26.646 11.038 -21.480 1.00 79.75 448 TYR A CA 1
ATOM 3364 C C . TYR A 1 448 ? 26.733 9.565 -21.069 1.00 79.75 448 TYR A C 1
ATOM 3366 O O . TYR A 1 448 ? 25.901 9.060 -20.319 1.00 79.75 448 TYR A O 1
ATOM 3374 N N . ILE A 1 449 ? 27.777 8.878 -21.543 1.00 72.81 449 ILE A N 1
ATOM 3375 C CA . ILE A 1 449 ? 28.081 7.487 -21.192 1.00 72.81 449 ILE A CA 1
ATOM 3376 C C . ILE A 1 449 ? 29.525 7.410 -20.717 1.00 72.81 449 ILE A C 1
ATOM 3378 O O . ILE A 1 449 ? 30.448 7.535 -21.521 1.00 72.81 449 ILE A O 1
ATOM 3382 N N . TYR A 1 450 ? 29.719 7.160 -19.421 1.00 77.56 450 TYR A N 1
ATOM 3383 C CA . TYR A 1 450 ? 31.049 7.007 -18.817 1.00 77.56 450 TYR A CA 1
ATOM 3384 C C . TYR A 1 450 ? 31.504 5.545 -18.695 1.00 77.56 450 TYR A C 1
ATOM 3386 O O . TYR A 1 450 ? 32.694 5.276 -18.546 1.00 77.56 450 TYR A O 1
ATOM 3394 N N . SER A 1 451 ? 30.573 4.589 -18.748 1.00 82.38 451 SER A N 1
ATOM 3395 C CA . SER A 1 451 ? 30.854 3.149 -18.707 1.00 82.38 451 SER A CA 1
ATOM 3396 C C . SER A 1 451 ? 29.748 2.357 -19.417 1.00 82.38 451 SER A C 1
ATOM 3398 O O . SER A 1 451 ? 28.885 2.947 -20.058 1.00 82.38 451 SER A O 1
ATOM 3400 N N . ASN A 1 452 ? 29.785 1.023 -19.387 1.00 87.31 452 ASN A N 1
ATOM 3401 C CA . ASN A 1 452 ? 28.843 0.217 -20.165 1.00 87.31 452 ASN A CA 1
ATOM 3402 C C . ASN A 1 452 ? 27.408 0.309 -19.616 1.00 87.31 452 ASN A C 1
ATOM 3404 O O . ASN A 1 452 ? 27.164 -0.064 -18.470 1.00 87.31 452 ASN A O 1
ATOM 3408 N N . LEU A 1 453 ? 26.467 0.744 -20.459 1.00 90.50 453 LEU A N 1
ATOM 3409 C CA . LEU A 1 453 ? 25.032 0.772 -20.171 1.00 90.50 453 LEU A CA 1
ATOM 3410 C C . LEU A 1 453 ? 24.400 -0.590 -20.503 1.00 90.50 453 LEU A C 1
ATOM 3412 O O . LEU A 1 453 ? 24.479 -1.043 -21.647 1.00 90.50 453 LEU A O 1
ATOM 3416 N N . ASP A 1 454 ? 23.747 -1.232 -19.530 1.00 94.44 454 ASP A N 1
ATOM 3417 C CA . ASP A 1 454 ? 22.972 -2.460 -19.762 1.00 94.44 454 ASP A CA 1
ATOM 3418 C C . ASP A 1 454 ? 21.586 -2.101 -20.310 1.00 94.44 454 ASP A C 1
ATOM 3420 O O . ASP A 1 454 ? 20.701 -1.692 -19.557 1.00 94.44 454 ASP A O 1
ATOM 3424 N N . ALA A 1 455 ? 21.414 -2.260 -21.623 1.00 95.88 455 ALA A N 1
ATOM 3425 C CA . ALA A 1 455 ? 20.178 -2.020 -22.365 1.00 95.88 455 ALA A CA 1
ATOM 3426 C C . ALA A 1 455 ? 19.588 -3.324 -22.951 1.00 95.88 455 ALA A C 1
ATOM 3428 O O . ALA A 1 455 ? 18.930 -3.319 -24.002 1.00 95.88 455 ALA A O 1
ATOM 3429 N N . ARG A 1 456 ? 19.869 -4.474 -22.325 1.00 97.56 456 ARG A N 1
ATOM 3430 C CA . ARG A 1 456 ? 19.576 -5.790 -22.907 1.00 97.56 456 ARG A CA 1
ATOM 3431 C C . ARG A 1 456 ? 18.097 -6.145 -22.892 1.00 97.56 456 ARG A C 1
ATOM 3433 O O . ARG A 1 456 ? 17.304 -5.654 -22.095 1.00 97.56 456 ARG A O 1
ATOM 3440 N N . ASN A 1 457 ? 17.730 -7.084 -23.760 1.00 97.88 457 ASN A N 1
ATOM 3441 C CA . ASN A 1 457 ? 16.415 -7.739 -23.817 1.00 97.88 457 ASN A CA 1
ATOM 3442 C C . ASN A 1 457 ? 15.194 -6.823 -24.005 1.00 97.88 457 ASN A C 1
ATOM 3444 O O . ASN A 1 457 ? 14.064 -7.328 -23.959 1.00 97.88 457 ASN A O 1
ATOM 3448 N N . ASN A 1 458 ? 15.405 -5.523 -24.211 1.00 97.56 458 ASN A N 1
ATOM 3449 C CA . ASN A 1 458 ? 14.353 -4.560 -24.493 1.00 97.56 458 ASN A CA 1
ATOM 3450 C C . ASN A 1 458 ? 13.703 -4.841 -25.854 1.00 97.56 458 ASN A C 1
ATOM 3452 O O . ASN A 1 458 ? 14.304 -5.448 -26.747 1.00 97.56 458 ASN A O 1
ATOM 3456 N N . SER A 1 459 ? 12.455 -4.403 -25.988 1.00 96.25 459 SER A N 1
ATOM 3457 C CA . SER A 1 459 ? 11.702 -4.438 -27.236 1.00 96.25 459 SER A CA 1
ATOM 3458 C C . SER A 1 459 ? 11.594 -3.034 -27.814 1.00 96.25 459 SER A C 1
ATOM 3460 O O . SER A 1 459 ? 11.120 -2.150 -27.104 1.00 96.25 459 SER A O 1
ATOM 3462 N N . TRP A 1 460 ? 11.982 -2.883 -29.076 1.00 94.94 460 TRP A N 1
ATOM 3463 C CA . TRP A 1 460 ? 12.160 -1.607 -29.777 1.00 94.94 460 TRP A CA 1
ATOM 3464 C C . TRP A 1 460 ? 11.271 -1.515 -31.024 1.00 94.94 460 TRP A C 1
ATOM 3466 O O . TRP A 1 460 ? 10.636 -2.512 -31.404 1.00 94.94 460 TRP A O 1
ATOM 3476 N N . ASP A 1 461 ? 11.247 -0.359 -31.687 1.00 92.06 461 ASP A N 1
ATOM 3477 C CA . ASP A 1 461 ? 10.582 -0.191 -32.982 1.00 92.06 461 ASP A CA 1
ATOM 3478 C C . ASP A 1 461 ? 11.284 -0.996 -34.099 1.00 92.06 461 ASP A C 1
ATOM 3480 O O . ASP A 1 461 ? 10.600 -1.543 -34.976 1.00 92.06 461 ASP A O 1
ATOM 3484 N N . HIS A 1 462 ? 12.614 -1.172 -34.032 1.00 91.44 462 HIS A N 1
ATOM 3485 C CA . HIS A 1 462 ? 13.399 -1.975 -34.987 1.00 91.44 462 HIS A CA 1
ATOM 3486 C C . HIS A 1 462 ? 14.263 -3.077 -34.341 1.00 91.44 462 HIS A C 1
ATOM 3488 O O . HIS A 1 462 ? 14.680 -3.008 -33.187 1.00 91.44 462 HIS A O 1
ATOM 3494 N N . VAL A 1 463 ? 14.565 -4.130 -35.117 1.00 91.62 463 VAL A N 1
ATOM 3495 C CA . VAL A 1 463 ? 15.520 -5.191 -34.737 1.00 91.62 463 VAL A CA 1
ATOM 3496 C C . VAL A 1 463 ? 16.442 -5.521 -35.923 1.00 91.62 463 VAL A C 1
ATOM 3498 O O . VAL A 1 463 ? 15.940 -6.015 -36.938 1.00 91.62 463 VAL A O 1
ATOM 3501 N N . PRO A 1 464 ? 17.773 -5.326 -35.814 1.00 92.12 464 PRO A N 1
ATOM 3502 C CA . PRO A 1 464 ? 18.471 -4.714 -34.676 1.00 92.12 464 PRO A CA 1
ATOM 3503 C C . PRO A 1 464 ? 18.026 -3.254 -34.447 1.00 92.12 464 PRO A C 1
ATOM 3505 O O . PRO A 1 464 ? 17.528 -2.644 -35.394 1.00 92.12 464 PRO A O 1
ATOM 3508 N N . PRO A 1 465 ? 18.184 -2.708 -33.224 1.00 92.94 465 PRO A N 1
ATOM 3509 C CA . PRO A 1 465 ? 17.818 -1.321 -32.936 1.00 92.94 465 PRO A CA 1
ATOM 3510 C C . PRO A 1 465 ? 18.556 -0.354 -33.868 1.00 92.94 465 PRO A C 1
ATOM 3512 O O . PRO A 1 465 ? 19.753 -0.522 -34.113 1.00 92.94 465 PRO A O 1
ATOM 3515 N N . ALA A 1 466 ? 17.855 0.649 -34.389 1.00 91.31 466 ALA A N 1
ATOM 3516 C CA . ALA A 1 466 ? 18.446 1.751 -35.129 1.00 91.31 466 ALA A CA 1
ATOM 3517 C C . ALA A 1 466 ? 19.230 2.653 -34.167 1.00 91.31 466 ALA A C 1
ATOM 3519 O O . ALA A 1 466 ? 18.675 3.187 -33.207 1.00 91.31 466 ALA A O 1
ATOM 3520 N N . THR A 1 467 ? 20.526 2.823 -34.441 1.00 90.12 467 THR A N 1
ATOM 3521 C CA . THR A 1 467 ? 21.452 3.591 -33.598 1.00 90.12 467 THR A CA 1
ATOM 3522 C C . THR A 1 467 ? 22.069 4.763 -34.354 1.00 90.12 467 THR A C 1
ATOM 3524 O O . THR A 1 467 ? 22.441 4.597 -35.518 1.00 90.12 467 THR A O 1
ATOM 3527 N N . GLY A 1 468 ? 22.255 5.917 -33.713 1.00 85.50 468 GLY A N 1
ATOM 3528 C CA . GLY A 1 468 ? 22.903 7.068 -34.349 1.00 85.50 468 GLY A CA 1
ATOM 3529 C C . GLY A 1 468 ? 22.780 8.363 -33.550 1.00 85.50 468 GLY A C 1
ATOM 3530 O O . GLY A 1 468 ? 22.514 8.340 -32.354 1.00 85.50 468 GLY A O 1
ATOM 3531 N N . ALA A 1 469 ? 22.972 9.498 -34.222 1.00 84.06 469 ALA A N 1
ATOM 3532 C CA . ALA A 1 469 ? 22.691 10.802 -33.625 1.00 84.06 469 ALA A CA 1
ATOM 3533 C C . ALA A 1 469 ? 21.178 10.988 -33.423 1.00 84.06 469 ALA A C 1
ATOM 3535 O O . ALA A 1 469 ? 20.373 10.400 -34.148 1.00 84.06 469 ALA A O 1
ATOM 3536 N N . CYS A 1 470 ? 20.800 11.800 -32.438 1.00 81.88 470 CYS A N 1
ATOM 3537 C CA . CYS A 1 470 ? 19.401 12.000 -32.079 1.00 81.88 470 CYS A CA 1
ATOM 3538 C C . CYS A 1 470 ? 18.635 12.769 -33.166 1.00 81.88 470 CYS A C 1
ATOM 3540 O O . CYS A 1 470 ? 18.790 13.977 -33.347 1.00 81.88 470 CYS A O 1
ATOM 3542 N N . PHE A 1 471 ? 17.806 12.025 -33.895 1.00 76.44 471 PHE A N 1
ATOM 3543 C CA . PHE A 1 471 ? 16.835 12.489 -34.880 1.00 76.44 471 PHE A CA 1
ATOM 3544 C C . PHE A 1 471 ? 15.507 11.774 -34.617 1.00 76.44 471 PHE A C 1
ATOM 3546 O O . PHE A 1 471 ? 15.509 10.689 -34.044 1.00 76.44 471 PHE A O 1
ATOM 3553 N N . GLY A 1 472 ? 14.391 12.347 -35.070 1.00 78.56 472 GLY A N 1
ATOM 3554 C CA . GLY A 1 472 ? 13.063 11.789 -34.807 1.00 78.56 472 GLY A CA 1
ATOM 3555 C C . GLY A 1 472 ? 12.888 10.340 -35.276 1.00 78.56 472 GLY A C 1
ATOM 3556 O O . GLY A 1 472 ? 13.067 10.042 -36.460 1.00 78.56 472 GLY A O 1
ATOM 3557 N N . GLY A 1 473 ? 12.483 9.465 -34.353 1.00 76.44 473 GLY A N 1
ATOM 3558 C CA . GLY A 1 473 ? 12.148 8.059 -34.586 1.00 76.44 473 GLY A CA 1
ATOM 3559 C C . GLY A 1 473 ? 13.302 7.062 -34.430 1.00 76.44 473 GLY A C 1
ATOM 3560 O O . GLY A 1 473 ? 13.207 5.964 -34.980 1.00 76.44 473 GLY A O 1
ATOM 3561 N N . MET A 1 474 ? 14.388 7.423 -33.739 1.00 90.00 474 MET A N 1
ATOM 3562 C CA . MET A 1 474 ? 15.514 6.514 -33.468 1.00 90.00 474 MET A CA 1
ATOM 3563 C C . MET A 1 474 ? 15.221 5.562 -32.300 1.00 90.00 474 MET A C 1
ATOM 3565 O O . MET A 1 474 ? 14.664 5.981 -31.291 1.00 90.00 474 MET A O 1
ATOM 3569 N N . ASP A 1 475 ? 15.659 4.299 -32.377 1.00 92.75 475 ASP A N 1
ATOM 3570 C CA . ASP A 1 475 ? 15.533 3.394 -31.223 1.00 92.75 475 ASP A CA 1
ATOM 3571 C C . ASP A 1 475 ? 16.537 3.779 -30.125 1.00 92.75 475 ASP A C 1
ATOM 3573 O O . ASP A 1 475 ? 16.193 3.873 -28.953 1.00 92.75 475 ASP A O 1
ATOM 3577 N N . ILE A 1 476 ? 17.801 4.011 -30.490 1.00 93.75 476 ILE A N 1
ATOM 3578 C CA . ILE A 1 476 ? 18.851 4.398 -29.542 1.00 93.75 476 ILE A CA 1
ATOM 3579 C C . ILE A 1 476 ? 19.656 5.553 -30.133 1.00 93.75 476 ILE A C 1
ATOM 3581 O O . ILE A 1 476 ? 20.177 5.445 -31.244 1.00 93.75 476 ILE A O 1
ATOM 3585 N N . CYS A 1 477 ? 19.807 6.651 -29.400 1.00 90.62 477 CYS A N 1
ATOM 3586 C CA . CYS A 1 477 ? 20.635 7.764 -29.850 1.00 90.62 477 CYS A CA 1
ATOM 3587 C C . CYS A 1 477 ? 21.495 8.368 -28.740 1.00 90.62 477 CYS A C 1
ATOM 3589 O O . CYS A 1 477 ? 21.167 8.263 -27.557 1.00 90.62 477 CYS A O 1
ATOM 3591 N N . THR A 1 478 ? 22.606 8.991 -29.139 1.00 87.56 478 THR A N 1
ATOM 3592 C CA . THR A 1 478 ? 23.543 9.661 -28.227 1.00 87.56 478 THR A CA 1
ATOM 3593 C C . THR A 1 478 ? 23.867 11.085 -28.698 1.00 87.56 478 THR A C 1
ATOM 3595 O O . THR A 1 478 ? 23.913 11.354 -29.903 1.00 87.56 478 THR A O 1
ATOM 3598 N N . TRP A 1 479 ? 24.055 12.022 -27.758 1.00 77.25 479 TRP A N 1
ATOM 3599 C CA . TRP A 1 479 ? 24.346 13.438 -28.067 1.00 77.25 479 TRP A CA 1
ATOM 3600 C C . TRP A 1 479 ? 25.833 13.795 -28.037 1.00 77.25 479 TRP A C 1
ATOM 3602 O O . TRP A 1 479 ? 26.293 14.602 -28.848 1.00 77.25 479 TRP A O 1
ATOM 3612 N N . TYR A 1 480 ? 26.589 13.221 -27.103 1.00 70.44 480 TYR A N 1
ATOM 3613 C CA . TYR A 1 480 ? 28.006 13.518 -26.906 1.00 70.44 480 TYR A CA 1
ATOM 3614 C C . TYR A 1 480 ? 28.853 12.275 -27.194 1.00 70.44 480 TYR A C 1
ATOM 3616 O O . TYR A 1 480 ? 28.393 11.155 -27.018 1.00 70.44 480 TYR A O 1
ATOM 3624 N N . GLY A 1 481 ? 30.086 12.467 -27.681 1.00 58.69 481 GLY A N 1
ATOM 3625 C CA . GLY A 1 481 ? 30.960 11.359 -28.083 1.00 58.69 481 GLY A CA 1
ATOM 3626 C C . GLY A 1 481 ? 31.157 10.339 -26.957 1.00 58.69 481 GLY A C 1
ATOM 3627 O O . GLY A 1 481 ? 31.589 10.704 -25.864 1.00 58.69 481 GLY A O 1
ATOM 3628 N N . ASP A 1 482 ? 30.837 9.077 -27.243 1.00 60.75 482 ASP A N 1
ATOM 3629 C CA . ASP A 1 482 ? 30.767 8.004 -26.252 1.00 60.75 482 ASP A CA 1
ATOM 3630 C C . ASP A 1 482 ? 32.139 7.719 -25.603 1.00 60.75 482 ASP A C 1
ATOM 3632 O O . ASP A 1 482 ? 33.124 7.448 -26.296 1.00 60.75 482 ASP A O 1
ATOM 3636 N N . LEU A 1 483 ? 32.207 7.723 -24.263 1.00 58.91 483 LEU A N 1
ATOM 3637 C CA . LEU A 1 483 ? 33.345 7.172 -23.505 1.00 58.91 483 LEU A CA 1
ATOM 3638 C C . LEU A 1 483 ? 33.098 5.714 -23.060 1.00 58.91 483 LEU A C 1
ATOM 3640 O O . LEU A 1 483 ? 34.016 5.067 -22.553 1.00 58.91 483 LEU A O 1
ATOM 3644 N N . GLY A 1 484 ? 31.886 5.183 -23.270 1.00 71.81 484 GLY A N 1
ATOM 3645 C CA . GLY A 1 484 ? 31.477 3.806 -22.964 1.00 71.81 484 GLY A CA 1
ATOM 3646 C C . GLY A 1 484 ? 30.688 3.143 -24.103 1.00 71.81 484 GLY A C 1
ATOM 3647 O O . GLY A 1 484 ? 30.733 3.599 -25.240 1.00 71.81 484 GLY A O 1
ATOM 3648 N N . SER A 1 485 ? 29.993 2.034 -23.822 1.00 86.06 485 SER A N 1
ATOM 3649 C CA . SER A 1 485 ? 29.199 1.295 -24.822 1.00 86.06 485 SER A CA 1
ATOM 3650 C C . SER A 1 485 ? 27.797 0.947 -24.315 1.00 86.06 485 SER A C 1
ATOM 3652 O O . SER A 1 485 ? 27.587 0.835 -23.109 1.00 86.06 485 SER A O 1
ATOM 3654 N N . ILE A 1 486 ? 26.837 0.763 -25.224 1.00 91.19 486 ILE A N 1
ATOM 3655 C CA . ILE A 1 486 ? 25.466 0.339 -24.899 1.00 91.19 486 ILE A CA 1
ATOM 3656 C C . ILE A 1 486 ? 25.304 -1.136 -25.284 1.00 91.19 486 ILE A C 1
ATOM 3658 O O . ILE A 1 486 ? 25.411 -1.486 -26.460 1.00 91.19 486 ILE A O 1
ATOM 3662 N N . ASP A 1 487 ? 25.028 -2.007 -24.312 1.00 94.38 487 ASP A N 1
ATOM 3663 C CA . ASP A 1 487 ? 24.736 -3.423 -24.557 1.00 94.38 487 ASP A CA 1
ATOM 3664 C C . ASP A 1 487 ? 23.233 -3.627 -24.760 1.00 94.38 487 ASP A C 1
ATOM 3666 O O . ASP A 1 487 ? 22.475 -3.768 -23.805 1.00 94.38 487 ASP A O 1
ATOM 3670 N N . PHE A 1 488 ? 22.801 -3.672 -26.018 1.00 95.12 488 PHE A N 1
ATOM 3671 C CA . PHE A 1 488 ? 21.423 -3.980 -26.416 1.00 95.12 488 PHE A CA 1
ATOM 3672 C C . PHE A 1 488 ? 21.249 -5.440 -26.872 1.00 95.12 488 PHE A C 1
ATOM 3674 O O . PHE A 1 488 ? 20.346 -5.766 -27.651 1.00 95.12 488 PHE A O 1
ATOM 3681 N N . SER A 1 489 ? 22.116 -6.355 -26.424 1.00 96.81 489 SER A N 1
ATOM 3682 C CA . SER A 1 489 ? 21.988 -7.772 -26.770 1.00 96.81 489 SER A CA 1
ATOM 3683 C C . SER A 1 489 ? 20.635 -8.349 -26.333 1.00 96.81 489 SER A C 1
ATOM 3685 O O . SER A 1 489 ? 20.030 -7.954 -25.335 1.00 96.81 489 SER A O 1
ATOM 3687 N N . GLY A 1 490 ? 20.108 -9.273 -27.138 1.00 97.06 490 GLY A N 1
ATOM 3688 C CA . GLY A 1 490 ? 18.770 -9.824 -26.922 1.00 97.06 490 GLY A CA 1
ATOM 3689 C C . GLY A 1 490 ? 17.618 -8.882 -27.298 1.00 97.06 490 GLY A C 1
ATOM 3690 O O . GLY A 1 490 ? 16.489 -9.178 -26.915 1.00 97.06 490 GLY A O 1
ATOM 3691 N N . ALA A 1 491 ? 17.877 -7.786 -28.028 1.00 96.62 491 ALA A N 1
ATOM 3692 C CA . ALA A 1 491 ? 16.854 -6.884 -28.566 1.00 96.62 491 ALA A CA 1
ATOM 3693 C C . ALA A 1 491 ? 15.719 -7.630 -29.295 1.00 96.62 491 ALA A C 1
ATOM 3695 O O . ALA A 1 491 ? 15.955 -8.558 -30.076 1.00 96.62 491 ALA A O 1
ATOM 3696 N N . LYS A 1 492 ? 14.478 -7.204 -29.043 1.00 95.69 492 LYS A N 1
ATOM 3697 C CA . LYS A 1 492 ? 13.244 -7.791 -29.589 1.00 95.69 492 LYS A CA 1
ATOM 3698 C C . LYS A 1 492 ? 12.431 -6.729 -30.323 1.00 95.69 492 LYS A C 1
ATOM 3700 O O . LYS A 1 492 ? 12.622 -5.538 -30.116 1.00 95.69 492 LYS A O 1
ATOM 3705 N N . LEU A 1 493 ? 11.498 -7.170 -31.162 1.00 94.19 493 LEU A N 1
ATOM 3706 C CA . LEU A 1 493 ? 10.566 -6.271 -31.838 1.00 94.19 493 LEU A CA 1
ATOM 3707 C C . LEU A 1 493 ? 9.371 -6.014 -30.918 1.00 94.19 493 LEU A C 1
ATOM 3709 O O . LEU A 1 493 ? 8.809 -6.968 -30.368 1.00 94.19 493 LEU A O 1
ATOM 3713 N N . ALA A 1 494 ? 8.970 -4.755 -30.754 1.00 90.75 494 ALA A N 1
ATOM 3714 C CA . ALA A 1 494 ? 7.829 -4.396 -29.923 1.00 90.75 494 ALA A CA 1
ATOM 3715 C C . ALA A 1 494 ? 6.502 -5.001 -30.454 1.00 90.75 494 ALA A C 1
ATOM 3717 O O . ALA A 1 494 ? 6.277 -5.040 -31.668 1.00 90.75 494 ALA A O 1
ATOM 3718 N N . PRO A 1 495 ? 5.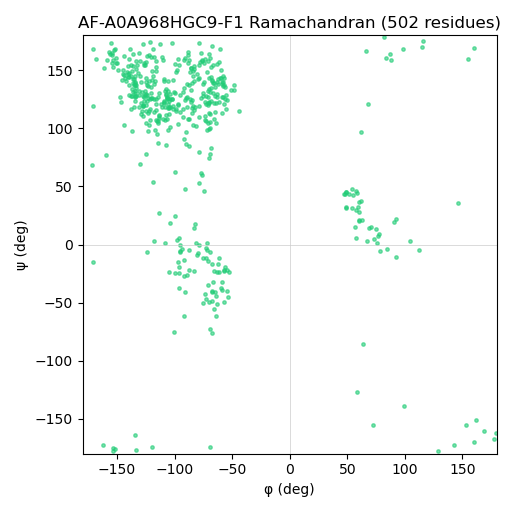574 -5.452 -29.575 1.00 79.81 495 PRO A N 1
ATOM 3719 C CA . PRO A 1 495 ? 4.342 -6.152 -29.980 1.00 79.81 495 PRO A CA 1
ATOM 3720 C C . PRO A 1 495 ? 3.361 -5.324 -30.823 1.00 79.81 495 PRO A C 1
ATOM 3722 O O . PRO A 1 495 ? 2.524 -5.882 -31.529 1.00 79.81 495 PRO A O 1
ATOM 3725 N N . ALA A 1 496 ? 3.432 -3.999 -30.718 1.00 65.06 496 ALA A N 1
ATOM 3726 C CA . ALA A 1 496 ? 2.664 -3.058 -31.517 1.00 65.06 496 ALA A CA 1
ATOM 3727 C C . ALA A 1 496 ? 3.661 -2.113 -32.189 1.00 65.06 496 ALA A C 1
ATOM 3729 O O . ALA A 1 496 ? 3.877 -1.011 -31.705 1.00 65.06 496 ALA A O 1
ATOM 3730 N N . SER A 1 497 ? 4.319 -2.574 -33.254 1.00 54.22 497 SER A N 1
ATOM 3731 C CA . SER A 1 497 ? 5.296 -1.765 -33.985 1.00 54.22 497 SER A CA 1
ATOM 3732 C C . SER A 1 497 ? 4.624 -0.495 -34.512 1.00 54.22 497 SER A C 1
ATOM 3734 O O . SER A 1 497 ? 3.772 -0.581 -35.410 1.00 54.22 497 SER A O 1
ATOM 3736 N N . CYS A 1 498 ? 5.008 0.676 -34.010 1.00 58.91 498 CYS A N 1
ATOM 3737 C CA . CYS A 1 498 ? 4.769 1.895 -34.761 1.00 58.91 498 CYS A CA 1
ATOM 3738 C C . CYS A 1 498 ? 5.773 1.895 -35.898 1.00 58.91 498 CYS A C 1
ATOM 3740 O O . CYS A 1 498 ? 6.969 2.018 -35.688 1.00 58.91 498 CYS A O 1
ATOM 3742 N N . LYS A 1 499 ? 5.296 1.729 -37.131 1.00 50.06 499 LYS A N 1
ATOM 3743 C CA . LYS A 1 499 ? 6.131 1.966 -38.309 1.00 50.06 499 LYS A CA 1
ATOM 3744 C C . LYS A 1 499 ? 6.385 3.470 -38.428 1.00 50.06 499 LYS A C 1
ATOM 3746 O O . LYS A 1 499 ? 5.754 4.123 -39.259 1.00 50.06 499 LYS A O 1
ATOM 3751 N N . LYS A 1 500 ? 7.242 4.038 -37.581 1.00 52.41 500 LYS A N 1
ATOM 3752 C CA . LYS A 1 500 ? 7.813 5.356 -37.846 1.00 52.41 500 LYS A CA 1
ATOM 3753 C C . LYS A 1 500 ? 8.872 5.181 -38.925 1.00 52.41 500 LYS A C 1
ATOM 3755 O O . LYS A 1 500 ? 9.683 4.265 -38.890 1.00 52.41 500 LYS A O 1
ATOM 3760 N N . ILE A 1 501 ? 8.751 5.982 -39.975 1.00 46.53 501 ILE A N 1
ATOM 3761 C CA . ILE A 1 501 ? 9.666 5.952 -41.111 1.00 46.53 501 ILE A CA 1
ATOM 3762 C C . ILE A 1 501 ? 10.911 6.712 -40.661 1.00 46.53 501 ILE A C 1
ATOM 3764 O O . ILE A 1 501 ? 10.833 7.927 -40.498 1.00 46.53 501 ILE A O 1
ATOM 3768 N N . ILE A 1 502 ? 12.026 6.009 -40.458 1.00 50.56 502 ILE A N 1
ATOM 3769 C CA . ILE A 1 502 ? 13.329 6.647 -40.240 1.00 50.56 502 ILE A CA 1
ATOM 3770 C C . ILE A 1 502 ? 13.631 7.510 -41.482 1.00 50.56 502 ILE A C 1
ATOM 3772 O O . ILE A 1 502 ? 13.536 6.993 -42.604 1.00 50.56 502 ILE A O 1
ATOM 3776 N N . PRO A 1 503 ? 13.953 8.810 -41.346 1.00 46.28 503 PRO A N 1
ATOM 3777 C CA . PRO A 1 503 ? 14.455 9.595 -42.467 1.00 46.28 503 PRO A CA 1
ATOM 3778 C C . PRO A 1 503 ? 15.773 8.979 -42.963 1.00 46.28 503 PRO A C 1
ATOM 3780 O O . PRO A 1 503 ? 16.702 8.813 -42.177 1.00 46.28 503 PRO A O 1
ATOM 3783 N N . ASN A 1 504 ? 15.817 8.604 -44.246 1.00 42.19 504 ASN A N 1
ATOM 3784 C CA . ASN A 1 504 ? 17.010 8.050 -44.906 1.00 42.19 504 ASN A CA 1
ATOM 3785 C C . ASN A 1 504 ? 18.217 8.990 -44.868 1.00 42.19 504 ASN A C 1
ATOM 3787 O O . ASN A 1 504 ? 18.002 10.211 -45.065 1.00 42.19 504 ASN A O 1
#

Secondary structure (DSSP, 8-state):
----PPP---------------PPPPPPPEEE--TTSS-TTEEE-S-SEEEEETTEEEEE--SSSEEEEEEEEEEESSEEEEEEEEEEES-TTSEEEEEEEE-SSTTSEEEEEEETTTEEEEEEEETTEEEESSSS-EE-TTS--STT--EEEEEEEETTEEEEEETTEEEEEEE--S-SSEEEEEEEEE-GGGT-EEEEEEEEEEETTS-S-----S-EEE-SSS-----SSSSS-BSSHHHHHHH--TTTTTSEEEE-SEEEEGGGT--SSEEPPTT-EEEE-SGGG-EEEE-TTTT--EE--TTEEEES-EEE--SSSEESB-SS-B--EEEES-EEE--BSEEEEESSS-EEES-EEEEEBP-SS--EEEEEES---EEES-EEEEETTSEEEEEESS--EEES-EEESSSEEEEEE-SSS-PPPEEES-EEES-SSEEEEES--SS-EE-TT-EESSSSPPEEES-TTEEEEESS--SS-EE-TT-EE-SS--------